Protein AF-A0A410UL80-F1 (afdb_monomer_lite)

Sequence (379 aa):
MELCAQCAARLAGAIERQRTARGSAAGHAGHALPRIAARALHQPAGEERGMSMPASYLRYLPAAYAKADDGFLARYLTIFQKLLTGIADGTLDGRRGIQELLAADVVGSLFYSRFSFLFPSGDDTFIPPISGSEHRDAILRDFDSYIGVPELRLPLTSATAANAQDDDPLASFSAWLDGVLDWLAGWVNLLLDGSWSLDRKREVIAQIMALYRLRGTAQGMNMMLDLFLDLPMEVSCYTPPGSKAVTSTVSIEVLNPSPPDIVIGDTAGSTYILPCAWRPGLPLLSGYAPWLFLVQVMLPRYSDAQHVLDDDGADQVRQLLAKLPVLLDAIKPAACRYQVQILGGMCFQPSPVSPPPAPSLPDPKLDFTTLLGSTLPSS

pLDDT: mean 70.69, std 21.51, range [24.62, 94.56]

Secondary structure (DSSP, 8-state):
-HHHHHHHHHHHHHHHHHHHTTS--------PPP-----------------PPPPGGGGGS-HHHHHS-SSHHHHHHHHHHHHHH---SSTTTTPPPHHHHHHTTHHHHHTSTT-GGGS-TT---SS---TT-TTHHHHHHHHHHHH-PPP---TTTTTSTT------TTHHHHHHHHHHHHHHHHHTTBPPPTTS-HHHHHHHHHHHHHHHHTTTSHHHHHHHHHHHHTSSEEEEE---TTSPPEEEEEEEEEE-PPPPP------TT------SS--TTS--SS---TTEEEEEEE-HHHH-TT--B-HHHHHHHHHHHHHHHHHHHHHSPTT-EEEEEEES-------SSPPPPPPPPPP---S----BS-PPPP-

Radius of gyration: 31.93 Å; chains: 1; bounding box: 88×70×87 Å

Structure (mmCIF, N/CA/C/O backbone):
data_AF-A0A410UL80-F1
#
_entry.id   AF-A0A410UL80-F1
#
loop_
_atom_site.group_PDB
_atom_site.id
_atom_site.type_symbol
_atom_site.label_atom_id
_atom_site.label_alt_id
_atom_site.label_comp_id
_atom_site.label_asym_id
_atom_site.label_entity_id
_atom_site.label_seq_id
_atom_site.pdbx_PDB_ins_code
_atom_site.Cartn_x
_atom_site.Cartn_y
_atom_site.Cartn_z
_atom_site.occupancy
_atom_site.B_iso_or_equiv
_atom_site.auth_seq_id
_atom_site.auth_comp_id
_atom_site.auth_asym_id
_atom_site.auth_atom_id
_atom_site.pdbx_PDB_model_num
ATOM 1 N N . MET A 1 1 ? 0.170 -21.281 32.552 1.00 46.34 1 MET A N 1
ATOM 2 C CA . MET A 1 1 ? 1.598 -21.010 32.271 1.00 46.34 1 MET A CA 1
ATOM 3 C C . MET A 1 1 ? 2.305 -22.197 31.605 1.00 46.34 1 MET A C 1
ATOM 5 O O . MET A 1 1 ? 3.032 -21.955 30.657 1.00 46.34 1 MET A O 1
ATOM 9 N N . GLU A 1 2 ? 2.051 -23.463 31.972 1.00 33.50 2 GLU A N 1
ATOM 10 C CA . GLU A 1 2 ? 2.700 -24.627 31.309 1.00 33.50 2 GLU A CA 1
ATOM 11 C C . GLU A 1 2 ? 2.135 -25.016 29.925 1.00 33.50 2 GLU A C 1
ATOM 13 O O . GLU A 1 2 ? 2.858 -25.572 29.101 1.00 33.50 2 GLU A O 1
ATOM 18 N N . LEU A 1 3 ? 0.884 -24.663 29.609 1.00 32.16 3 LEU A N 1
ATOM 19 C CA . LEU A 1 3 ? 0.256 -24.994 28.317 1.00 32.16 3 LEU A CA 1
ATOM 20 C C . LEU A 1 3 ? 0.788 -24.175 27.120 1.00 32.16 3 LEU A C 1
ATOM 22 O O . LEU A 1 3 ? 0.736 -24.653 25.990 1.00 32.16 3 LEU A O 1
ATOM 26 N N . CYS A 1 4 ? 1.369 -22.989 27.346 1.00 38.12 4 CYS A N 1
ATOM 27 C CA . CYS A 1 4 ? 1.958 -22.176 26.268 1.00 38.12 4 CYS A CA 1
ATOM 28 C C . CYS A 1 4 ? 3.329 -22.699 25.810 1.00 38.12 4 CYS A C 1
ATOM 30 O O . CYS A 1 4 ? 3.645 -22.654 24.622 1.00 38.12 4 CYS A O 1
ATOM 32 N N . ALA A 1 5 ? 4.130 -23.259 26.723 1.00 42.91 5 ALA A N 1
ATOM 33 C CA . ALA A 1 5 ? 5.467 -23.759 26.396 1.00 42.91 5 ALA A CA 1
ATOM 34 C C . ALA A 1 5 ? 5.424 -25.046 25.545 1.00 42.91 5 ALA A C 1
ATOM 36 O O . ALA A 1 5 ? 6.257 -25.247 24.661 1.00 42.91 5 ALA A O 1
ATOM 37 N N . GLN A 1 6 ? 4.412 -25.897 25.748 1.00 41.72 6 GLN A N 1
ATOM 38 C CA . GLN A 1 6 ? 4.248 -27.145 24.990 1.00 41.72 6 GLN A CA 1
ATOM 39 C C . GLN A 1 6 ? 3.712 -26.940 23.566 1.00 41.72 6 GLN A C 1
ATOM 41 O O . GLN A 1 6 ? 3.941 -27.792 22.704 1.00 41.72 6 GLN A O 1
ATOM 46 N N . CYS A 1 7 ? 3.067 -25.803 23.285 1.00 33.31 7 CYS A N 1
ATOM 47 C CA . CYS A 1 7 ? 2.610 -25.466 21.935 1.00 33.31 7 CYS A CA 1
ATOM 48 C C . CYS A 1 7 ? 3.768 -24.961 21.051 1.00 33.31 7 CYS A C 1
ATOM 50 O O . CYS A 1 7 ? 3.907 -25.392 19.906 1.00 33.31 7 CYS A O 1
ATOM 52 N N . ALA A 1 8 ? 4.675 -24.151 21.611 1.00 41.12 8 ALA A N 1
ATOM 53 C CA . ALA A 1 8 ? 5.854 -23.644 20.901 1.00 41.12 8 ALA A CA 1
ATOM 54 C C . ALA A 1 8 ? 6.850 -24.761 20.516 1.00 41.12 8 ALA A C 1
ATOM 56 O O . ALA A 1 8 ? 7.368 -24.783 19.398 1.00 41.12 8 ALA A O 1
ATOM 57 N N . ALA A 1 9 ? 7.055 -25.753 21.392 1.00 42.00 9 ALA A N 1
ATOM 58 C CA . ALA A 1 9 ? 7.954 -26.880 21.119 1.00 42.00 9 ALA A CA 1
ATOM 59 C C . ALA A 1 9 ? 7.432 -27.830 20.019 1.00 42.00 9 ALA A C 1
ATOM 61 O O . ALA A 1 9 ? 8.220 -28.445 19.296 1.00 42.00 9 ALA A O 1
ATOM 62 N N . ARG A 1 10 ? 6.105 -27.939 19.849 1.00 38.62 10 ARG A N 1
ATOM 63 C CA . ARG A 1 10 ? 5.492 -28.775 18.801 1.00 38.62 10 ARG A CA 1
ATOM 64 C C . ARG A 1 10 ? 5.550 -28.135 17.411 1.00 38.62 10 ARG A C 1
ATOM 66 O O . ARG A 1 10 ? 5.654 -28.877 16.436 1.00 38.62 10 ARG A O 1
ATOM 73 N N . LEU A 1 11 ? 5.555 -26.802 17.314 1.00 40.12 11 LEU A N 1
ATOM 74 C CA . LEU A 1 11 ? 5.692 -26.095 16.035 1.00 40.12 11 LEU A CA 1
ATOM 75 C C . LEU A 1 11 ? 7.131 -26.153 15.489 1.00 40.12 11 LEU A C 1
ATOM 77 O O . LEU A 1 11 ? 7.330 -26.420 14.304 1.00 40.12 11 LEU A O 1
ATOM 81 N N . ALA A 1 12 ? 8.138 -26.001 16.356 1.00 40.22 12 ALA A N 1
ATOM 82 C CA . ALA A 1 12 ? 9.548 -26.066 15.959 1.00 40.22 12 ALA A CA 1
ATOM 83 C C . ALA A 1 12 ? 9.944 -27.454 15.408 1.00 40.22 12 ALA A C 1
ATOM 85 O O . ALA A 1 12 ? 10.647 -27.560 14.404 1.00 40.22 12 ALA A O 1
ATOM 86 N N . GLY A 1 13 ? 9.411 -28.535 15.992 1.00 33.78 13 GLY A N 1
ATOM 87 C CA . GLY A 1 13 ? 9.669 -29.909 15.538 1.00 33.78 13 GLY A CA 1
ATOM 88 C C . GLY A 1 13 ? 8.969 -30.323 14.231 1.00 33.78 13 GLY A C 1
ATOM 89 O O . GLY A 1 13 ? 9.272 -31.396 13.696 1.00 33.78 13 GLY A O 1
ATOM 90 N N . ALA A 1 14 ? 8.026 -29.520 13.725 1.00 38.59 14 ALA A N 1
ATOM 91 C CA . ALA A 1 14 ? 7.349 -29.750 12.445 1.00 38.59 14 ALA A CA 1
ATOM 92 C C . ALA A 1 14 ? 8.093 -29.088 11.270 1.00 38.59 14 ALA A C 1
ATOM 94 O O . ALA A 1 14 ? 8.132 -29.649 10.174 1.00 38.59 14 ALA A O 1
ATOM 95 N N . ILE A 1 15 ? 8.755 -27.954 11.518 1.00 38.44 15 ILE A N 1
ATOM 96 C CA . ILE A 1 15 ? 9.513 -27.197 10.509 1.00 38.44 15 ILE A CA 1
ATOM 97 C C . ILE A 1 15 ? 10.828 -27.920 10.147 1.00 38.44 15 ILE A C 1
ATOM 99 O O . ILE A 1 15 ? 11.175 -28.027 8.969 1.00 38.44 15 ILE A O 1
ATOM 103 N N . GLU A 1 16 ? 11.502 -28.544 11.120 1.00 38.78 16 GLU A N 1
ATOM 104 C CA . GLU A 1 16 ? 12.755 -29.288 10.884 1.00 38.78 16 GLU A CA 1
ATOM 105 C C . GLU A 1 16 ? 12.541 -30.593 10.079 1.00 38.78 16 GLU A C 1
ATOM 107 O O . GLU A 1 16 ? 13.395 -31.029 9.300 1.00 38.78 16 GLU A O 1
ATOM 112 N N . ARG A 1 17 ? 11.349 -31.200 10.193 1.00 36.00 17 ARG A N 1
ATOM 113 C CA . ARG A 1 17 ? 10.971 -32.400 9.422 1.00 36.00 17 ARG A CA 1
ATOM 114 C C . ARG A 1 17 ? 10.630 -32.099 7.961 1.00 36.00 17 ARG A C 1
ATOM 116 O O . ARG A 1 17 ? 10.806 -32.970 7.113 1.00 36.00 17 ARG A O 1
ATOM 123 N N . GLN A 1 18 ? 10.212 -30.874 7.633 1.00 40.59 18 GLN A N 1
ATOM 124 C CA . GLN A 1 18 ? 10.004 -30.467 6.238 1.00 40.59 18 GLN A CA 1
ATOM 125 C C . GLN A 1 18 ? 11.312 -30.122 5.511 1.00 40.59 18 GLN A C 1
ATOM 127 O O . GLN A 1 18 ? 11.399 -30.320 4.298 1.00 40.59 18 GLN A O 1
ATOM 132 N N . ARG A 1 19 ? 12.354 -29.679 6.231 1.00 36.84 19 ARG A N 1
ATOM 133 C CA . ARG A 1 19 ? 13.685 -29.424 5.645 1.00 36.84 19 ARG A CA 1
ATOM 134 C C . ARG A 1 19 ? 14.435 -30.703 5.270 1.00 36.84 19 ARG A C 1
ATOM 136 O O . ARG A 1 19 ? 15.104 -30.733 4.243 1.00 36.84 19 ARG A O 1
ATOM 143 N N . THR A 1 20 ? 14.276 -31.775 6.041 1.00 37.84 20 THR A N 1
ATOM 144 C CA . THR A 1 20 ? 14.961 -33.056 5.786 1.00 37.84 20 THR A CA 1
ATOM 145 C C . THR A 1 20 ? 14.305 -33.894 4.681 1.00 37.84 20 THR A C 1
ATOM 147 O O . THR A 1 20 ? 14.998 -34.636 3.992 1.00 37.84 20 THR A O 1
ATOM 150 N N . ALA A 1 21 ? 13.004 -33.721 4.419 1.00 33.16 21 ALA A N 1
ATOM 151 C CA . ALA A 1 21 ? 12.285 -34.465 3.376 1.00 33.16 21 ALA A CA 1
ATOM 152 C C . ALA A 1 21 ? 12.490 -33.936 1.938 1.00 33.16 21 ALA A C 1
ATOM 154 O O . ALA A 1 21 ? 12.156 -34.631 0.982 1.00 33.16 21 ALA A O 1
ATOM 155 N N . ARG A 1 22 ? 13.050 -32.730 1.753 1.00 33.47 22 ARG A N 1
ATOM 156 C CA . ARG A 1 22 ? 13.337 -32.158 0.417 1.00 33.47 22 ARG A CA 1
ATOM 157 C C . ARG A 1 22 ? 14.765 -32.406 -0.083 1.00 33.47 22 ARG A C 1
ATOM 159 O O . ARG A 1 22 ? 15.085 -32.033 -1.206 1.00 33.47 22 ARG A O 1
ATOM 166 N N . GLY A 1 23 ? 15.602 -33.062 0.719 1.00 31.42 23 GLY A N 1
ATOM 167 C CA . GLY A 1 23 ? 16.997 -33.365 0.404 1.00 31.42 23 GLY A CA 1
ATOM 168 C C . GLY A 1 23 ? 17.236 -34.799 -0.067 1.00 31.42 23 GLY A C 1
ATOM 169 O O . GLY A 1 23 ? 18.150 -35.435 0.437 1.00 31.42 23 GLY A O 1
ATOM 170 N N . SER A 1 24 ? 16.425 -35.358 -0.972 1.00 34.50 24 SER A N 1
ATOM 171 C CA . SER A 1 24 ? 16.798 -36.613 -1.648 1.00 34.50 24 SER A CA 1
ATOM 172 C C . SER A 1 24 ? 15.921 -36.904 -2.870 1.00 34.50 24 SER A C 1
ATOM 174 O O . SER A 1 24 ? 14.883 -37.542 -2.743 1.00 34.50 24 SER A O 1
ATOM 176 N N . ALA A 1 25 ? 16.322 -36.429 -4.054 1.00 27.52 25 ALA A N 1
ATOM 177 C CA . ALA A 1 25 ? 16.064 -37.110 -5.329 1.00 27.52 25 ALA A CA 1
ATOM 178 C C . ALA A 1 25 ? 16.779 -36.415 -6.502 1.00 27.52 25 ALA A C 1
ATOM 180 O O . ALA A 1 25 ? 16.576 -35.233 -6.751 1.00 27.52 25 ALA A O 1
ATOM 181 N N . ALA A 1 26 ? 17.521 -37.232 -7.255 1.00 28.28 26 ALA A N 1
ATOM 182 C CA . ALA A 1 26 ? 17.905 -37.070 -8.659 1.00 28.28 26 ALA A CA 1
ATOM 183 C C . ALA A 1 26 ? 18.995 -36.041 -9.019 1.00 28.28 26 ALA A C 1
ATOM 185 O O . ALA A 1 26 ? 18.733 -34.916 -9.433 1.00 28.28 26 ALA A O 1
ATOM 186 N N . GLY A 1 27 ? 20.242 -36.522 -9.025 1.00 26.80 27 GLY A N 1
ATOM 187 C CA . GLY A 1 27 ? 21.200 -36.102 -10.046 1.00 26.80 27 GLY A CA 1
ATOM 188 C C . GLY A 1 27 ? 20.856 -36.734 -11.397 1.00 26.80 27 GLY A C 1
ATOM 189 O O . GLY A 1 27 ? 20.306 -37.830 -11.416 1.00 26.80 27 GLY A O 1
ATOM 190 N N . HIS A 1 28 ? 21.199 -36.059 -12.495 1.00 26.97 28 HIS A N 1
ATOM 191 C CA . HIS A 1 28 ? 21.641 -36.636 -13.772 1.00 26.97 28 HIS A CA 1
ATOM 192 C C . HIS A 1 28 ? 22.466 -35.579 -14.527 1.00 26.97 28 HIS A C 1
ATOM 194 O O . HIS A 1 28 ? 22.290 -34.377 -14.347 1.00 26.97 28 HIS A O 1
ATOM 200 N N . ALA A 1 29 ? 23.446 -36.065 -15.279 1.00 28.14 29 ALA A N 1
ATOM 201 C CA . ALA A 1 29 ? 24.634 -35.356 -15.728 1.00 28.14 29 ALA A CA 1
ATOM 202 C C . ALA A 1 29 ? 24.456 -34.471 -16.978 1.00 28.14 29 ALA A C 1
ATOM 204 O O . ALA A 1 29 ? 23.638 -34.760 -17.842 1.00 28.14 29 ALA A O 1
ATOM 205 N N . GLY A 1 30 ? 25.373 -33.502 -17.115 1.00 27.30 30 GLY A N 1
ATOM 206 C CA . GLY A 1 30 ? 26.062 -33.215 -18.380 1.00 27.30 30 GLY A CA 1
ATOM 207 C C . GLY A 1 30 ? 25.508 -32.096 -19.266 1.00 27.30 30 GLY A C 1
ATOM 208 O O . GLY A 1 30 ? 24.679 -32.345 -20.125 1.00 27.30 30 GLY A O 1
ATOM 209 N N . HIS A 1 31 ? 26.068 -30.888 -19.148 1.00 25.89 31 HIS A N 1
ATOM 210 C CA . HIS A 1 31 ? 26.904 -30.278 -20.198 1.00 25.89 31 HIS A CA 1
ATOM 211 C C . HIS A 1 31 ? 27.417 -28.911 -19.722 1.00 25.89 31 HIS A C 1
ATOM 213 O O . HIS A 1 31 ? 26.672 -27.946 -19.584 1.00 25.89 31 HIS A O 1
ATOM 219 N N . ALA A 1 32 ? 28.720 -28.848 -19.446 1.00 26.25 32 ALA A N 1
ATOM 220 C CA . ALA A 1 32 ? 29.422 -27.627 -19.088 1.00 26.25 32 ALA A CA 1
ATOM 221 C C . ALA A 1 32 ? 29.706 -26.793 -20.348 1.00 26.25 32 ALA A C 1
ATOM 223 O O . ALA A 1 32 ? 30.390 -27.260 -21.259 1.00 26.25 32 ALA A O 1
ATOM 224 N N . LEU A 1 33 ? 29.216 -25.553 -20.379 1.00 28.66 33 LEU A N 1
ATOM 225 C CA . LEU A 1 33 ? 29.741 -24.499 -21.248 1.00 28.66 33 LEU A CA 1
ATOM 226 C C . LEU A 1 33 ? 30.873 -23.771 -20.500 1.00 28.66 33 LEU A C 1
ATOM 228 O O . LEU A 1 33 ? 30.757 -23.546 -19.291 1.00 28.66 33 LEU A O 1
ATOM 232 N N . PRO A 1 34 ? 31.988 -23.425 -21.165 1.00 27.67 34 PRO A N 1
ATOM 233 C CA . PRO A 1 34 ? 33.151 -22.879 -20.484 1.00 27.67 34 PRO A CA 1
ATOM 234 C C . PRO A 1 34 ? 32.894 -21.437 -20.034 1.00 27.67 34 PRO A C 1
ATOM 236 O O . PRO A 1 34 ? 32.447 -20.590 -20.806 1.00 27.67 34 PRO A O 1
ATOM 239 N N . ARG A 1 35 ? 33.232 -21.152 -18.770 1.00 27.33 35 ARG A N 1
ATOM 240 C CA . ARG A 1 35 ? 33.336 -19.794 -18.222 1.00 27.33 35 ARG A CA 1
ATOM 241 C C . ARG A 1 35 ? 34.462 -19.065 -18.951 1.00 27.33 35 ARG A C 1
ATOM 243 O O . ARG A 1 35 ? 35.628 -19.421 -18.794 1.00 27.33 35 ARG A O 1
ATOM 250 N N . ILE A 1 36 ? 34.122 -18.033 -19.715 1.00 29.41 36 ILE A N 1
ATOM 251 C CA . ILE A 1 36 ? 35.108 -17.063 -20.190 1.00 29.41 36 ILE A CA 1
ATOM 252 C C . ILE A 1 36 ? 35.460 -16.179 -18.994 1.00 29.41 36 ILE A C 1
ATOM 254 O O . ILE A 1 36 ? 34.617 -15.463 -18.457 1.00 29.41 36 ILE A O 1
ATOM 258 N N . ALA A 1 37 ? 36.704 -16.291 -18.536 1.00 25.95 37 ALA A N 1
ATOM 259 C CA . ALA A 1 37 ? 37.263 -15.445 -17.498 1.00 25.95 37 ALA A CA 1
ATOM 260 C C . ALA A 1 37 ? 37.281 -13.985 -17.979 1.00 25.95 37 ALA A C 1
ATOM 262 O O . ALA A 1 37 ? 37.941 -13.662 -18.969 1.00 25.95 37 ALA A O 1
ATOM 263 N N . ALA A 1 38 ? 36.577 -13.104 -17.267 1.00 29.45 38 ALA A N 1
ATOM 264 C CA . ALA A 1 38 ? 36.696 -11.664 -17.443 1.00 29.45 38 ALA A CA 1
ATOM 265 C C . ALA A 1 38 ? 38.079 -11.224 -16.942 1.00 29.45 38 ALA A C 1
ATOM 267 O O . ALA A 1 38 ? 38.305 -11.010 -15.751 1.00 29.45 38 ALA A O 1
ATOM 268 N N . ARG A 1 39 ? 39.039 -11.155 -17.864 1.00 24.62 39 ARG A N 1
ATOM 269 C CA . ARG A 1 39 ? 40.348 -10.557 -17.622 1.00 24.62 39 ARG A CA 1
ATOM 270 C C . ARG A 1 39 ? 40.176 -9.043 -17.672 1.00 24.62 39 ARG A C 1
ATOM 272 O O . ARG A 1 39 ? 40.000 -8.479 -18.747 1.00 24.62 39 ARG A O 1
ATOM 279 N N . ALA A 1 40 ? 40.224 -8.411 -16.503 1.00 33.81 40 ALA A N 1
ATOM 280 C CA . ALA A 1 40 ? 40.366 -6.970 -16.376 1.00 33.81 40 ALA A CA 1
ATOM 281 C C . ALA A 1 40 ? 41.619 -6.516 -17.144 1.00 33.81 40 ALA A C 1
ATOM 283 O O . ALA A 1 40 ? 42.736 -6.934 -16.831 1.00 33.81 40 ALA A O 1
ATOM 284 N N . LEU A 1 41 ? 41.424 -5.683 -18.163 1.00 28.30 41 LEU A N 1
ATOM 285 C CA . LEU A 1 41 ? 42.485 -4.923 -18.808 1.00 28.30 41 LEU A CA 1
ATOM 286 C C . LEU A 1 41 ? 42.182 -3.445 -18.588 1.00 28.30 41 LEU A C 1
ATOM 288 O O . LEU A 1 41 ? 41.286 -2.875 -19.200 1.00 28.30 41 LEU A O 1
ATOM 292 N N . HIS A 1 42 ? 42.945 -2.843 -17.678 1.00 30.45 42 HIS A N 1
ATOM 293 C CA . HIS A 1 42 ? 43.237 -1.420 -17.730 1.00 30.45 42 HIS A CA 1
ATOM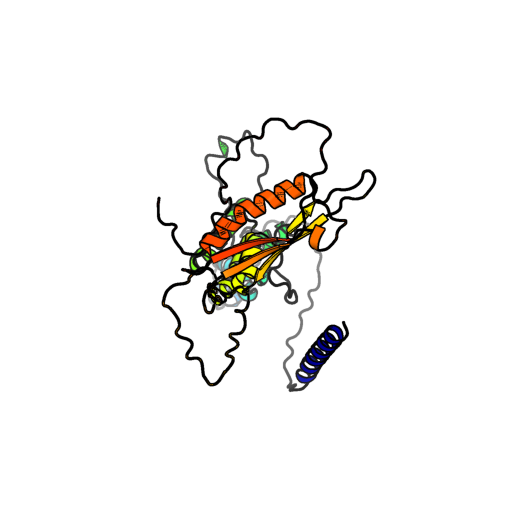 294 C C . HIS A 1 42 ? 43.892 -1.100 -19.076 1.00 30.45 42 HIS A C 1
ATOM 296 O O . HIS A 1 42 ? 44.847 -1.772 -19.472 1.00 30.45 42 HIS A O 1
ATOM 302 N N . GLN A 1 43 ? 43.427 -0.040 -19.730 1.00 32.41 43 GLN A N 1
ATOM 303 C CA . GLN A 1 43 ? 44.138 0.586 -20.836 1.00 32.41 43 GLN A CA 1
ATOM 304 C C . GLN A 1 43 ? 44.022 2.116 -20.698 1.00 32.41 43 GLN A C 1
ATOM 306 O O . GLN A 1 43 ? 42.991 2.594 -20.218 1.00 32.41 43 GLN A O 1
ATOM 311 N N . PRO A 1 44 ? 45.101 2.868 -20.985 1.00 32.47 44 PRO A N 1
ATOM 312 C CA . PRO A 1 44 ? 45.275 4.235 -20.512 1.00 32.47 44 PRO A CA 1
ATOM 313 C C . PRO A 1 44 ? 44.588 5.262 -21.414 1.00 32.47 44 PRO A C 1
ATOM 315 O O . PRO A 1 44 ? 44.294 5.003 -22.579 1.00 32.47 44 PRO A O 1
ATOM 318 N N . ALA A 1 45 ? 44.379 6.447 -20.843 1.00 33.91 45 ALA A N 1
ATOM 319 C CA . ALA A 1 45 ? 43.873 7.630 -21.517 1.00 33.91 45 ALA A CA 1
ATOM 320 C C . ALA A 1 45 ? 44.776 8.029 -22.699 1.00 33.91 45 ALA A C 1
ATOM 322 O O . ALA A 1 45 ? 45.955 8.335 -22.521 1.00 33.91 45 ALA A O 1
ATOM 323 N N . GLY A 1 46 ? 44.190 8.029 -23.894 1.00 25.89 46 GLY A N 1
ATOM 324 C CA . GLY A 1 46 ? 44.775 8.517 -25.134 1.00 25.89 46 GLY A CA 1
ATOM 325 C C . GLY A 1 46 ? 43.652 9.033 -26.026 1.00 25.89 46 GLY A C 1
ATOM 326 O O . GLY A 1 46 ? 42.745 8.293 -26.395 1.00 25.89 46 GLY A O 1
ATOM 327 N N . GLU A 1 47 ? 43.689 10.328 -26.293 1.00 36.16 47 GLU A N 1
ATOM 328 C CA . GLU A 1 47 ? 42.737 11.083 -27.096 1.00 36.16 47 GLU A CA 1
ATOM 329 C C . GLU A 1 47 ? 42.930 10.741 -28.584 1.00 36.16 47 GLU A C 1
ATOM 331 O O . GLU A 1 47 ? 43.826 11.269 -29.238 1.00 36.16 47 GLU A O 1
ATOM 336 N N . GLU A 1 48 ? 42.110 9.834 -29.129 1.00 27.50 48 GLU A N 1
ATOM 337 C CA . GLU A 1 48 ? 42.085 9.526 -30.565 1.00 27.50 48 GLU A CA 1
ATOM 338 C C . GLU A 1 48 ? 40.676 9.658 -31.157 1.00 27.50 48 GLU A C 1
ATOM 340 O O . GLU A 1 48 ? 39.684 9.131 -30.653 1.00 27.50 48 GLU A O 1
ATOM 345 N N . ARG A 1 49 ? 40.608 10.394 -32.272 1.00 33.00 49 ARG A N 1
ATOM 346 C CA . ARG A 1 49 ? 39.420 10.594 -33.109 1.00 33.00 49 ARG A CA 1
ATOM 347 C C . ARG A 1 49 ? 38.817 9.252 -33.534 1.00 33.00 49 ARG A C 1
ATOM 349 O O . ARG A 1 49 ? 39.522 8.371 -34.013 1.00 33.00 49 ARG A O 1
ATOM 356 N N . GLY A 1 50 ? 37.492 9.160 -33.417 1.00 35.50 50 GLY A N 1
ATOM 357 C CA . GLY A 1 50 ? 36.687 7.959 -33.624 1.00 35.50 50 GLY A CA 1
ATOM 358 C C . GLY A 1 50 ? 36.990 7.166 -34.896 1.00 35.50 50 GLY A C 1
ATOM 359 O O . GLY A 1 50 ? 36.537 7.511 -35.986 1.00 35.50 50 GLY A O 1
ATOM 360 N N . MET A 1 51 ? 37.659 6.029 -34.719 1.00 32.22 51 MET A N 1
ATOM 361 C CA . MET A 1 51 ? 37.606 4.902 -35.642 1.00 32.22 51 MET A CA 1
ATOM 362 C C . MET A 1 51 ? 36.572 3.915 -35.085 1.00 32.22 51 MET A C 1
ATOM 364 O O . MET A 1 51 ? 36.853 3.133 -34.181 1.00 32.22 51 MET A O 1
ATOM 368 N N . SER A 1 52 ? 35.335 4.017 -35.580 1.00 46.25 52 SER A N 1
ATOM 369 C CA . SER A 1 52 ? 34.223 3.122 -35.238 1.00 46.25 52 SER A CA 1
ATOM 370 C C . SER A 1 52 ? 34.644 1.667 -35.450 1.00 46.25 52 SER A C 1
ATOM 372 O O . SER A 1 52 ? 34.877 1.261 -36.589 1.00 46.25 52 SER A O 1
ATOM 374 N N . MET A 1 53 ? 34.691 0.868 -34.380 1.00 52.38 53 MET A N 1
ATOM 375 C CA . MET A 1 53 ? 34.738 -0.594 -34.494 1.00 52.38 53 MET A CA 1
ATOM 376 C C . MET A 1 53 ? 33.620 -1.050 -35.454 1.00 52.38 53 MET A C 1
ATOM 378 O O . MET A 1 53 ? 32.504 -0.522 -35.369 1.00 52.38 53 MET A O 1
ATOM 382 N N . PRO A 1 54 ? 33.883 -1.973 -36.399 1.00 62.91 54 PRO A N 1
ATOM 383 C CA . PRO A 1 54 ? 32.847 -2.452 -37.305 1.00 62.91 54 PRO A CA 1
ATOM 384 C C . PRO A 1 54 ? 31.730 -3.118 -36.495 1.00 62.91 54 PRO A C 1
ATOM 386 O O . PRO A 1 54 ? 32.005 -3.904 -35.586 1.00 62.91 54 PRO A O 1
ATOM 389 N N . ALA A 1 55 ? 30.472 -2.796 -36.817 1.00 69.06 55 ALA A N 1
ATOM 390 C CA . ALA A 1 55 ? 29.308 -3.349 -36.131 1.00 69.06 55 ALA A CA 1
ATOM 391 C C . ALA A 1 55 ? 29.408 -4.878 -36.070 1.00 69.06 55 ALA A C 1
ATOM 393 O O . ALA A 1 55 ? 29.577 -5.539 -37.100 1.00 69.06 55 ALA A O 1
ATOM 394 N N . SER A 1 56 ? 29.272 -5.457 -34.873 1.00 78.56 56 SER A N 1
ATOM 395 C CA . SER A 1 56 ? 29.423 -6.905 -34.671 1.00 78.56 56 SER A CA 1
ATOM 396 C C . SER A 1 56 ? 28.400 -7.702 -35.481 1.00 78.56 56 SER A C 1
ATOM 398 O O . SER A 1 56 ? 28.614 -8.876 -35.767 1.00 78.56 56 SER A O 1
ATOM 400 N N . TYR A 1 57 ? 27.309 -7.056 -35.895 1.00 83.00 57 TYR A N 1
ATOM 401 C CA . TYR A 1 57 ? 26.236 -7.645 -36.686 1.00 83.00 57 TYR A CA 1
ATOM 402 C C . TYR A 1 57 ? 26.588 -7.847 -38.162 1.00 83.00 57 TYR A C 1
ATOM 404 O O . TYR A 1 57 ? 25.968 -8.687 -38.812 1.00 83.00 57 TYR A O 1
ATOM 412 N N . LEU A 1 58 ? 27.624 -7.178 -38.685 1.00 84.81 58 LEU A N 1
ATOM 413 C CA . LEU A 1 58 ? 28.110 -7.428 -40.048 1.00 84.81 58 LEU A CA 1
ATOM 414 C C . LEU A 1 58 ? 28.558 -8.880 -40.250 1.00 84.81 58 LEU A C 1
ATOM 416 O O . LEU A 1 58 ? 28.433 -9.405 -41.352 1.00 84.81 58 LEU A O 1
ATOM 420 N N . ARG A 1 59 ? 29.017 -9.558 -39.186 1.00 84.25 59 ARG A N 1
ATOM 421 C CA . ARG A 1 59 ? 29.443 -10.969 -39.244 1.00 84.25 59 ARG A CA 1
ATOM 422 C C . ARG A 1 59 ? 28.314 -11.940 -39.591 1.00 84.25 59 ARG A C 1
ATOM 424 O O . ARG A 1 59 ? 28.592 -13.067 -39.983 1.00 84.25 59 ARG A O 1
ATOM 431 N N . TYR A 1 60 ? 27.063 -11.524 -39.394 1.00 85.88 60 TYR A N 1
ATOM 432 C CA . TYR A 1 60 ? 25.888 -12.351 -39.655 1.00 85.88 60 TYR A CA 1
ATOM 433 C C . TYR A 1 60 ? 25.342 -12.174 -41.076 1.00 85.88 60 TYR A C 1
ATOM 435 O O . TYR A 1 60 ? 24.431 -12.902 -41.466 1.00 85.88 60 TYR A O 1
ATOM 443 N N . LEU A 1 61 ? 25.885 -11.236 -41.860 1.00 87.12 61 LEU A N 1
ATOM 444 C CA . LEU A 1 61 ? 25.462 -10.999 -43.237 1.00 87.12 61 LEU A CA 1
ATOM 445 C C . LEU A 1 61 ? 26.343 -11.755 -44.247 1.00 87.12 61 LEU A C 1
ATOM 447 O O . LEU A 1 61 ? 27.538 -11.950 -44.010 1.00 87.12 61 LEU A O 1
ATOM 451 N N . PRO A 1 62 ? 25.791 -12.150 -45.410 1.00 88.44 62 PRO A N 1
ATOM 452 C CA . PRO A 1 62 ? 26.575 -12.721 -46.501 1.00 88.44 62 PRO A CA 1
ATOM 453 C C . PRO A 1 62 ? 27.726 -11.809 -46.949 1.00 88.44 62 PRO A C 1
ATOM 455 O O . PRO A 1 62 ? 27.589 -10.586 -46.992 1.00 88.44 62 PRO A O 1
ATOM 458 N N . ALA A 1 63 ? 28.837 -12.409 -47.386 1.00 80.75 63 ALA A N 1
ATOM 459 C CA . ALA A 1 63 ? 30.076 -11.699 -47.730 1.00 80.75 63 ALA A CA 1
ATOM 460 C C . ALA A 1 63 ? 29.928 -10.616 -48.822 1.00 80.75 63 ALA A C 1
ATOM 462 O O . ALA A 1 63 ? 30.750 -9.703 -48.887 1.00 80.75 63 ALA A O 1
ATOM 463 N N . ALA A 1 64 ? 28.882 -10.688 -49.654 1.00 79.56 64 ALA A N 1
ATOM 464 C CA . ALA A 1 64 ? 28.559 -9.657 -50.640 1.00 79.56 64 ALA A CA 1
ATOM 465 C C . ALA A 1 64 ? 28.287 -8.286 -49.990 1.00 79.56 64 ALA A C 1
ATOM 467 O O . ALA A 1 64 ? 28.698 -7.266 -50.532 1.00 79.56 64 ALA A O 1
ATOM 468 N N . TYR A 1 65 ? 27.677 -8.262 -48.802 1.00 74.25 65 TYR A N 1
ATOM 469 C CA . TYR A 1 65 ? 27.356 -7.033 -48.068 1.00 74.25 65 TYR A CA 1
ATOM 470 C C . TYR A 1 65 ? 28.533 -6.491 -47.249 1.00 74.25 65 TYR A C 1
ATOM 472 O O . TYR A 1 65 ? 28.579 -5.303 -46.959 1.00 74.25 65 TYR A O 1
ATOM 480 N N . ALA A 1 66 ? 29.510 -7.337 -46.906 1.00 70.25 66 ALA A N 1
ATOM 481 C CA . ALA A 1 66 ? 30.709 -6.919 -46.177 1.00 70.25 66 ALA A CA 1
ATOM 482 C C . ALA A 1 66 ? 31.754 -6.230 -47.076 1.00 70.25 66 ALA A C 1
ATOM 484 O O . ALA A 1 66 ? 32.596 -5.488 -46.581 1.00 70.25 66 ALA A O 1
ATOM 485 N N . LYS A 1 67 ? 31.721 -6.491 -48.391 1.00 65.94 67 LYS A N 1
ATOM 486 C CA . LYS A 1 67 ? 32.671 -5.938 -49.375 1.00 65.94 67 LYS A CA 1
ATOM 487 C C . LYS A 1 67 ? 32.165 -4.706 -50.127 1.00 65.94 67 LYS A C 1
ATOM 489 O O . LYS A 1 67 ? 32.973 -4.049 -50.772 1.00 65.94 67 LYS A O 1
ATOM 494 N N . ALA A 1 68 ? 30.861 -4.441 -50.107 1.00 60.25 68 ALA A N 1
ATOM 495 C CA . ALA A 1 68 ? 30.217 -3.510 -51.033 1.00 60.25 68 ALA A CA 1
ATOM 496 C C . ALA A 1 68 ? 30.042 -2.075 -50.506 1.00 60.25 68 ALA A C 1
ATOM 498 O O . ALA A 1 68 ? 29.439 -1.272 -51.208 1.00 60.25 68 ALA A O 1
ATOM 499 N N . ASP A 1 69 ? 30.510 -1.746 -49.298 1.00 58.75 69 ASP A N 1
ATOM 500 C CA . ASP A 1 69 ? 30.045 -0.537 -48.614 1.00 58.75 69 ASP A CA 1
ATOM 501 C C . ASP A 1 69 ? 31.169 0.376 -48.094 1.00 58.75 69 ASP A C 1
ATOM 503 O O . ASP A 1 69 ? 32.097 -0.082 -47.426 1.00 58.75 69 ASP A O 1
ATOM 507 N N . ASP A 1 70 ? 30.997 1.686 -48.304 1.00 64.88 70 ASP A N 1
ATOM 508 C CA . ASP A 1 70 ? 31.754 2.820 -47.745 1.00 64.88 70 ASP A CA 1
ATOM 509 C C . ASP A 1 70 ? 31.533 3.001 -46.219 1.00 64.88 70 ASP A C 1
ATOM 511 O O . ASP A 1 70 ? 31.748 4.071 -45.640 1.00 64.88 70 ASP A O 1
ATOM 515 N N . GLY A 1 71 ? 31.071 1.950 -45.534 1.00 75.19 71 GLY A N 1
ATOM 516 C CA . GLY A 1 71 ? 30.762 1.943 -44.107 1.00 75.19 71 GLY A CA 1
ATOM 517 C C . GLY A 1 71 ? 29.352 2.426 -43.745 1.00 75.19 71 GLY A C 1
ATOM 518 O O . GLY A 1 71 ? 29.073 2.595 -42.555 1.00 75.19 71 GLY A O 1
ATOM 519 N N . PHE A 1 72 ? 28.445 2.621 -44.709 1.00 83.38 72 PHE A N 1
ATOM 520 C CA . PHE A 1 72 ? 27.057 3.013 -44.438 1.00 83.38 72 PHE A CA 1
ATOM 521 C C . PHE A 1 72 ? 26.289 1.915 -43.690 1.00 83.38 72 PHE A C 1
ATOM 523 O O . PHE A 1 72 ? 25.767 2.164 -42.604 1.00 83.38 72 PHE A O 1
ATOM 530 N N . LEU A 1 73 ? 26.271 0.686 -44.207 1.00 82.88 73 LEU A N 1
ATOM 531 C CA . LEU A 1 73 ? 25.591 -0.462 -43.605 1.00 82.88 73 LEU A CA 1
ATOM 532 C C . LEU A 1 73 ? 26.186 -0.813 -42.245 1.00 82.88 73 LEU A C 1
ATOM 534 O O . LEU A 1 73 ? 25.449 -1.178 -41.335 1.00 82.88 73 LEU A O 1
ATOM 538 N N . ALA A 1 74 ? 27.500 -0.645 -42.077 1.00 81.50 74 ALA A N 1
ATOM 539 C CA . ALA A 1 74 ? 28.149 -0.778 -40.777 1.00 81.50 74 ALA A CA 1
ATOM 540 C C . ALA A 1 74 ? 27.523 0.187 -39.758 1.00 81.50 74 ALA A C 1
ATOM 542 O O . ALA A 1 74 ? 27.055 -0.253 -38.713 1.00 81.50 74 ALA A O 1
ATOM 543 N N . ARG A 1 75 ? 27.434 1.482 -40.095 1.00 82.81 75 ARG A N 1
ATOM 544 C CA . ARG A 1 75 ? 26.816 2.513 -39.241 1.00 82.81 75 ARG A CA 1
ATOM 545 C C . ARG A 1 75 ? 25.321 2.276 -39.028 1.00 82.81 75 ARG A C 1
ATOM 547 O O . ARG A 1 75 ? 24.828 2.487 -37.924 1.00 82.81 75 ARG A O 1
ATOM 554 N N . TYR A 1 76 ? 24.611 1.811 -40.054 1.00 84.38 76 TYR A N 1
ATOM 555 C CA . TYR A 1 76 ? 23.192 1.469 -39.972 1.00 84.38 76 TYR A CA 1
ATOM 556 C C . TYR A 1 76 ? 22.947 0.312 -38.995 1.00 84.38 76 TYR A C 1
ATOM 558 O O . TYR A 1 76 ? 22.104 0.411 -38.106 1.00 84.38 76 TYR A O 1
ATOM 566 N N . LEU A 1 77 ? 23.727 -0.768 -39.092 1.00 85.62 77 LEU A N 1
ATOM 567 C CA . LEU A 1 77 ? 23.620 -1.919 -38.193 1.00 85.62 77 LEU A CA 1
ATOM 568 C C . LEU A 1 77 ? 24.033 -1.591 -36.759 1.00 85.62 77 LEU A C 1
ATOM 570 O O . LEU A 1 77 ? 23.505 -2.210 -35.836 1.00 85.62 77 LEU A O 1
ATOM 574 N N . THR A 1 78 ? 24.903 -0.600 -36.551 1.00 82.75 78 THR A N 1
ATOM 575 C CA . THR A 1 78 ? 25.216 -0.098 -35.208 1.00 82.75 78 THR A CA 1
ATOM 576 C C . THR A 1 78 ? 23.958 0.387 -34.478 1.00 82.75 78 THR A C 1
ATOM 578 O O . THR A 1 78 ? 23.857 0.179 -33.274 1.00 82.75 78 THR A O 1
ATOM 581 N N . ILE A 1 79 ? 22.962 0.956 -35.173 1.00 82.75 79 ILE A N 1
ATOM 582 C CA . ILE A 1 79 ? 21.689 1.382 -34.557 1.00 82.75 79 ILE A CA 1
ATOM 583 C C . ILE A 1 79 ? 20.930 0.171 -33.994 1.00 82.75 79 ILE A C 1
ATOM 585 O O . ILE A 1 79 ? 20.521 0.173 -32.835 1.00 82.75 79 ILE A O 1
ATOM 589 N N . PHE A 1 80 ? 20.785 -0.894 -34.786 1.00 84.31 80 PHE A N 1
ATOM 590 C CA . PHE A 1 80 ? 20.085 -2.111 -34.359 1.00 84.31 80 PHE A CA 1
ATOM 591 C C . PHE A 1 80 ? 20.854 -2.877 -33.292 1.00 84.31 80 PHE A C 1
ATOM 593 O O . PHE A 1 80 ? 20.251 -3.407 -32.364 1.00 84.31 80 PHE A O 1
ATOM 600 N N . GLN A 1 81 ? 22.180 -2.923 -33.398 1.00 82.88 81 GLN A N 1
ATOM 601 C CA . GLN A 1 81 ? 23.025 -3.517 -32.372 1.00 82.88 81 GLN A CA 1
ATOM 602 C C . GLN A 1 81 ? 22.881 -2.754 -31.043 1.00 82.88 81 GLN A C 1
ATOM 604 O O . GLN A 1 81 ? 22.750 -3.375 -29.991 1.00 82.88 81 GLN A O 1
ATOM 609 N N . LYS A 1 82 ? 22.808 -1.420 -31.075 1.00 80.06 82 LYS A N 1
ATOM 610 C CA . LYS A 1 82 ? 22.524 -0.605 -29.884 1.00 80.06 82 LYS A CA 1
ATOM 611 C C . LYS A 1 82 ? 21.158 -0.917 -29.283 1.00 80.06 82 LYS A C 1
ATOM 613 O O . LYS A 1 82 ? 21.080 -1.195 -28.094 1.00 80.06 82 LYS A O 1
ATOM 618 N N . LEU A 1 83 ? 20.112 -0.946 -30.103 1.00 81.31 83 LEU A N 1
ATOM 619 C CA . LEU A 1 83 ? 18.743 -1.185 -29.642 1.00 81.31 83 LEU A CA 1
ATOM 620 C C . LEU A 1 83 ? 18.532 -2.613 -29.105 1.00 81.31 83 LEU A C 1
ATOM 622 O O . LEU A 1 83 ? 17.867 -2.809 -28.091 1.00 81.31 83 LEU A O 1
ATOM 626 N N . LEU A 1 84 ? 19.097 -3.620 -29.773 1.00 82.31 84 LEU A N 1
ATOM 627 C CA . LEU A 1 84 ? 18.861 -5.026 -29.442 1.00 82.31 84 LEU A CA 1
ATOM 628 C C . LEU A 1 84 ? 19.819 -5.551 -28.373 1.00 82.31 84 LEU A C 1
ATOM 630 O O . LEU A 1 84 ? 19.357 -6.188 -27.434 1.00 82.31 84 LEU A O 1
ATOM 634 N N . THR A 1 85 ? 21.125 -5.299 -28.498 1.00 76.12 85 THR A N 1
ATOM 635 C CA . THR A 1 85 ? 22.140 -5.858 -27.581 1.00 76.12 85 THR A CA 1
ATOM 636 C C . THR A 1 85 ? 22.650 -4.882 -26.532 1.00 76.12 85 THR A C 1
ATOM 638 O O . THR A 1 85 ? 23.233 -5.341 -25.562 1.00 76.12 85 THR A O 1
ATOM 641 N N . GLY A 1 86 ? 22.435 -3.574 -26.706 1.00 74.50 86 GLY A N 1
ATOM 642 C CA . GLY A 1 86 ? 23.108 -2.555 -25.902 1.00 74.50 86 GLY A CA 1
ATOM 643 C C . GLY A 1 86 ? 24.570 -2.415 -26.334 1.00 74.50 86 GLY A C 1
ATOM 644 O O . GLY A 1 86 ? 25.306 -3.392 -26.450 1.00 74.50 86 GLY A O 1
ATOM 645 N N . ILE A 1 87 ? 25.014 -1.194 -26.629 1.00 69.31 87 ILE A N 1
ATOM 646 C CA . ILE A 1 87 ? 26.446 -0.905 -26.776 1.00 69.31 87 ILE A CA 1
ATOM 647 C C . ILE A 1 87 ? 26.777 0.229 -25.814 1.00 69.31 87 ILE A C 1
ATOM 649 O O . ILE A 1 87 ? 26.096 1.257 -25.826 1.00 69.31 87 ILE A O 1
ATOM 653 N N . ALA A 1 88 ? 27.830 0.054 -25.012 1.00 61.25 88 ALA A N 1
ATOM 654 C CA . ALA A 1 88 ? 28.342 1.043 -24.063 1.00 61.25 88 ALA A CA 1
ATOM 655 C C . ALA A 1 88 ? 29.089 2.197 -24.768 1.00 61.25 88 ALA A C 1
ATOM 657 O O . ALA A 1 88 ? 30.212 2.539 -24.415 1.00 61.25 88 ALA A O 1
ATOM 658 N N . ASP A 1 89 ? 28.460 2.793 -25.781 1.00 63.75 89 ASP A N 1
ATOM 659 C CA . ASP A 1 89 ? 29.010 3.908 -26.563 1.00 63.75 89 ASP A CA 1
ATOM 660 C C . ASP A 1 89 ? 28.514 5.275 -26.051 1.00 63.75 89 ASP A C 1
ATOM 662 O O . ASP A 1 89 ? 28.727 6.293 -26.704 1.00 63.75 89 ASP A O 1
ATOM 666 N N . GLY A 1 90 ? 27.752 5.313 -24.949 1.00 62.66 90 GLY A N 1
ATOM 667 C CA . GLY A 1 90 ? 27.167 6.536 -24.371 1.00 62.66 90 GLY A CA 1
ATOM 668 C C . GLY A 1 90 ? 26.058 7.205 -25.203 1.00 62.66 90 GLY A C 1
ATOM 669 O O . GLY A 1 90 ? 25.317 8.023 -24.686 1.00 62.66 90 GLY A O 1
ATOM 670 N N . THR A 1 91 ? 25.881 6.828 -26.473 1.00 64.12 91 THR A N 1
ATOM 671 C CA . THR A 1 91 ? 24.950 7.472 -27.428 1.00 64.12 91 THR A CA 1
ATOM 672 C C . THR A 1 91 ? 23.453 7.227 -27.198 1.00 64.12 91 THR A C 1
ATOM 674 O O . THR A 1 91 ? 22.641 7.821 -27.896 1.00 64.12 91 THR A O 1
ATOM 677 N N . LEU A 1 92 ? 23.084 6.313 -26.298 1.00 66.62 92 LEU A N 1
ATOM 678 C CA . LEU A 1 92 ? 21.692 6.086 -25.885 1.00 66.62 92 LEU A CA 1
ATOM 679 C C . LEU A 1 92 ? 21.451 6.589 -24.455 1.00 66.62 92 LEU A C 1
ATOM 681 O O . LEU A 1 92 ? 20.638 6.010 -23.745 1.00 66.62 92 LEU A O 1
ATOM 685 N N . ASP A 1 93 ? 22.217 7.582 -23.999 1.00 69.44 93 ASP A N 1
ATOM 686 C CA . ASP A 1 93 ? 22.165 8.099 -22.624 1.00 69.44 93 ASP A CA 1
ATOM 687 C C . ASP A 1 93 ? 22.297 6.990 -21.559 1.00 69.44 93 ASP A C 1
ATOM 689 O O . ASP A 1 93 ? 21.709 7.047 -20.487 1.00 69.44 93 ASP A O 1
ATOM 693 N N . GLY A 1 94 ? 23.048 5.928 -21.876 1.00 71.56 94 GLY A N 1
ATOM 694 C CA . GLY A 1 94 ? 23.232 4.779 -20.984 1.00 71.56 94 GLY A CA 1
ATOM 695 C C . GLY A 1 94 ? 22.078 3.766 -20.945 1.00 71.56 94 GLY A C 1
ATOM 696 O O . GLY A 1 94 ? 22.126 2.862 -20.113 1.00 71.56 94 GLY A O 1
ATOM 697 N N . ARG A 1 95 ? 21.076 3.856 -21.835 1.00 81.19 95 ARG A N 1
ATOM 698 C CA . ARG A 1 95 ? 19.987 2.862 -21.915 1.00 81.19 95 ARG A CA 1
ATOM 699 C C . ARG A 1 95 ? 20.500 1.462 -22.248 1.00 81.19 95 ARG A C 1
ATOM 701 O O . ARG A 1 95 ? 21.331 1.278 -23.144 1.00 81.19 95 ARG A O 1
ATOM 708 N N . ARG A 1 96 ? 19.920 0.470 -21.579 1.00 84.56 96 ARG A N 1
ATOM 709 C CA . ARG A 1 96 ? 20.165 -0.954 -21.815 1.00 84.56 96 ARG A CA 1
ATOM 710 C C . ARG A 1 96 ? 19.424 -1.444 -23.060 1.00 84.56 96 ARG A C 1
ATOM 712 O O . ARG A 1 96 ? 18.363 -0.936 -23.422 1.00 84.56 96 ARG A O 1
ATOM 719 N N . GLY A 1 97 ? 19.999 -2.439 -23.735 1.00 83.94 97 GLY A N 1
ATOM 720 C CA . GLY A 1 97 ? 19.390 -3.052 -24.917 1.00 83.94 97 GLY A CA 1
ATOM 721 C C . GLY A 1 97 ? 18.204 -3.959 -24.576 1.00 83.94 97 GLY A C 1
ATOM 722 O O . GLY A 1 97 ? 18.083 -4.457 -23.457 1.00 83.94 97 GLY A O 1
ATOM 723 N N . ILE A 1 98 ? 17.360 -4.254 -25.569 1.00 85.31 98 ILE A N 1
ATOM 724 C CA . ILE A 1 98 ? 16.187 -5.137 -25.408 1.00 85.31 98 ILE A CA 1
ATOM 725 C C . ILE A 1 98 ? 16.577 -6.528 -24.884 1.00 85.31 98 ILE A C 1
ATOM 727 O O . ILE A 1 98 ? 15.854 -7.110 -24.080 1.00 85.31 98 ILE A O 1
ATOM 731 N N . GLN A 1 99 ? 17.719 -7.073 -25.307 1.00 85.69 99 GLN A N 1
ATOM 732 C CA . GLN A 1 99 ? 18.198 -8.367 -24.825 1.00 85.69 99 GLN A CA 1
ATOM 733 C C . GLN A 1 99 ? 18.498 -8.344 -23.323 1.00 85.69 99 GLN A C 1
ATOM 735 O O . GLN A 1 99 ? 18.178 -9.311 -22.638 1.00 85.69 99 GLN A O 1
ATOM 740 N N . GLU A 1 100 ? 19.086 -7.264 -22.806 1.00 84.94 100 GLU A N 1
ATOM 741 C CA . GLU A 1 100 ? 19.333 -7.115 -21.368 1.00 84.94 100 GLU A CA 1
ATOM 742 C C . GLU A 1 100 ? 18.023 -6.961 -20.595 1.00 84.94 100 GLU A C 1
ATOM 744 O O . GLU A 1 100 ? 17.850 -7.600 -19.563 1.00 84.94 100 GLU A O 1
ATOM 749 N N . LEU A 1 101 ? 17.077 -6.186 -21.133 1.00 87.00 101 LEU A N 1
ATOM 750 C CA . LEU A 1 101 ? 15.744 -6.005 -20.557 1.00 87.00 101 LEU A CA 1
ATOM 751 C C . LEU A 1 101 ? 15.009 -7.349 -20.417 1.00 87.00 101 LEU A C 1
ATOM 753 O O . LEU A 1 101 ? 14.457 -7.656 -19.360 1.00 87.00 101 LEU A O 1
ATOM 757 N N . LEU A 1 102 ? 15.032 -8.175 -21.467 1.00 85.81 102 LEU A N 1
ATOM 758 C CA . LEU A 1 102 ? 14.432 -9.511 -21.450 1.00 85.81 102 LEU A CA 1
ATOM 759 C C . LEU A 1 102 ? 15.201 -10.481 -20.544 1.00 85.81 102 LEU A C 1
ATOM 761 O O . LEU A 1 102 ? 14.580 -11.286 -19.857 1.00 85.81 102 LEU A O 1
ATOM 765 N N . ALA A 1 103 ? 16.535 -10.409 -20.519 1.00 85.19 103 ALA A N 1
ATOM 766 C CA . ALA A 1 103 ? 17.362 -11.254 -19.657 1.00 85.19 103 ALA A CA 1
ATOM 767 C C . ALA A 1 103 ? 17.169 -10.944 -18.163 1.00 85.19 103 ALA A C 1
ATOM 769 O O . ALA A 1 103 ? 17.266 -11.852 -17.342 1.00 85.19 103 ALA A O 1
ATOM 770 N N . ALA A 1 104 ? 16.880 -9.686 -17.824 1.00 84.56 104 ALA A N 1
ATOM 771 C CA . ALA A 1 104 ? 16.559 -9.240 -16.472 1.00 84.56 104 ALA A CA 1
ATOM 772 C C . ALA A 1 104 ? 15.068 -9.410 -16.104 1.00 84.56 104 ALA A C 1
ATOM 774 O O . ALA A 1 104 ? 14.682 -9.075 -14.989 1.00 84.56 104 ALA A O 1
ATOM 775 N N . ASP A 1 105 ? 14.231 -9.932 -17.013 1.00 86.00 105 ASP A N 1
ATOM 776 C CA . ASP A 1 105 ? 12.781 -10.123 -16.828 1.00 86.00 105 ASP A CA 1
ATOM 777 C C . ASP A 1 105 ? 12.030 -8.844 -16.395 1.00 86.00 105 ASP A C 1
ATOM 779 O O . ASP A 1 105 ? 11.087 -8.858 -15.595 1.00 86.00 105 ASP A O 1
ATOM 783 N N . VAL A 1 106 ? 12.450 -7.693 -16.933 1.00 88.50 106 VAL A N 1
ATOM 784 C CA . VAL A 1 106 ? 11.874 -6.387 -16.567 1.00 88.50 106 VAL A CA 1
ATOM 785 C C . VAL A 1 106 ? 10.402 -6.312 -16.973 1.00 88.50 106 VAL A C 1
ATOM 787 O O . VAL A 1 106 ? 9.567 -5.879 -16.189 1.00 88.50 106 VAL A O 1
ATOM 790 N N . VAL A 1 107 ? 10.039 -6.791 -18.170 1.00 86.06 107 VAL A N 1
ATOM 791 C CA . VAL A 1 107 ? 8.646 -6.719 -18.659 1.00 86.06 107 VAL A CA 1
ATOM 792 C C . VAL A 1 107 ? 7.684 -7.464 -17.739 1.00 86.06 107 VAL A C 1
ATOM 794 O O . VAL A 1 107 ? 6.617 -6.942 -17.433 1.00 86.06 107 VAL A O 1
ATOM 797 N N . GLY A 1 108 ? 8.044 -8.672 -17.297 1.00 84.75 108 GLY A N 1
ATOM 798 C CA . GLY A 1 108 ? 7.195 -9.458 -16.406 1.00 84.75 108 GLY A CA 1
ATOM 799 C C . GLY A 1 108 ? 7.067 -8.803 -15.036 1.00 84.75 108 GLY A C 1
ATOM 800 O O . GLY A 1 108 ? 5.966 -8.673 -14.506 1.00 84.75 108 GLY A O 1
ATOM 801 N N . SER A 1 109 ? 8.188 -8.337 -14.491 1.00 88.50 109 SER A N 1
ATOM 802 C CA . SER A 1 109 ? 8.261 -7.740 -13.157 1.00 88.50 109 SER A CA 1
ATOM 803 C C . SER A 1 109 ? 7.669 -6.329 -13.052 1.00 88.50 109 SER A C 1
ATOM 805 O O . SER A 1 109 ? 7.260 -5.951 -11.958 1.00 88.50 109 SER A O 1
ATOM 807 N N . LEU A 1 110 ? 7.543 -5.578 -14.153 1.00 89.62 110 LEU A N 1
ATOM 808 C CA . LEU A 1 110 ? 6.901 -4.253 -14.188 1.00 89.62 110 LEU A CA 1
ATOM 809 C C . LEU A 1 110 ? 5.429 -4.274 -13.761 1.00 89.62 110 LEU A C 1
ATOM 811 O O . LEU A 1 110 ? 4.937 -3.298 -13.200 1.00 89.62 110 LEU A O 1
ATOM 815 N N . PHE A 1 111 ? 4.726 -5.383 -13.999 1.00 88.69 111 PHE A N 1
ATOM 816 C CA . PHE A 1 111 ? 3.325 -5.545 -13.595 1.00 88.69 111 PHE A CA 1
ATOM 817 C C . PHE A 1 111 ? 3.171 -6.009 -12.138 1.00 88.69 111 PHE A C 1
ATOM 819 O O . PHE A 1 111 ? 2.056 -6.274 -11.689 1.00 88.69 111 PHE A O 1
ATOM 826 N N . TYR A 1 112 ? 4.273 -6.098 -11.388 1.00 89.38 112 TYR A N 1
ATOM 827 C CA . TYR A 1 112 ? 4.281 -6.425 -9.968 1.00 89.38 112 TYR A CA 1
ATOM 828 C C . TYR A 1 112 ? 4.949 -5.304 -9.175 1.00 89.38 112 TYR A C 1
ATOM 830 O O . TYR A 1 112 ? 6.052 -4.869 -9.490 1.00 89.38 112 TYR A O 1
ATOM 838 N N . SER A 1 113 ? 4.337 -4.894 -8.065 1.00 91.50 113 SER A N 1
ATOM 839 C CA . SER A 1 113 ? 4.847 -3.780 -7.254 1.00 91.50 113 SER A CA 1
ATOM 840 C C . SER A 1 113 ? 6.202 -4.045 -6.585 1.00 91.50 113 SER A C 1
ATOM 842 O O . SER A 1 113 ? 6.860 -3.116 -6.120 1.00 91.50 113 SER A O 1
ATOM 844 N N . ARG A 1 114 ? 6.658 -5.303 -6.540 1.00 91.50 114 ARG A N 1
ATOM 845 C CA . ARG A 1 114 ? 7.958 -5.660 -5.963 1.00 91.50 114 ARG A CA 1
ATOM 846 C C . ARG A 1 114 ? 9.138 -5.156 -6.798 1.00 91.50 114 ARG A C 1
ATOM 848 O O . ARG A 1 114 ? 10.123 -4.752 -6.193 1.00 91.50 114 ARG A O 1
ATOM 855 N N . PHE A 1 115 ? 9.061 -5.185 -8.132 1.00 91.38 115 PHE A N 1
ATOM 856 C CA . PHE A 1 115 ? 10.202 -4.924 -9.030 1.00 91.38 115 PHE A CA 1
ATOM 857 C C . PHE A 1 115 ? 11.426 -5.811 -8.732 1.00 91.38 115 PHE A C 1
ATOM 859 O O . PHE A 1 115 ? 12.516 -5.338 -8.427 1.00 91.38 115 PHE A O 1
ATOM 866 N N . SER A 1 116 ? 11.240 -7.134 -8.801 1.00 89.25 116 SER A N 1
ATOM 867 C CA . SER A 1 116 ? 12.244 -8.134 -8.396 1.00 89.25 116 SER A CA 1
ATOM 868 C C . SER A 1 116 ? 13.601 -8.019 -9.096 1.00 89.25 116 SER A C 1
ATOM 870 O O . SER A 1 116 ? 14.604 -8.384 -8.500 1.00 89.25 116 SER A O 1
ATOM 872 N N . PHE A 1 117 ? 13.641 -7.509 -10.327 1.00 89.69 117 PHE A N 1
ATOM 873 C CA . PHE A 1 117 ? 14.862 -7.340 -11.124 1.00 89.69 117 PHE A CA 1
ATOM 874 C C . PHE A 1 117 ? 15.860 -6.326 -10.543 1.00 89.69 117 PHE A C 1
ATOM 876 O O . PHE A 1 117 ? 17.039 -6.386 -10.879 1.00 89.69 117 PHE A O 1
ATOM 883 N N . LEU A 1 118 ? 15.409 -5.419 -9.669 1.00 89.38 118 LEU A N 1
ATOM 884 C CA . LEU A 1 118 ? 16.261 -4.413 -9.023 1.00 89.38 118 LEU A CA 1
ATOM 885 C C . LEU A 1 118 ? 17.052 -4.973 -7.836 1.00 89.38 118 LEU A C 1
ATOM 887 O O . LEU A 1 118 ? 17.984 -4.332 -7.352 1.00 89.38 118 LEU A O 1
ATOM 891 N N . PHE A 1 119 ? 16.669 -6.151 -7.343 1.00 89.06 119 PHE A N 1
ATOM 892 C CA . PHE A 1 119 ? 17.199 -6.717 -6.111 1.00 89.06 119 PHE A CA 1
ATOM 893 C C . PHE A 1 119 ? 17.949 -8.024 -6.390 1.00 89.06 119 PHE A C 1
ATOM 895 O O . PHE A 1 119 ? 17.600 -8.762 -7.316 1.00 89.06 119 PHE A O 1
ATOM 902 N N . PRO A 1 120 ? 18.986 -8.352 -5.599 1.00 85.94 120 PRO A N 1
ATOM 903 C CA . PRO A 1 120 ? 19.706 -9.609 -5.750 1.00 85.94 120 PRO A CA 1
ATOM 904 C C . PRO A 1 120 ? 18.773 -10.822 -5.644 1.00 85.94 120 PRO A C 1
ATOM 906 O O . PRO A 1 120 ? 17.850 -10.846 -4.833 1.00 85.94 120 PRO A O 1
ATOM 909 N N . SER A 1 121 ? 19.069 -11.890 -6.389 1.00 79.94 121 SER A N 1
ATOM 910 C CA . SER A 1 121 ? 18.245 -13.111 -6.468 1.00 79.94 121 SER A CA 1
ATOM 911 C C . SER A 1 121 ? 18.125 -13.925 -5.165 1.00 79.94 121 SER A C 1
ATOM 913 O O . SER A 1 121 ? 17.559 -15.013 -5.187 1.00 79.94 121 SER A O 1
ATOM 915 N N . GLY A 1 122 ? 18.698 -13.449 -4.057 1.00 82.44 122 GLY A N 1
ATOM 916 C CA . GLY A 1 122 ? 18.606 -14.055 -2.724 1.00 82.44 122 GLY A CA 1
ATOM 917 C C . GLY A 1 122 ? 17.925 -13.164 -1.682 1.00 82.44 122 GLY A C 1
ATOM 918 O O . GLY A 1 122 ? 17.995 -13.479 -0.499 1.00 82.44 122 GLY A O 1
ATOM 919 N N . ASP A 1 123 ? 17.331 -12.039 -2.090 1.00 84.75 123 ASP A N 1
ATOM 920 C CA . ASP A 1 123 ? 16.562 -11.187 -1.185 1.00 84.75 123 ASP A CA 1
ATOM 921 C C . ASP A 1 123 ? 15.138 -11.740 -1.007 1.00 84.75 123 ASP A C 1
ATOM 923 O O . ASP A 1 123 ? 14.295 -11.626 -1.898 1.00 84.75 123 ASP A O 1
ATOM 927 N N . ASP A 1 124 ? 14.857 -12.331 0.153 1.00 85.00 124 ASP A N 1
ATOM 928 C CA . ASP A 1 124 ? 13.544 -12.900 0.488 1.00 85.00 124 ASP A CA 1
ATOM 929 C C . ASP A 1 124 ? 12.579 -11.866 1.109 1.00 85.00 124 ASP A C 1
ATOM 931 O O . ASP A 1 124 ? 11.439 -12.195 1.449 1.00 85.00 124 ASP A O 1
ATOM 935 N N . THR A 1 125 ? 12.997 -10.604 1.250 1.00 90.00 125 THR A N 1
ATOM 936 C CA . THR A 1 125 ? 12.168 -9.533 1.828 1.00 90.00 125 THR A CA 1
ATOM 937 C C . THR A 1 125 ? 10.949 -9.289 0.953 1.00 90.00 125 THR A C 1
ATOM 939 O O . THR A 1 125 ? 11.117 -9.042 -0.233 1.00 90.00 125 THR A O 1
ATOM 942 N N . PHE A 1 126 ? 9.726 -9.328 1.496 1.00 88.94 126 PHE A N 1
ATOM 943 C CA . PHE A 1 126 ? 8.480 -9.231 0.714 1.00 88.94 126 PHE A CA 1
ATOM 944 C C . PHE A 1 126 ? 8.457 -8.022 -0.245 1.00 88.94 126 PHE A C 1
ATOM 946 O O . PHE A 1 126 ? 8.329 -8.214 -1.459 1.00 88.94 126 PHE A O 1
ATOM 953 N N . ILE A 1 127 ? 8.663 -6.812 0.293 1.00 91.31 127 ILE A N 1
ATOM 954 C CA . ILE A 1 127 ? 8.828 -5.551 -0.447 1.00 91.31 127 ILE A CA 1
ATOM 955 C C . ILE A 1 127 ? 10.110 -4.868 0.049 1.00 91.31 127 ILE A C 1
ATOM 957 O O . ILE A 1 127 ? 10.104 -4.286 1.133 1.00 91.31 127 ILE A O 1
ATOM 961 N N . PRO A 1 128 ? 11.219 -4.946 -0.705 1.00 90.12 128 PRO A N 1
ATOM 962 C CA . PRO A 1 128 ? 12.440 -4.240 -0.343 1.00 90.12 128 PRO A CA 1
ATOM 963 C C . PRO A 1 128 ? 12.255 -2.716 -0.495 1.00 90.12 128 PRO A C 1
ATOM 965 O O . PRO A 1 128 ? 11.713 -2.275 -1.525 1.00 90.12 128 PRO A O 1
ATOM 968 N N . PRO A 1 129 ? 12.686 -1.907 0.493 1.00 89.44 129 PRO A N 1
ATOM 969 C CA . PRO A 1 129 ? 12.498 -0.461 0.467 1.00 89.44 129 PRO A CA 1
ATOM 970 C C . PRO A 1 129 ? 13.424 0.204 -0.559 1.00 89.44 129 PRO A C 1
ATOM 972 O O . PRO A 1 129 ? 14.620 -0.079 -0.619 1.00 89.44 129 PRO A O 1
ATOM 975 N N . ILE A 1 130 ? 12.870 1.113 -1.358 1.00 87.25 130 ILE A N 1
ATOM 976 C CA . ILE A 1 130 ? 13.614 1.987 -2.275 1.00 87.25 130 ILE A CA 1
ATOM 977 C C . ILE A 1 130 ? 13.938 3.307 -1.563 1.00 87.25 130 ILE A C 1
ATOM 979 O O . ILE A 1 130 ? 15.076 3.782 -1.596 1.00 87.25 130 ILE A O 1
ATOM 983 N N . SER A 1 131 ? 12.951 3.882 -0.880 1.00 77.38 131 SER A N 1
ATOM 984 C CA . SER A 1 131 ? 13.044 5.110 -0.088 1.00 77.38 131 SER A CA 1
ATOM 985 C C . SER A 1 131 ? 13.810 4.836 1.204 1.00 77.38 131 SER A C 1
ATOM 987 O O . SER A 1 131 ? 13.556 3.856 1.896 1.00 77.38 131 SER A O 1
ATOM 989 N N . GLY A 1 132 ? 14.770 5.701 1.535 1.00 69.25 132 GLY A N 1
ATOM 990 C CA . GLY A 1 132 ? 15.583 5.566 2.750 1.00 69.25 132 GLY A CA 1
ATOM 991 C C . GLY A 1 132 ? 16.762 4.595 2.639 1.00 69.25 132 GLY A C 1
ATOM 992 O O . GLY A 1 132 ? 17.567 4.523 3.562 1.00 69.25 132 GLY A O 1
ATOM 993 N N . SER A 1 133 ? 16.921 3.891 1.513 1.00 71.25 133 SER A N 1
ATOM 994 C CA . SER A 1 133 ? 18.158 3.159 1.237 1.00 71.25 133 SER A CA 1
ATOM 995 C C . SER A 1 133 ? 19.278 4.136 0.856 1.00 71.25 133 SER A C 1
ATOM 997 O O . SER A 1 133 ? 19.056 5.066 0.079 1.00 71.25 133 SER A O 1
ATOM 999 N N . GLU A 1 134 ? 20.508 3.902 1.332 1.00 75.69 134 GLU A N 1
ATOM 1000 C CA . GLU A 1 134 ? 21.703 4.653 0.881 1.00 75.69 134 GLU A CA 1
ATOM 1001 C C . GLU A 1 134 ? 21.893 4.578 -0.649 1.00 75.69 134 GLU A C 1
ATOM 1003 O O . GLU A 1 134 ? 22.573 5.403 -1.252 1.00 75.69 134 GLU A O 1
ATOM 1008 N N . HIS A 1 135 ? 21.255 3.590 -1.282 1.00 82.38 135 HIS A N 1
ATOM 1009 C CA . HIS A 1 135 ? 21.359 3.269 -2.697 1.00 82.38 135 HIS A CA 1
ATOM 1010 C C . HIS A 1 135 ? 20.128 3.692 -3.512 1.00 82.38 135 HIS A C 1
ATOM 1012 O O . HIS A 1 135 ? 20.033 3.294 -4.673 1.00 82.38 135 HIS A O 1
ATOM 1018 N N . ARG A 1 136 ? 19.203 4.493 -2.957 1.00 87.94 136 ARG A N 1
ATOM 1019 C CA . ARG A 1 136 ? 17.953 4.904 -3.629 1.00 87.94 136 ARG A CA 1
ATOM 1020 C C . ARG A 1 136 ? 18.202 5.371 -5.060 1.00 87.94 136 ARG A C 1
ATOM 1022 O O . ARG A 1 136 ? 17.621 4.831 -5.998 1.00 87.94 136 ARG A O 1
ATOM 1029 N N . ASP A 1 137 ? 19.097 6.337 -5.232 1.00 88.00 137 ASP A N 1
ATOM 1030 C CA . ASP A 1 137 ? 19.350 6.923 -6.546 1.00 88.00 137 ASP A CA 1
ATOM 1031 C C . ASP A 1 137 ? 20.029 5.934 -7.493 1.00 88.00 137 ASP A C 1
ATOM 1033 O O . ASP A 1 137 ? 19.815 5.987 -8.698 1.00 88.00 137 ASP A O 1
ATOM 1037 N N . ALA A 1 138 ? 20.854 5.022 -6.971 1.00 89.00 138 ALA A N 1
ATOM 1038 C CA . ALA A 1 138 ? 21.471 3.979 -7.783 1.00 89.00 138 ALA A CA 1
ATOM 1039 C C . ALA A 1 138 ? 20.418 2.989 -8.301 1.00 89.00 138 ALA A C 1
ATOM 1041 O O . ALA A 1 138 ? 20.451 2.638 -9.477 1.00 89.00 138 ALA A O 1
ATOM 1042 N N . ILE A 1 139 ? 19.458 2.608 -7.453 1.00 90.19 139 ILE A N 1
ATOM 1043 C CA . ILE A 1 139 ? 18.334 1.738 -7.820 1.00 90.19 139 ILE A CA 1
ATOM 1044 C C . ILE A 1 139 ? 17.452 2.419 -8.870 1.00 90.19 139 ILE A C 1
ATOM 1046 O O . ILE A 1 139 ? 17.131 1.814 -9.889 1.00 90.19 139 ILE A O 1
ATOM 1050 N N . LEU A 1 140 ? 17.082 3.684 -8.652 1.00 90.69 140 LEU A N 1
ATOM 1051 C CA . LEU A 1 140 ? 16.239 4.430 -9.588 1.00 90.69 140 LEU A CA 1
ATOM 1052 C C . LEU A 1 140 ? 16.947 4.693 -10.925 1.00 90.69 140 LEU A C 1
ATOM 1054 O O . LEU A 1 140 ? 16.309 4.577 -11.965 1.00 90.69 140 LEU A O 1
ATOM 1058 N N . ARG A 1 141 ? 18.259 4.972 -10.925 1.00 90.25 141 ARG A N 1
ATOM 1059 C CA . ARG A 1 141 ? 19.054 5.078 -12.163 1.00 90.25 141 ARG A CA 1
ATOM 1060 C C . ARG A 1 141 ? 19.149 3.749 -12.903 1.00 90.25 141 ARG A C 1
ATOM 1062 O O . ARG A 1 141 ? 19.054 3.738 -14.126 1.00 90.25 141 ARG A O 1
ATOM 1069 N N . ASP A 1 142 ? 19.342 2.637 -12.191 1.00 90.31 142 ASP A N 1
ATOM 1070 C CA . ASP A 1 142 ? 19.358 1.319 -12.831 1.00 90.31 142 ASP A CA 1
ATOM 1071 C C . ASP A 1 142 ? 17.990 0.994 -13.438 1.00 90.31 142 ASP A C 1
ATOM 1073 O O . ASP A 1 142 ? 17.920 0.549 -14.581 1.00 90.31 142 ASP A O 1
ATOM 1077 N N . PHE A 1 143 ? 16.901 1.313 -12.737 1.00 92.06 143 PHE A N 1
ATOM 1078 C CA . PHE A 1 143 ? 15.553 1.164 -13.274 1.00 92.06 143 PHE A CA 1
ATOM 1079 C C . PHE A 1 143 ? 15.355 2.035 -14.528 1.00 92.06 143 PHE A C 1
ATOM 1081 O O . PHE A 1 143 ? 14.983 1.523 -15.589 1.00 92.06 143 PHE A O 1
ATOM 1088 N N . ASP A 1 144 ? 15.674 3.326 -14.460 1.00 91.44 144 ASP A N 1
ATOM 1089 C CA . ASP A 1 144 ? 15.537 4.221 -15.609 1.00 91.44 144 ASP A CA 1
ATOM 1090 C C . ASP A 1 144 ? 16.412 3.784 -16.797 1.00 91.44 144 ASP A C 1
ATOM 1092 O O . ASP A 1 144 ? 15.999 3.929 -17.944 1.00 91.44 144 ASP A O 1
ATOM 1096 N N . SER A 1 145 ? 17.546 3.110 -16.568 1.00 89.19 145 SER A N 1
ATOM 1097 C CA . SER A 1 145 ? 18.366 2.557 -17.658 1.00 89.19 145 SER A CA 1
ATOM 1098 C C . SER A 1 145 ? 17.620 1.544 -18.545 1.00 89.19 145 SER A C 1
ATOM 1100 O O . SER A 1 145 ? 17.970 1.389 -19.718 1.00 89.19 145 SER A O 1
ATOM 1102 N N . TYR A 1 146 ? 16.572 0.885 -18.035 1.00 88.81 146 TYR A N 1
ATOM 1103 C CA . TYR A 1 146 ? 15.723 -0.023 -18.818 1.00 88.81 146 TYR A CA 1
ATOM 1104 C C . TYR A 1 146 ? 14.551 0.683 -19.513 1.00 88.81 146 TYR A C 1
ATOM 1106 O O . TYR A 1 146 ? 14.125 0.239 -20.579 1.00 88.81 146 TYR A O 1
ATOM 1114 N N . ILE A 1 147 ? 14.010 1.750 -18.918 1.00 90.00 147 ILE A N 1
ATOM 1115 C CA . ILE A 1 147 ? 12.805 2.442 -19.407 1.00 90.00 147 ILE A CA 1
ATOM 1116 C C . ILE A 1 147 ? 13.178 3.620 -20.312 1.00 90.00 147 ILE A C 1
ATOM 1118 O O . ILE A 1 147 ? 12.655 3.761 -21.421 1.00 90.00 147 ILE A O 1
ATOM 1122 N N . GLY A 1 148 ? 14.108 4.454 -19.847 1.00 86.69 148 GLY A N 1
ATOM 1123 C CA . GLY A 1 148 ? 14.577 5.662 -20.503 1.00 86.69 148 GLY A CA 1
ATOM 1124 C C . GLY A 1 148 ? 13.493 6.732 -20.568 1.00 86.69 148 GLY A C 1
ATOM 1125 O O . GLY A 1 148 ? 13.069 7.123 -21.666 1.00 86.69 148 GLY A O 1
ATOM 1126 N N . VAL A 1 149 ? 13.031 7.193 -19.406 1.00 87.94 149 VAL A N 1
ATOM 1127 C CA . VAL A 1 149 ? 12.032 8.262 -19.314 1.00 87.94 149 VAL A CA 1
ATOM 1128 C C . VAL A 1 149 ? 12.684 9.588 -19.725 1.00 87.94 149 VAL A C 1
ATOM 1130 O O . VAL A 1 149 ? 13.712 9.967 -19.170 1.00 87.94 149 VAL A O 1
ATOM 1133 N N . PRO A 1 150 ? 12.139 10.313 -20.718 1.00 83.12 150 PRO A N 1
ATOM 1134 C CA . PRO A 1 150 ? 12.704 11.596 -21.116 1.00 83.12 150 PRO A CA 1
ATOM 1135 C C . PRO A 1 150 ? 12.517 12.645 -20.010 1.00 83.12 150 PRO A C 1
ATOM 1137 O O . PRO A 1 150 ? 11.443 12.737 -19.414 1.00 83.12 150 PRO A O 1
ATOM 1140 N N . GLU A 1 151 ? 13.531 13.484 -19.786 1.00 76.69 151 GLU A N 1
ATOM 1141 C CA . GLU A 1 151 ? 13.420 14.642 -18.893 1.00 76.69 151 GLU A CA 1
ATOM 1142 C C . GLU A 1 151 ? 12.344 15.612 -19.410 1.00 76.69 151 GLU A C 1
ATOM 1144 O O . GLU A 1 151 ? 12.467 16.205 -20.488 1.00 76.69 151 GLU A O 1
ATOM 1149 N N . LEU A 1 152 ? 11.278 15.804 -18.632 1.00 65.00 152 LEU A N 1
ATOM 1150 C CA . LEU A 1 152 ? 10.213 16.751 -18.952 1.00 65.00 152 LEU A CA 1
ATOM 1151 C C . LEU A 1 152 ? 10.659 18.172 -18.592 1.00 65.00 152 LEU A C 1
ATOM 1153 O O . LEU A 1 152 ? 10.376 18.680 -17.509 1.00 65.00 152 LEU A O 1
ATOM 1157 N N . ARG A 1 153 ? 11.332 18.856 -19.521 1.00 61.91 153 ARG A N 1
ATOM 1158 C CA . ARG A 1 153 ? 11.602 20.295 -19.381 1.00 61.91 153 ARG A CA 1
ATOM 1159 C C . ARG A 1 153 ? 10.387 21.096 -19.831 1.00 61.91 153 ARG A C 1
ATOM 1161 O O . ARG A 1 153 ? 10.156 21.279 -21.026 1.00 61.91 153 ARG A O 1
ATOM 1168 N N . LEU A 1 154 ? 9.604 21.584 -18.871 1.00 60.94 154 LEU A N 1
ATOM 1169 C CA . LEU A 1 154 ? 8.514 22.513 -19.156 1.00 60.94 154 LEU A CA 1
ATOM 1170 C C . LEU A 1 154 ? 9.099 23.811 -19.746 1.00 60.94 154 LEU A C 1
ATOM 1172 O O . LEU A 1 154 ? 9.946 24.438 -19.121 1.00 60.94 154 LEU A O 1
ATOM 1176 N N . PRO A 1 155 ? 8.652 24.279 -20.921 1.00 59.31 155 PRO A N 1
ATOM 1177 C CA . PRO A 1 155 ? 9.255 25.438 -21.586 1.00 59.31 155 PRO A CA 1
ATOM 1178 C C . PRO A 1 155 ? 9.116 26.755 -20.799 1.00 59.31 155 PRO A C 1
ATOM 1180 O O . PRO A 1 155 ? 9.815 27.717 -21.104 1.00 59.31 155 PRO A O 1
ATOM 1183 N N . LEU A 1 156 ? 8.243 26.802 -19.785 1.00 58.53 156 LEU A N 1
ATOM 1184 C CA . LEU A 1 156 ? 8.002 27.971 -18.934 1.00 58.53 156 LEU A CA 1
ATOM 1185 C C . LEU A 1 156 ? 8.954 28.073 -17.728 1.00 58.53 156 LEU A C 1
ATOM 1187 O O . LEU A 1 156 ? 9.092 29.165 -17.181 1.00 58.53 156 LEU A O 1
ATOM 1191 N N . THR A 1 157 ? 9.635 26.993 -17.317 1.00 55.66 157 THR A N 1
ATOM 1192 C CA . THR A 1 157 ? 10.535 27.031 -16.144 1.00 55.66 157 THR A CA 1
ATOM 1193 C C . THR A 1 157 ? 11.815 27.819 -16.411 1.00 55.66 157 THR A C 1
ATOM 1195 O O . THR A 1 157 ? 12.353 28.434 -15.494 1.00 55.66 157 THR A O 1
ATOM 1198 N N . SER A 1 158 ? 12.253 27.913 -17.671 1.00 53.34 158 SER A N 1
ATOM 1199 C CA . SER A 1 158 ? 13.375 28.774 -18.075 1.00 53.34 158 SER A CA 1
ATOM 1200 C C . SER A 1 158 ? 13.085 30.273 -17.896 1.00 53.34 158 SER A C 1
ATOM 1202 O O . SER A 1 158 ? 14.014 31.059 -17.730 1.00 53.34 158 SER A O 1
ATOM 1204 N N . ALA A 1 159 ? 11.808 30.674 -17.882 1.00 55.94 159 ALA A N 1
ATOM 1205 C CA . ALA A 1 159 ? 11.377 32.063 -17.712 1.00 55.94 159 ALA A CA 1
ATOM 1206 C C . ALA A 1 159 ? 11.215 32.476 -16.237 1.00 55.94 159 ALA A C 1
ATOM 1208 O O . ALA A 1 159 ? 11.275 33.663 -15.924 1.00 55.94 159 ALA A O 1
ATOM 1209 N N . THR A 1 160 ? 11.027 31.519 -15.324 1.00 55.56 160 THR A N 1
ATOM 1210 C CA . THR A 1 160 ? 10.814 31.765 -13.885 1.00 55.56 160 THR A CA 1
ATOM 1211 C C . THR A 1 160 ? 12.002 31.341 -13.018 1.00 55.56 160 THR A C 1
ATOM 1213 O O . THR A 1 160 ? 11.863 31.262 -11.799 1.00 55.56 160 THR A O 1
ATOM 1216 N N . ALA A 1 161 ? 13.165 31.077 -13.627 1.00 50.41 161 ALA A N 1
ATOM 1217 C CA . ALA A 1 161 ? 14.384 30.536 -13.014 1.00 50.41 161 A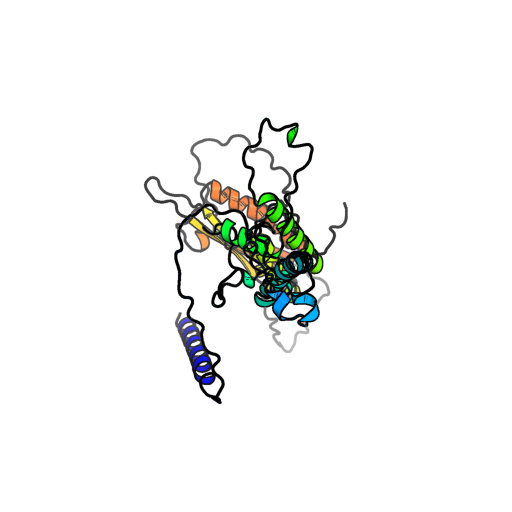LA A CA 1
ATOM 1218 C C . ALA A 1 161 ? 15.105 31.487 -12.027 1.00 50.41 161 ALA A C 1
ATOM 1220 O O . ALA A 1 161 ? 16.328 31.593 -12.028 1.00 50.41 161 ALA A O 1
ATOM 1221 N N . ALA A 1 162 ? 14.360 32.183 -11.168 1.00 46.97 162 ALA A N 1
ATOM 1222 C CA . ALA A 1 162 ? 14.899 32.847 -9.985 1.00 46.97 162 ALA A CA 1
ATOM 1223 C C . ALA A 1 162 ? 14.921 31.926 -8.747 1.00 46.97 162 ALA A C 1
ATOM 1225 O O . ALA A 1 162 ? 15.580 32.268 -7.777 1.00 46.97 162 ALA A O 1
ATOM 1226 N N . ASN A 1 163 ? 14.256 30.760 -8.781 1.00 47.00 163 ASN A N 1
ATOM 1227 C CA . ASN A 1 163 ? 14.241 29.775 -7.688 1.00 47.00 163 ASN A CA 1
ATOM 1228 C C . ASN A 1 163 ? 14.379 28.335 -8.223 1.00 47.00 163 ASN A C 1
ATOM 1230 O O . ASN A 1 163 ? 13.522 27.492 -7.975 1.00 47.00 163 ASN A O 1
ATOM 1234 N N . ALA A 1 164 ? 15.429 28.054 -9.000 1.00 50.75 164 ALA A N 1
ATOM 1235 C CA . ALA A 1 164 ? 15.824 26.680 -9.325 1.00 50.75 164 ALA A CA 1
ATOM 1236 C C . ALA A 1 164 ? 16.667 26.123 -8.165 1.00 50.75 164 ALA A C 1
ATOM 1238 O O . ALA A 1 164 ? 17.892 26.059 -8.241 1.00 50.75 164 ALA A O 1
ATOM 1239 N N . GLN A 1 165 ? 16.005 25.835 -7.046 1.00 45.78 165 GLN A N 1
ATOM 1240 C CA . GLN A 1 165 ? 16.588 25.085 -5.941 1.00 45.78 165 GLN A CA 1
ATOM 1241 C C . GLN A 1 165 ? 16.097 23.638 -6.103 1.00 45.78 165 GLN A C 1
ATOM 1243 O O . GLN A 1 165 ? 14.890 23.412 -6.096 1.00 45.78 165 GLN A O 1
ATOM 1248 N N . ASP A 1 166 ? 17.044 22.715 -6.280 1.00 47.50 166 ASP A N 1
ATOM 1249 C CA . ASP A 1 166 ? 16.885 21.257 -6.419 1.00 47.50 166 ASP A CA 1
ATOM 1250 C C . ASP A 1 166 ? 16.345 20.734 -7.768 1.00 47.50 16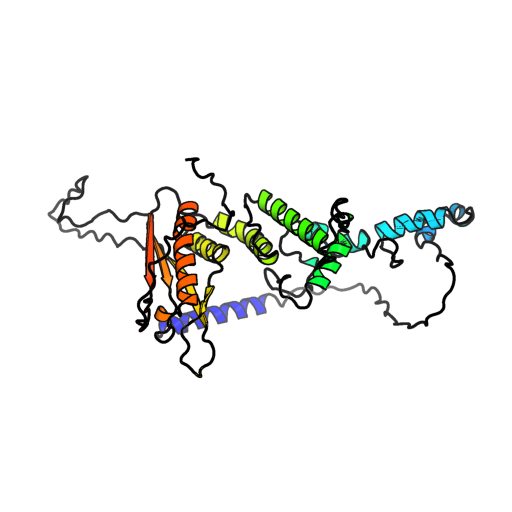6 ASP A C 1
ATOM 1252 O O . ASP A 1 166 ? 15.250 20.181 -7.859 1.00 47.50 166 ASP A O 1
ATOM 1256 N N . ASP A 1 167 ? 17.164 20.817 -8.826 1.00 64.19 167 ASP A N 1
ATOM 1257 C CA . ASP A 1 167 ? 17.004 19.957 -10.012 1.00 64.19 167 ASP A CA 1
ATOM 1258 C C . ASP A 1 167 ? 17.407 18.512 -9.642 1.00 64.19 167 ASP A C 1
ATOM 1260 O O . ASP A 1 167 ? 18.540 18.087 -9.873 1.00 64.19 167 ASP A O 1
ATOM 1264 N N . ASP A 1 168 ? 16.498 17.753 -9.021 1.00 76.12 168 ASP A N 1
ATOM 1265 C CA . ASP A 1 168 ? 16.660 16.302 -8.872 1.00 76.12 168 ASP A CA 1
ATOM 1266 C C . ASP A 1 168 ? 16.619 15.652 -10.273 1.00 76.12 168 ASP A C 1
ATOM 1268 O O . ASP A 1 168 ? 15.565 15.665 -10.923 1.00 76.12 168 ASP A O 1
ATOM 1272 N N . PRO A 1 169 ? 17.729 15.063 -10.768 1.00 78.44 169 PRO A N 1
ATOM 1273 C CA . PRO A 1 169 ? 17.782 14.464 -12.104 1.00 78.44 169 PRO A CA 1
ATOM 1274 C C . PRO A 1 169 ? 16.795 13.299 -12.269 1.00 78.44 169 PRO A C 1
ATOM 1276 O O . PRO A 1 169 ? 16.428 12.947 -13.388 1.00 78.44 169 PRO A O 1
ATOM 1279 N N . LEU A 1 170 ? 16.333 12.704 -11.165 1.00 84.56 170 LEU A N 1
ATOM 1280 C CA . LEU A 1 170 ? 15.386 11.594 -11.160 1.00 84.56 170 LEU A CA 1
ATOM 1281 C C . LEU A 1 170 ? 13.938 12.043 -10.932 1.00 84.56 170 LEU A C 1
ATOM 1283 O O . LEU A 1 170 ? 13.057 11.186 -10.836 1.00 84.56 170 LEU A O 1
ATOM 1287 N N . ALA A 1 171 ? 13.647 13.348 -10.883 1.00 85.44 171 ALA A N 1
ATOM 1288 C CA . ALA A 1 171 ? 12.295 13.852 -10.640 1.00 85.44 171 ALA A CA 1
ATOM 1289 C C . ALA A 1 171 ? 11.301 13.404 -11.724 1.00 85.44 171 ALA A C 1
ATOM 1291 O O . ALA A 1 171 ? 10.206 12.935 -11.411 1.00 85.44 171 ALA A O 1
ATOM 1292 N N . SER A 1 172 ? 11.698 13.481 -13.002 1.00 87.69 172 SER A N 1
ATOM 1293 C CA . SER A 1 172 ? 10.856 13.035 -14.128 1.00 87.69 172 SER A CA 1
ATOM 1294 C C . SER A 1 172 ? 10.570 11.532 -14.058 1.00 87.69 172 SER A C 1
ATOM 1296 O O . SER A 1 172 ? 9.431 11.107 -14.250 1.00 87.69 172 SER A O 1
ATOM 1298 N N . PHE A 1 173 ? 11.590 10.729 -13.736 1.00 90.44 173 PHE A N 1
ATOM 1299 C CA . PHE A 1 173 ? 11.444 9.283 -13.581 1.00 90.44 173 PHE A CA 1
ATOM 1300 C C . PHE A 1 173 ? 10.583 8.924 -12.366 1.00 90.44 173 PHE A C 1
ATOM 1302 O O . PHE A 1 173 ? 9.699 8.079 -12.468 1.00 90.44 173 PHE A O 1
ATOM 1309 N N . SER A 1 174 ? 10.789 9.597 -11.234 1.00 89.75 174 SER A N 1
ATOM 1310 C CA . SER A 1 174 ? 10.007 9.385 -10.012 1.00 89.75 174 SER A CA 1
ATOM 1311 C C . SER A 1 174 ? 8.532 9.721 -10.231 1.00 89.75 174 SER A C 1
ATOM 1313 O O . SER A 1 174 ? 7.675 8.948 -9.818 1.00 89.75 174 SER A O 1
ATOM 1315 N N . ALA A 1 175 ? 8.228 10.811 -10.942 1.00 89.38 175 ALA A N 1
ATOM 1316 C CA . ALA A 1 175 ? 6.860 11.172 -11.313 1.00 89.38 175 ALA A CA 1
ATOM 1317 C C . ALA A 1 175 ? 6.223 10.152 -12.273 1.00 89.38 175 ALA A C 1
ATOM 1319 O O . ALA A 1 175 ? 5.053 9.802 -12.125 1.00 89.38 175 ALA A O 1
ATOM 1320 N N . TRP A 1 176 ? 6.990 9.643 -13.244 1.00 92.62 176 TRP A N 1
ATOM 1321 C CA . TRP A 1 176 ? 6.533 8.553 -14.108 1.00 92.62 176 TRP A CA 1
ATOM 1322 C C . TRP A 1 176 ? 6.236 7.285 -13.302 1.00 92.62 176 TRP A C 1
ATOM 1324 O O . TRP A 1 176 ? 5.170 6.695 -13.472 1.00 92.62 176 TRP A O 1
ATOM 1334 N N . LEU A 1 177 ? 7.146 6.886 -12.410 1.00 92.75 177 LEU A N 1
ATOM 1335 C CA . LEU A 1 177 ? 7.002 5.693 -11.581 1.00 92.75 177 LEU A CA 1
ATOM 1336 C C . LEU A 1 177 ? 5.785 5.804 -10.659 1.00 92.75 177 LEU A C 1
ATOM 1338 O O . LEU A 1 177 ? 5.043 4.836 -10.508 1.00 92.75 177 LEU A O 1
ATOM 1342 N N . ASP A 1 178 ? 5.547 6.989 -10.101 1.00 92.44 178 ASP A N 1
ATOM 1343 C CA . ASP A 1 178 ? 4.359 7.280 -9.306 1.00 92.44 178 ASP A CA 1
ATOM 1344 C C . ASP A 1 178 ? 3.068 7.069 -10.115 1.00 92.44 178 ASP A C 1
ATOM 1346 O O . ASP A 1 178 ? 2.186 6.314 -9.705 1.00 92.44 178 ASP A O 1
ATOM 1350 N N . GLY A 1 179 ? 3.010 7.616 -11.334 1.00 93.19 179 GLY A N 1
ATOM 1351 C CA . GLY A 1 179 ? 1.881 7.417 -12.246 1.00 93.19 179 GLY A CA 1
ATOM 1352 C C . GLY A 1 179 ? 1.697 5.963 -12.697 1.00 93.19 179 GLY A C 1
ATOM 1353 O O . GLY A 1 179 ? 0.566 5.510 -12.880 1.00 93.19 179 GLY A O 1
ATOM 1354 N N . VAL A 1 180 ? 2.784 5.200 -12.849 1.00 93.38 180 VAL A N 1
ATOM 1355 C CA . VAL A 1 180 ? 2.720 3.756 -13.135 1.00 93.38 180 VAL A CA 1
ATOM 1356 C C . VAL A 1 180 ? 2.119 2.988 -11.961 1.00 93.38 180 VAL A C 1
ATOM 1358 O O . VAL A 1 180 ? 1.300 2.096 -12.185 1.00 93.38 180 VAL A O 1
ATOM 1361 N N . LEU A 1 181 ? 2.488 3.321 -10.722 1.00 94.56 181 LEU A N 1
ATOM 1362 C CA . LEU A 1 181 ? 1.914 2.695 -9.529 1.00 94.56 181 LEU A CA 1
ATOM 1363 C C . LEU A 1 181 ? 0.434 3.051 -9.361 1.00 94.56 181 LEU A C 1
ATOM 1365 O O . LEU A 1 181 ? -0.361 2.161 -9.065 1.00 94.56 181 LEU A O 1
ATOM 1369 N N . ASP A 1 182 ? 0.047 4.299 -9.618 1.00 94.12 182 ASP A N 1
ATOM 1370 C CA . ASP A 1 182 ? -1.359 4.719 -9.607 1.00 94.12 182 ASP A CA 1
ATOM 1371 C C . ASP A 1 182 ? -2.167 3.993 -10.695 1.00 94.12 182 ASP A C 1
ATOM 1373 O O . ASP A 1 182 ? -3.272 3.503 -10.446 1.00 94.12 182 ASP A O 1
ATOM 1377 N N . TRP A 1 183 ? -1.596 3.837 -11.894 1.00 94.31 183 TRP A N 1
ATOM 1378 C CA . TRP A 1 183 ? -2.191 3.029 -12.958 1.00 94.31 183 TRP A CA 1
ATOM 1379 C C . TRP A 1 183 ? -2.345 1.561 -12.540 1.00 94.31 183 TRP A C 1
ATOM 1381 O O . TRP A 1 183 ? -3.416 0.981 -12.735 1.00 94.31 183 TRP A O 1
ATOM 1391 N N . LEU A 1 184 ? -1.317 0.969 -11.919 1.00 94.19 184 LEU A N 1
ATOM 1392 C CA . LEU A 1 184 ? -1.343 -0.404 -11.406 1.00 94.19 184 LEU A CA 1
ATOM 1393 C C . LEU A 1 184 ? -2.421 -0.577 -10.322 1.00 94.19 184 LEU A C 1
ATOM 1395 O O . LEU A 1 184 ? -3.170 -1.553 -10.344 1.00 94.19 184 LEU A O 1
ATOM 1399 N N . ALA A 1 185 ? -2.545 0.388 -9.411 1.00 93.81 185 ALA A N 1
ATOM 1400 C CA . ALA A 1 185 ? -3.575 0.419 -8.376 1.00 93.81 185 ALA A CA 1
ATOM 1401 C C . ALA A 1 185 ? -4.995 0.514 -8.965 1.00 93.81 185 ALA A C 1
ATOM 1403 O O . ALA A 1 185 ? -5.923 -0.138 -8.472 1.00 93.81 185 ALA A O 1
ATOM 1404 N N . GLY A 1 186 ? -5.156 1.225 -10.084 1.00 93.12 186 GLY A N 1
ATOM 1405 C CA . GLY A 1 186 ? -6.413 1.294 -10.830 1.00 93.12 186 GLY A CA 1
ATOM 1406 C C . GLY A 1 186 ? -6.940 -0.077 -11.275 1.00 93.12 186 GLY A C 1
ATOM 1407 O O . GLY A 1 186 ? -8.143 -0.327 -11.180 1.00 93.12 186 GLY A O 1
ATOM 1408 N N . TRP A 1 187 ? -6.064 -1.013 -11.668 1.00 91.31 187 TRP A N 1
ATOM 1409 C CA . TRP A 1 187 ? -6.468 -2.382 -12.043 1.00 91.31 187 TRP A CA 1
ATOM 1410 C C . TRP A 1 187 ? -7.112 -3.160 -10.900 1.00 91.31 187 TRP A C 1
ATOM 1412 O O . TRP A 1 187 ? -7.941 -4.041 -11.127 1.00 91.31 187 TRP A O 1
ATOM 1422 N N . VAL A 1 188 ? -6.724 -2.840 -9.671 1.00 89.69 188 VAL A N 1
ATOM 1423 C CA . VAL A 1 188 ? -7.184 -3.510 -8.454 1.00 89.69 188 VAL A CA 1
ATOM 1424 C C . VAL A 1 188 ? -8.214 -2.673 -7.695 1.00 89.69 188 VAL A C 1
ATOM 1426 O O . VAL A 1 188 ? -8.512 -2.974 -6.540 1.00 89.69 188 VAL A O 1
ATOM 1429 N N . ASN A 1 189 ? -8.791 -1.658 -8.352 1.00 88.50 189 ASN A N 1
ATOM 1430 C CA . ASN A 1 189 ? -9.797 -0.748 -7.800 1.00 88.50 189 ASN A CA 1
ATOM 1431 C C . ASN A 1 189 ? -9.345 -0.075 -6.490 1.00 88.50 189 ASN A C 1
ATOM 1433 O O . ASN A 1 189 ? -10.109 0.024 -5.527 1.00 88.50 189 ASN A O 1
ATOM 1437 N N . LEU A 1 190 ? -8.078 0.336 -6.450 1.00 88.75 190 LEU A N 1
ATOM 1438 C CA . LEU A 1 190 ? -7.462 1.030 -5.330 1.00 88.75 190 LEU A CA 1
ATOM 1439 C C . LEU A 1 190 ? -7.117 2.458 -5.760 1.00 88.75 190 LEU A C 1
ATOM 1441 O O . LEU A 1 190 ? -6.408 2.664 -6.741 1.00 88.75 190 LEU A O 1
ATOM 1445 N N . LEU A 1 191 ? -7.607 3.438 -5.009 1.00 87.00 191 LEU A N 1
ATOM 1446 C CA . LEU A 1 191 ? -7.127 4.815 -5.101 1.00 87.00 191 LEU A CA 1
ATOM 1447 C C . LEU A 1 191 ? -5.918 4.938 -4.181 1.00 87.00 191 LEU A C 1
ATOM 1449 O O . LEU A 1 191 ? -5.997 4.477 -3.054 1.00 87.00 191 LEU A O 1
ATOM 1453 N N . LEU A 1 192 ? -4.810 5.504 -4.638 1.00 87.25 192 LEU A N 1
ATOM 1454 C CA . LEU A 1 192 ? -3.655 5.753 -3.778 1.00 87.25 192 LEU A CA 1
ATOM 1455 C C . LEU A 1 192 ? -3.669 7.200 -3.296 1.00 87.25 192 LEU A C 1
ATOM 1457 O O . LEU A 1 192 ? -4.229 8.088 -3.942 1.00 87.25 192 LEU A O 1
ATOM 1461 N N . ASP A 1 193 ? -3.053 7.432 -2.146 1.00 85.50 193 ASP A N 1
ATOM 1462 C CA . ASP A 1 193 ? -2.769 8.778 -1.680 1.00 85.50 193 ASP A CA 1
ATOM 1463 C C . ASP A 1 193 ? -1.475 9.288 -2.329 1.00 85.50 193 ASP A C 1
ATOM 1465 O O . ASP A 1 193 ? -0.458 8.591 -2.361 1.00 85.50 193 ASP A O 1
ATOM 1469 N N . GLY A 1 194 ? -1.520 10.514 -2.851 1.00 85.44 194 GLY A N 1
ATOM 1470 C CA . GLY A 1 194 ? -0.360 11.198 -3.416 1.00 85.44 194 GLY A CA 1
ATOM 1471 C C . GLY A 1 194 ? 0.682 11.594 -2.367 1.00 85.44 194 GLY A C 1
ATOM 1472 O O . GLY A 1 194 ? 1.828 11.840 -2.726 1.00 85.44 194 GLY A O 1
ATOM 1473 N N . SER A 1 195 ? 0.319 11.634 -1.080 1.00 87.56 195 SER A N 1
ATOM 1474 C CA . SER A 1 195 ? 1.266 11.898 0.010 1.00 87.56 195 SER A CA 1
ATOM 1475 C C . SER A 1 195 ? 2.166 10.697 0.340 1.00 87.56 195 SER A C 1
ATOM 1477 O O . SER A 1 195 ? 3.167 10.842 1.045 1.00 87.56 195 SER A O 1
ATOM 1479 N N . TRP A 1 196 ? 1.830 9.502 -0.162 1.00 89.19 196 TRP A N 1
ATOM 1480 C CA . TRP A 1 196 ? 2.549 8.273 0.161 1.00 89.19 196 TRP A CA 1
ATOM 1481 C C . TRP A 1 196 ? 3.896 8.161 -0.536 1.00 89.19 196 TRP A C 1
ATOM 1483 O O . TRP A 1 196 ? 4.064 8.518 -1.700 1.00 89.19 196 TRP A O 1
ATOM 1493 N N . SER A 1 197 ? 4.851 7.557 0.172 1.00 90.81 197 SER A N 1
ATOM 1494 C CA . SER A 1 197 ? 6.111 7.138 -0.431 1.00 90.81 197 SER A CA 1
ATOM 1495 C C . SER A 1 197 ? 5.880 6.034 -1.469 1.00 90.81 197 SER A C 1
ATOM 1497 O O . SER A 1 197 ? 4.923 5.257 -1.387 1.00 90.81 197 SER A O 1
ATOM 1499 N N . LEU A 1 198 ? 6.807 5.914 -2.424 1.00 90.88 198 LEU A N 1
ATOM 1500 C CA . LEU A 1 198 ? 6.769 4.859 -3.441 1.00 90.88 198 LEU A CA 1
ATOM 1501 C C . LEU A 1 198 ? 6.703 3.462 -2.810 1.00 90.88 198 LEU A C 1
ATOM 1503 O O . LEU A 1 198 ? 5.985 2.594 -3.298 1.00 90.88 198 LEU A O 1
ATOM 1507 N N . ASP A 1 199 ? 7.412 3.245 -1.701 1.00 91.62 199 ASP A N 1
ATOM 1508 C CA . ASP A 1 199 ? 7.395 1.956 -1.002 1.00 91.62 199 ASP A CA 1
ATOM 1509 C C . ASP A 1 199 ? 6.044 1.659 -0.384 1.00 91.62 199 ASP A C 1
ATOM 1511 O O . ASP A 1 199 ? 5.557 0.536 -0.505 1.00 91.62 199 ASP A O 1
ATOM 1515 N N . ARG A 1 200 ? 5.402 2.676 0.197 1.00 91.38 200 ARG A N 1
ATOM 1516 C CA . ARG A 1 200 ? 4.064 2.523 0.751 1.00 91.38 200 ARG A CA 1
ATOM 1517 C C . ARG A 1 200 ? 3.057 2.180 -0.340 1.00 91.38 200 ARG A C 1
ATOM 1519 O O . ARG A 1 200 ? 2.314 1.212 -0.198 1.00 91.38 200 ARG A O 1
ATOM 1526 N N . LYS A 1 201 ? 3.081 2.893 -1.470 1.00 93.00 201 LYS A N 1
ATOM 1527 C CA . LYS A 1 201 ? 2.245 2.564 -2.638 1.00 93.00 201 LYS A CA 1
ATOM 1528 C C . LYS A 1 201 ? 2.472 1.117 -3.098 1.00 93.00 201 LYS A C 1
ATOM 1530 O O . LYS A 1 201 ? 1.512 0.368 -3.287 1.00 93.00 201 LYS A O 1
ATOM 1535 N N . ARG A 1 202 ? 3.734 0.687 -3.218 1.00 93.81 202 ARG A N 1
ATOM 1536 C CA . ARG A 1 202 ? 4.104 -0.681 -3.630 1.00 93.81 202 ARG A CA 1
ATOM 1537 C C . ARG A 1 202 ? 3.606 -1.749 -2.658 1.00 93.81 202 ARG A C 1
ATOM 1539 O O . ARG A 1 202 ? 3.092 -2.783 -3.098 1.00 93.81 202 ARG A O 1
ATOM 1546 N N . GLU A 1 203 ? 3.755 -1.503 -1.362 1.00 92.75 203 GLU A N 1
ATOM 1547 C CA . GLU A 1 203 ? 3.318 -2.399 -0.297 1.00 92.75 203 GLU A CA 1
ATOM 1548 C C . GLU A 1 203 ? 1.800 -2.586 -0.308 1.00 92.75 203 GLU A C 1
ATOM 1550 O O . GLU A 1 203 ? 1.321 -3.724 -0.336 1.00 92.75 203 GLU A O 1
ATOM 1555 N N . VAL A 1 204 ? 1.044 -1.487 -0.368 1.00 93.19 204 VAL A N 1
ATOM 1556 C CA . VAL A 1 204 ? -0.421 -1.535 -0.372 1.00 93.19 204 VAL A CA 1
ATOM 1557 C C . VAL A 1 204 ? -0.928 -2.310 -1.588 1.00 93.19 204 VAL A C 1
ATOM 1559 O O . VAL A 1 204 ? -1.749 -3.216 -1.433 1.00 93.19 204 VAL A O 1
ATOM 1562 N N . ILE A 1 205 ? -0.393 -2.039 -2.786 1.00 94.00 205 ILE A N 1
ATOM 1563 C CA . ILE A 1 205 ? -0.758 -2.778 -4.007 1.00 94.00 205 ILE A CA 1
ATOM 1564 C C . ILE A 1 205 ? -0.455 -4.279 -3.861 1.00 94.00 205 ILE A C 1
ATOM 1566 O O . ILE A 1 205 ? -1.259 -5.110 -4.284 1.00 94.00 205 ILE A O 1
ATOM 1570 N N . ALA A 1 206 ? 0.676 -4.651 -3.254 1.00 93.25 206 ALA A N 1
ATOM 1571 C CA . ALA A 1 206 ? 1.049 -6.057 -3.093 1.00 93.25 206 ALA A CA 1
ATOM 1572 C C . ALA A 1 206 ? 0.085 -6.816 -2.166 1.00 93.25 206 ALA A C 1
ATOM 1574 O O . ALA A 1 206 ? -0.236 -7.983 -2.405 1.00 93.25 206 ALA A O 1
ATOM 1575 N N . GLN A 1 207 ? -0.377 -6.159 -1.102 1.00 92.31 207 GLN A N 1
ATOM 1576 C CA . GLN A 1 207 ? -1.189 -6.780 -0.055 1.00 92.31 207 GLN A CA 1
ATOM 1577 C C . GLN A 1 207 ? -2.700 -6.737 -0.338 1.00 92.31 207 GLN A C 1
ATOM 1579 O O . GLN A 1 207 ? -3.460 -7.538 0.218 1.00 92.31 207 GLN A O 1
ATOM 1584 N N . ILE A 1 208 ? -3.157 -5.865 -1.243 1.00 91.25 208 ILE A N 1
ATOM 1585 C CA . ILE A 1 208 ? -4.587 -5.609 -1.469 1.00 91.25 208 ILE A CA 1
ATOM 1586 C C . ILE A 1 208 ? -5.379 -6.849 -1.913 1.00 91.25 208 ILE A C 1
ATOM 1588 O O . ILE A 1 208 ? -6.535 -7.028 -1.532 1.00 91.25 208 ILE A O 1
ATOM 1592 N N . MET A 1 209 ? -4.759 -7.769 -2.660 1.00 89.75 209 MET A N 1
ATOM 1593 C CA . MET A 1 209 ? -5.413 -9.017 -3.077 1.00 89.75 209 MET A CA 1
ATOM 1594 C C . MET A 1 209 ? -5.747 -9.927 -1.891 1.00 89.75 209 MET A C 1
ATOM 1596 O O . MET A 1 209 ? -6.800 -10.570 -1.878 1.00 89.75 209 MET A O 1
ATOM 1600 N N . ALA A 1 210 ? -4.867 -9.988 -0.889 1.00 90.56 210 ALA A N 1
ATOM 1601 C CA . ALA A 1 210 ? -5.130 -10.742 0.330 1.00 90.56 210 ALA A CA 1
ATOM 1602 C C . ALA A 1 210 ? -6.240 -10.070 1.153 1.00 90.56 210 ALA A C 1
ATOM 1604 O O . ALA A 1 210 ? -7.145 -10.759 1.627 1.00 90.56 210 ALA A O 1
ATOM 1605 N N . LEU A 1 211 ? -6.245 -8.734 1.219 1.00 90.06 211 LEU A N 1
ATOM 1606 C CA . LEU A 1 211 ? -7.311 -7.968 1.869 1.00 90.06 211 LEU A CA 1
ATOM 1607 C C . LEU A 1 211 ? -8.689 -8.227 1.259 1.00 90.06 211 LEU A C 1
ATOM 1609 O O . LEU A 1 211 ? -9.644 -8.474 1.996 1.00 90.06 211 LEU A O 1
ATOM 1613 N N . TYR A 1 212 ? -8.808 -8.256 -0.072 1.00 88.31 212 TYR A N 1
ATOM 1614 C CA . TYR A 1 212 ? -10.087 -8.558 -0.722 1.00 88.31 212 TYR A CA 1
ATOM 1615 C C . TYR A 1 212 ? -10.626 -9.945 -0.372 1.00 88.31 212 TYR A C 1
ATOM 1617 O O . TYR A 1 212 ? -11.838 -10.112 -0.235 1.00 88.31 212 TYR A O 1
ATOM 1625 N N . ARG A 1 213 ? -9.746 -10.935 -0.185 1.00 90.44 213 ARG A N 1
ATOM 1626 C CA . ARG A 1 213 ? -10.146 -12.293 0.223 1.00 90.44 213 ARG A CA 1
ATOM 1627 C C . ARG A 1 213 ? -10.623 -12.358 1.669 1.00 90.44 213 ARG A C 1
ATOM 1629 O O . ARG A 1 213 ? -11.450 -13.204 1.990 1.00 90.44 213 ARG A O 1
ATOM 1636 N N . LEU A 1 214 ? -10.102 -11.486 2.527 1.00 89.81 21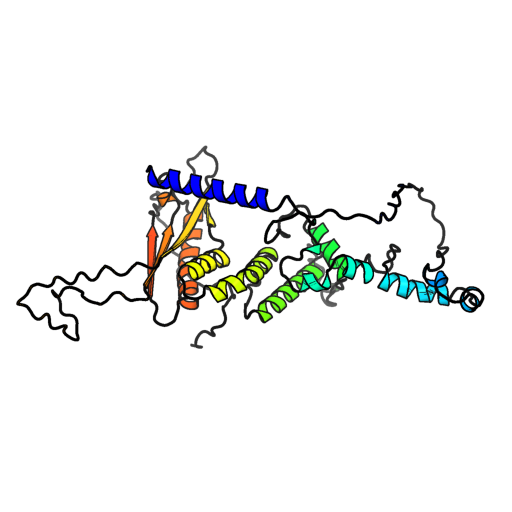4 LEU A N 1
ATOM 1637 C CA . LEU A 1 214 ? -10.416 -11.443 3.955 1.00 89.81 214 LEU A CA 1
ATOM 1638 C C . LEU A 1 214 ? -11.482 -10.394 4.299 1.00 89.81 214 LEU A C 1
ATOM 1640 O O . LEU A 1 214 ? -11.758 -10.167 5.482 1.00 89.81 214 LEU A O 1
ATOM 1644 N N . ARG A 1 215 ? -12.094 -9.750 3.297 1.00 84.81 215 ARG A N 1
ATOM 1645 C CA . ARG A 1 215 ? -13.055 -8.664 3.507 1.00 84.81 215 ARG A CA 1
ATOM 1646 C C . ARG A 1 215 ? -14.207 -9.114 4.406 1.00 84.81 215 ARG A C 1
ATOM 1648 O O . ARG A 1 215 ? -14.800 -10.170 4.210 1.00 84.81 215 ARG A O 1
ATOM 1655 N N . GLY A 1 216 ? -14.516 -8.285 5.398 1.00 78.81 216 GLY A N 1
ATOM 1656 C CA . GLY A 1 216 ? -15.580 -8.532 6.367 1.00 78.81 216 GLY A CA 1
ATOM 1657 C C . GLY A 1 216 ? -15.279 -9.562 7.453 1.00 78.81 216 GLY A C 1
ATOM 1658 O O . GLY A 1 216 ? -16.166 -9.890 8.238 1.00 78.81 216 GLY A O 1
ATOM 1659 N N . THR A 1 217 ? -14.036 -10.031 7.541 1.00 87.38 217 THR A N 1
ATOM 1660 C CA . THR A 1 217 ? -13.541 -10.784 8.698 1.00 87.38 217 THR A CA 1
ATOM 1661 C C . THR A 1 217 ? -12.804 -9.856 9.664 1.00 87.38 217 THR A C 1
ATOM 1663 O O . THR A 1 217 ? -12.269 -8.824 9.255 1.00 87.38 217 THR A O 1
ATOM 1666 N N . ALA A 1 218 ? -12.728 -10.233 10.945 1.00 88.81 218 ALA A N 1
ATOM 1667 C CA . ALA A 1 218 ? -11.925 -9.500 11.929 1.00 88.81 218 ALA A CA 1
ATOM 1668 C C . ALA A 1 218 ? -10.441 -9.438 11.515 1.00 88.81 218 ALA A C 1
ATOM 1670 O O . ALA A 1 218 ? -9.822 -8.382 11.585 1.00 88.81 218 ALA A O 1
ATOM 1671 N N . GLN A 1 219 ? -9.909 -10.542 10.974 1.00 90.12 219 GLN A N 1
ATOM 1672 C CA . GLN A 1 219 ? -8.547 -10.608 10.440 1.00 90.12 219 GLN A CA 1
ATOM 1673 C C . GLN A 1 219 ? -8.326 -9.625 9.282 1.00 90.12 219 GLN A C 1
ATOM 1675 O O . GLN A 1 219 ? -7.314 -8.933 9.255 1.00 90.12 219 GLN A O 1
ATOM 1680 N N . GLY A 1 220 ? -9.261 -9.553 8.331 1.00 90.44 220 GLY A N 1
ATOM 1681 C CA . GLY A 1 220 ? -9.164 -8.623 7.207 1.00 90.44 220 GLY A CA 1
ATOM 1682 C C . GLY A 1 220 ? -9.232 -7.164 7.645 1.00 90.44 220 GLY A C 1
ATOM 1683 O O . GLY A 1 220 ? -8.504 -6.341 7.103 1.00 90.44 220 GLY A O 1
ATOM 1684 N N . MET A 1 221 ? -10.054 -6.844 8.652 1.00 90.44 221 MET A N 1
ATOM 1685 C CA . MET A 1 221 ? -10.068 -5.497 9.226 1.00 90.44 221 MET A CA 1
ATOM 1686 C C . MET A 1 221 ? -8.763 -5.166 9.949 1.00 90.44 221 MET A C 1
ATOM 1688 O O . MET A 1 221 ? -8.254 -4.080 9.719 1.00 90.44 221 MET A O 1
ATOM 1692 N N . ASN A 1 222 ? -8.188 -6.083 10.737 1.00 92.25 222 ASN A N 1
ATOM 1693 C CA . ASN A 1 222 ? -6.862 -5.882 11.342 1.00 92.25 222 ASN A CA 1
ATOM 1694 C C . ASN A 1 222 ? -5.806 -5.576 10.290 1.00 92.25 222 ASN A C 1
ATOM 1696 O O . ASN A 1 222 ? -5.217 -4.505 10.305 1.00 92.25 222 ASN A O 1
ATOM 1700 N N . MET A 1 223 ? -5.663 -6.472 9.312 1.00 91.94 223 MET A N 1
ATOM 1701 C CA . MET A 1 223 ? -4.695 -6.307 8.232 1.00 91.94 223 MET A CA 1
ATOM 1702 C C . MET A 1 223 ? -4.890 -4.976 7.490 1.00 91.94 223 MET A C 1
ATOM 1704 O O . MET A 1 223 ? -3.925 -4.355 7.061 1.00 91.94 223 MET A O 1
ATOM 1708 N N . MET A 1 224 ? -6.137 -4.527 7.333 1.00 90.12 224 MET A N 1
ATOM 1709 C CA . MET A 1 224 ? -6.445 -3.262 6.676 1.00 90.12 224 MET A CA 1
ATOM 1710 C C . MET A 1 224 ? -6.076 -2.050 7.537 1.00 90.12 224 MET A C 1
ATOM 1712 O O . MET A 1 224 ? -5.514 -1.090 7.018 1.00 90.12 224 MET A O 1
ATOM 1716 N N . LEU A 1 225 ? -6.401 -2.077 8.831 1.00 91.94 225 LEU A N 1
ATOM 1717 C CA . LEU A 1 225 ? -6.021 -1.019 9.766 1.00 91.94 225 LEU A CA 1
ATOM 1718 C C . LEU A 1 225 ? -4.498 -0.904 9.846 1.00 91.94 225 LEU A C 1
ATOM 1720 O O . LEU A 1 225 ? -3.979 0.203 9.744 1.00 91.94 225 LEU A O 1
ATOM 1724 N N . ASP A 1 226 ? -3.797 -2.034 9.923 1.00 92.56 226 ASP A N 1
ATOM 1725 C CA . ASP A 1 226 ? -2.337 -2.081 9.929 1.00 92.56 226 ASP A CA 1
ATOM 1726 C C . ASP A 1 226 ? -1.758 -1.452 8.656 1.00 92.56 226 ASP A C 1
ATOM 1728 O O . ASP A 1 226 ? -0.905 -0.564 8.715 1.00 92.56 226 ASP A O 1
ATOM 1732 N N . LEU A 1 227 ? -2.304 -1.833 7.499 1.00 90.81 227 LEU A N 1
ATOM 1733 C CA . LEU A 1 227 ? -1.833 -1.382 6.191 1.00 90.81 227 LEU A CA 1
ATOM 1734 C C . LEU A 1 227 ? -2.198 0.062 5.828 1.00 90.81 227 LEU A C 1
ATOM 1736 O O . LEU A 1 227 ? -1.595 0.595 4.911 1.00 90.81 227 LEU A O 1
ATOM 1740 N N . PHE A 1 228 ? -3.187 0.702 6.454 1.00 88.38 228 PHE A N 1
ATOM 1741 C CA . PHE A 1 228 ? -3.534 2.099 6.132 1.00 88.38 228 PHE A CA 1
ATOM 1742 C C . PHE A 1 228 ? -3.165 3.088 7.233 1.00 88.38 228 PHE A C 1
ATOM 1744 O O . PHE A 1 228 ? -3.048 4.279 6.954 1.00 88.38 228 PHE A O 1
ATOM 1751 N N . LEU A 1 229 ? -2.992 2.617 8.469 1.00 88.88 229 LEU A N 1
ATOM 1752 C CA . LEU A 1 229 ? -2.618 3.449 9.613 1.00 88.88 229 LEU A CA 1
ATOM 1753 C C . LEU A 1 229 ? -1.162 3.233 10.051 1.00 88.88 229 LEU A C 1
ATOM 1755 O O . LEU A 1 229 ? -0.772 3.803 11.064 1.00 88.88 229 LEU A O 1
ATOM 1759 N N . ASP A 1 230 ? -0.384 2.438 9.305 1.00 87.88 230 ASP A N 1
ATOM 1760 C CA . ASP A 1 230 ? 1.016 2.106 9.625 1.00 87.88 230 ASP A CA 1
ATOM 1761 C C . ASP A 1 230 ? 1.154 1.537 11.042 1.00 87.88 230 ASP A C 1
ATOM 1763 O O . ASP A 1 230 ? 1.978 1.980 11.842 1.00 87.88 230 ASP A O 1
ATOM 1767 N N . LEU A 1 231 ? 0.301 0.560 11.368 1.00 89.44 231 LEU A N 1
ATOM 1768 C CA . LEU A 1 231 ? 0.366 -0.120 12.657 1.00 89.44 231 LEU A CA 1
ATOM 1769 C C . LEU A 1 231 ? 1.240 -1.379 12.549 1.00 89.44 231 LEU A C 1
ATOM 1771 O O . LEU A 1 231 ? 1.185 -2.075 11.534 1.00 89.44 231 LEU A O 1
ATOM 1775 N N . PRO A 1 232 ? 2.008 -1.728 13.594 1.00 90.00 232 PRO A N 1
ATOM 1776 C CA . PRO A 1 232 ? 2.195 -0.981 14.839 1.00 90.00 232 PRO A CA 1
ATOM 1777 C C . PRO A 1 232 ? 2.894 0.378 14.647 1.00 90.00 232 PRO A C 1
ATOM 1779 O O . PRO A 1 232 ? 3.974 0.440 14.069 1.00 90.00 232 PRO A O 1
ATOM 1782 N N . MET A 1 233 ? 2.305 1.448 15.190 1.00 89.62 233 MET A N 1
ATOM 1783 C CA . MET A 1 233 ? 2.839 2.809 15.069 1.00 89.62 233 MET A CA 1
ATOM 1784 C C . MET A 1 233 ? 3.744 3.123 16.259 1.00 89.62 233 MET A C 1
ATOM 1786 O O . MET A 1 233 ? 3.373 2.886 17.412 1.00 89.62 233 MET A O 1
ATOM 1790 N N . GLU A 1 234 ? 4.916 3.688 15.985 1.00 90.19 234 GLU A N 1
ATOM 1791 C CA . GLU A 1 234 ? 5.827 4.187 17.012 1.00 90.19 234 GLU A CA 1
ATOM 1792 C C . GLU A 1 234 ? 5.379 5.561 17.527 1.00 90.19 234 GLU A C 1
ATOM 1794 O O . GLU A 1 234 ? 5.177 6.491 16.750 1.00 90.19 234 GLU A O 1
ATOM 1799 N N . VAL A 1 235 ? 5.235 5.688 18.848 1.00 88.31 235 VAL A N 1
ATOM 1800 C CA . VAL A 1 235 ? 4.811 6.918 19.528 1.00 88.31 235 VAL A CA 1
ATOM 1801 C C . VAL A 1 235 ? 5.804 7.334 20.605 1.00 88.31 235 VAL A C 1
ATOM 1803 O O . VAL A 1 235 ? 6.344 6.499 21.345 1.00 88.31 235 VAL A O 1
ATOM 1806 N N . SER A 1 236 ? 6.023 8.643 20.723 1.00 86.44 236 SER A N 1
ATOM 1807 C CA . SER A 1 236 ? 6.898 9.213 21.745 1.00 86.44 236 SER A CA 1
ATOM 1808 C C . SER A 1 236 ? 6.283 9.088 23.141 1.00 86.44 236 SER A C 1
ATOM 1810 O O . SER A 1 236 ? 5.094 9.338 23.370 1.00 86.44 236 SER A O 1
ATOM 1812 N N . CYS A 1 237 ? 7.112 8.672 24.094 1.00 85.00 237 CYS A N 1
ATOM 1813 C CA . CYS A 1 237 ? 6.767 8.633 25.506 1.00 85.00 237 CYS A CA 1
ATOM 1814 C C . CYS A 1 237 ? 7.476 9.739 26.269 1.00 85.00 237 CYS A C 1
ATOM 1816 O O . CYS A 1 237 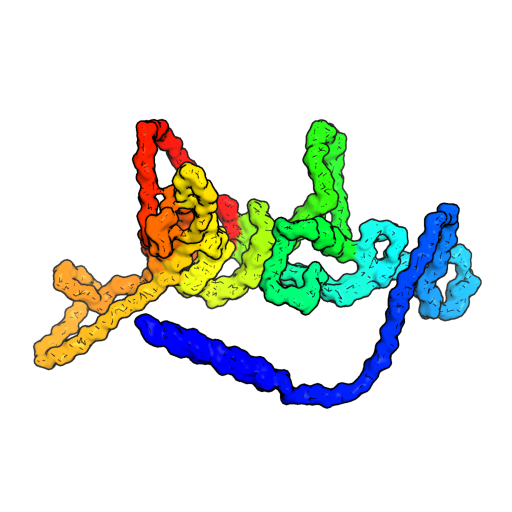? 8.569 10.175 25.909 1.00 85.00 237 CYS A O 1
ATOM 1818 N N . TYR A 1 238 ? 6.864 10.123 27.382 1.00 82.31 238 TYR A N 1
ATOM 1819 C CA . TYR A 1 238 ? 7.451 11.028 28.342 1.00 82.31 238 TYR A CA 1
ATOM 1820 C C . TYR A 1 238 ? 8.802 10.495 28.810 1.00 82.31 238 TYR A C 1
ATOM 1822 O O . TYR A 1 238 ? 8.925 9.372 29.312 1.00 82.31 238 TYR A O 1
ATOM 1830 N N . THR A 1 239 ? 9.809 11.350 28.699 1.00 80.06 239 THR A N 1
ATOM 1831 C CA . THR A 1 239 ? 11.155 11.047 29.164 1.00 80.06 239 THR A CA 1
ATOM 1832 C C . THR A 1 239 ? 11.496 11.914 30.361 1.00 80.06 239 THR A C 1
ATOM 1834 O O . THR A 1 239 ? 11.469 13.142 30.245 1.00 80.06 239 THR A O 1
ATOM 1837 N N . PRO A 1 240 ? 11.859 11.325 31.512 1.00 79.38 240 PRO A N 1
ATOM 1838 C CA . PRO A 1 240 ? 12.325 12.117 32.634 1.00 79.38 240 PRO A CA 1
ATOM 1839 C C . PRO A 1 240 ? 13.612 12.878 32.259 1.00 79.38 240 PRO A C 1
ATOM 1841 O O . PRO A 1 240 ? 14.454 12.352 31.518 1.00 79.38 240 PRO A O 1
ATOM 1844 N N . PRO A 1 241 ? 13.800 14.104 32.775 1.00 78.06 241 PRO A N 1
ATOM 1845 C CA . PRO A 1 241 ? 14.959 14.926 32.447 1.00 78.06 241 PRO A CA 1
ATOM 1846 C C . PRO A 1 241 ? 16.267 14.200 32.796 1.00 78.06 241 PRO A C 1
ATOM 1848 O O . PRO A 1 241 ? 16.446 13.722 33.915 1.00 78.06 241 PRO A O 1
ATOM 1851 N N . GLY A 1 242 ? 17.180 14.110 31.822 1.00 77.50 242 GLY A N 1
ATOM 1852 C CA . GLY A 1 242 ? 18.464 13.404 31.949 1.00 77.50 242 GLY A CA 1
ATOM 1853 C C . GLY A 1 242 ? 18.464 11.945 31.473 1.00 77.50 242 GLY A C 1
ATOM 1854 O O . GLY A 1 242 ? 19.504 11.290 31.545 1.00 77.50 242 GLY A O 1
ATOM 1855 N N . SER A 1 243 ? 17.337 11.434 30.968 1.00 80.31 243 SER A N 1
ATOM 1856 C CA . SER A 1 243 ? 17.238 10.109 30.337 1.00 80.31 243 SER A CA 1
ATOM 1857 C C . SER A 1 243 ? 17.206 10.193 28.802 1.00 80.31 243 SER A C 1
ATOM 1859 O O . SER A 1 243 ? 17.083 11.276 28.231 1.00 80.31 243 SER A O 1
ATOM 1861 N N . LYS A 1 244 ? 17.382 9.054 28.119 1.00 82.00 244 LYS A N 1
ATOM 1862 C CA . LYS A 1 244 ? 17.265 8.966 26.653 1.00 82.00 244 LYS A CA 1
ATOM 1863 C C . LYS A 1 244 ? 15.795 8.960 26.238 1.00 82.00 244 LYS A C 1
ATOM 1865 O O . LYS A 1 244 ? 14.976 8.429 26.979 1.00 82.00 244 LYS A O 1
ATOM 1870 N N . ALA A 1 245 ? 15.509 9.481 25.042 1.00 81.12 245 ALA A N 1
ATOM 1871 C CA . ALA A 1 245 ? 14.189 9.416 24.420 1.00 81.12 245 ALA A CA 1
ATOM 1872 C C . ALA A 1 245 ? 13.639 7.977 24.440 1.00 81.12 245 ALA A C 1
ATOM 1874 O O . ALA A 1 245 ? 14.351 7.042 24.065 1.00 81.12 245 ALA A O 1
ATOM 1875 N N . VAL A 1 246 ? 12.399 7.814 24.903 1.00 83.88 246 VAL A N 1
ATOM 1876 C CA . VAL A 1 246 ? 11.708 6.527 24.977 1.00 83.88 246 VAL A CA 1
ATOM 1877 C C . VAL A 1 246 ? 10.584 6.550 23.954 1.00 83.88 246 VAL A C 1
ATOM 1879 O O . VAL A 1 246 ? 9.714 7.418 23.995 1.00 83.88 246 VAL A O 1
ATOM 1882 N N . THR A 1 247 ? 10.605 5.581 23.050 1.00 86.62 247 THR A N 1
ATOM 1883 C CA . THR A 1 247 ? 9.544 5.349 22.071 1.00 86.62 247 THR A CA 1
ATOM 1884 C C . THR A 1 247 ? 8.846 4.050 22.432 1.00 86.62 247 THR A C 1
ATOM 1886 O O . THR A 1 247 ? 9.468 3.117 22.941 1.00 86.62 247 THR A O 1
ATOM 1889 N N . SER A 1 248 ? 7.547 3.995 22.191 1.00 86.19 248 SER A N 1
ATOM 1890 C CA . SER A 1 248 ? 6.736 2.805 22.419 1.00 86.19 248 SER A CA 1
ATOM 1891 C C . SER A 1 248 ? 5.794 2.581 21.250 1.00 86.19 248 SER A C 1
ATOM 1893 O O . SER A 1 248 ? 5.789 3.350 20.293 1.00 86.19 248 SER A O 1
ATOM 1895 N N . THR A 1 249 ? 4.991 1.531 21.327 1.00 91.19 249 THR A N 1
ATOM 1896 C CA . THR A 1 249 ? 4.187 1.087 20.201 1.00 91.19 249 THR A CA 1
ATOM 1897 C C . THR A 1 249 ? 2.702 1.148 20.524 1.00 91.19 249 THR A C 1
ATOM 1899 O O . THR A 1 249 ? 2.270 0.680 21.578 1.00 91.19 249 THR A O 1
ATOM 1902 N N . VAL A 1 250 ? 1.921 1.688 19.590 1.00 90.44 250 VAL A N 1
ATOM 1903 C CA . VAL A 1 250 ? 0.458 1.609 19.579 1.00 90.44 250 VAL A CA 1
ATOM 1904 C C . VAL A 1 250 ? 0.038 0.593 18.529 1.00 90.44 250 VAL A C 1
ATOM 1906 O O . VAL A 1 250 ? 0.478 0.649 17.380 1.00 90.44 250 VAL A O 1
ATOM 1909 N N . SER A 1 251 ? -0.840 -0.324 18.916 1.00 93.19 251 SER A N 1
ATOM 1910 C CA . SER A 1 251 ? -1.417 -1.321 18.017 1.00 93.19 251 SER A CA 1
ATOM 1911 C C . SER A 1 251 ? -2.930 -1.380 18.174 1.00 93.19 251 SER A C 1
ATOM 1913 O O . SER A 1 251 ? -3.496 -0.960 19.189 1.00 93.19 251 SER A O 1
ATOM 1915 N N . ILE A 1 252 ? -3.598 -1.876 17.137 1.00 93.69 252 ILE A N 1
ATOM 1916 C CA . ILE A 1 252 ? -5.043 -2.066 17.135 1.00 93.69 252 ILE A CA 1
ATOM 1917 C C . ILE A 1 252 ? -5.330 -3.544 16.914 1.00 93.69 252 ILE A C 1
ATOM 1919 O O . ILE A 1 252 ? -4.736 -4.175 16.048 1.00 93.69 252 ILE A O 1
ATOM 1923 N N . GLU A 1 253 ? -6.255 -4.089 17.694 1.00 92.81 253 GLU A N 1
ATOM 1924 C CA . GLU A 1 253 ? -6.740 -5.450 17.522 1.00 92.81 253 GLU A CA 1
ATOM 1925 C C . GLU A 1 253 ? -8.261 -5.461 17.393 1.00 92.81 253 GLU A C 1
ATOM 1927 O O . GLU A 1 253 ? -9.002 -4.921 18.211 1.00 92.81 253 GLU A O 1
ATOM 1932 N N . VAL A 1 254 ? -8.737 -6.092 16.333 1.00 91.31 254 VAL A N 1
ATOM 1933 C CA . VAL A 1 254 ? -10.141 -6.287 16.018 1.00 91.31 254 VAL A CA 1
ATOM 1934 C C . VAL A 1 254 ? -10.519 -7.714 16.368 1.00 91.31 254 VAL A C 1
ATOM 1936 O O . VAL A 1 254 ? -9.977 -8.681 15.829 1.00 91.31 254 VAL A O 1
ATOM 1939 N N . LEU A 1 255 ? -11.498 -7.833 17.253 1.00 88.12 255 LEU A N 1
ATOM 1940 C CA . LEU A 1 255 ? -12.013 -9.089 17.766 1.00 88.12 255 LEU A CA 1
ATOM 1941 C C . LEU A 1 255 ? -13.471 -9.266 17.345 1.00 88.12 255 LEU A C 1
ATOM 1943 O O . LEU A 1 255 ? -14.260 -8.319 17.330 1.00 88.12 255 LEU A O 1
ATOM 1947 N N . ASN A 1 256 ? -13.839 -10.510 17.050 1.00 83.12 256 ASN A N 1
ATOM 1948 C CA . ASN A 1 256 ? -15.234 -10.915 16.945 1.00 83.12 256 ASN A CA 1
ATOM 1949 C C . ASN A 1 256 ? -15.616 -11.617 18.260 1.00 83.12 256 ASN A C 1
ATOM 1951 O O . ASN A 1 256 ? -15.146 -12.737 18.485 1.00 83.12 256 ASN A O 1
ATOM 1955 N N . PRO A 1 257 ? -16.385 -10.978 19.160 1.00 74.69 257 PRO A N 1
ATOM 1956 C CA . PRO A 1 257 ? -16.797 -11.601 20.406 1.00 74.69 257 PRO A CA 1
ATOM 1957 C C . PRO A 1 257 ? -17.621 -12.854 20.100 1.00 74.69 257 PRO A C 1
ATOM 1959 O O . PRO A 1 257 ? -18.572 -12.812 19.318 1.00 74.69 257 PRO A O 1
ATOM 1962 N N . SER A 1 258 ? -17.266 -13.981 20.720 1.00 68.75 258 SER A N 1
ATOM 1963 C CA . SER A 1 258 ? -18.065 -15.195 20.580 1.00 68.75 258 SER A CA 1
ATOM 1964 C C . SER A 1 258 ? -19.424 -14.986 21.250 1.00 68.75 258 SER A C 1
ATOM 1966 O O . SER A 1 258 ? -19.470 -14.454 22.367 1.00 68.75 258 SER A O 1
ATOM 1968 N N . PRO A 1 259 ? -20.531 -15.410 20.618 1.00 62.69 259 PRO A N 1
ATOM 1969 C CA . PRO A 1 259 ? -21.824 -15.373 21.280 1.00 62.69 259 PRO A CA 1
ATOM 1970 C C . PRO A 1 259 ? -21.761 -16.223 22.563 1.00 62.69 259 PRO A C 1
ATOM 1972 O O . PRO A 1 259 ? -21.071 -17.244 22.577 1.00 62.69 259 PRO A O 1
ATOM 1975 N N . PRO A 1 260 ? -22.440 -15.816 23.650 1.00 63.00 260 PRO A N 1
ATOM 1976 C CA . PRO A 1 260 ? -22.532 -16.626 24.854 1.00 63.00 260 PRO A CA 1
ATOM 1977 C C . PRO A 1 260 ? -23.268 -17.931 24.542 1.00 63.00 260 PRO A C 1
ATOM 1979 O O . PRO A 1 260 ? -24.197 -17.945 23.729 1.00 63.00 260 PRO A O 1
ATOM 1982 N N . ASP A 1 261 ? -22.881 -19.012 25.215 1.00 59.62 261 ASP A N 1
ATOM 1983 C CA . ASP A 1 261 ? -23.537 -20.306 25.049 1.00 59.62 261 ASP A CA 1
ATOM 1984 C C . ASP A 1 261 ? -25.015 -20.226 25.461 1.00 59.62 261 ASP A C 1
ATOM 1986 O O . ASP A 1 261 ? -25.361 -19.765 26.553 1.00 59.62 261 ASP A O 1
ATOM 1990 N N . ILE A 1 262 ? -25.905 -20.709 24.589 1.00 58.91 262 ILE A N 1
ATOM 1991 C CA . ILE A 1 262 ? -27.321 -20.877 24.920 1.00 58.91 262 ILE A CA 1
ATOM 1992 C C . ILE A 1 262 ? -27.456 -22.183 25.703 1.00 58.91 262 ILE A C 1
ATOM 1994 O O . ILE A 1 262 ? -27.507 -23.270 25.127 1.00 58.91 262 ILE A O 1
ATOM 1998 N N . VAL A 1 263 ? -27.517 -22.082 27.029 1.00 59.59 263 VAL A N 1
ATOM 1999 C CA . VAL A 1 263 ? -27.750 -23.239 27.901 1.00 59.59 263 VAL A CA 1
ATOM 2000 C C . VAL A 1 263 ? -29.256 -23.471 28.029 1.00 59.59 263 VAL A C 1
ATOM 2002 O O . VAL A 1 263 ? -29.958 -22.713 28.698 1.00 59.59 263 VAL A O 1
ATOM 2005 N N . ILE A 1 264 ? -29.764 -24.524 27.385 1.00 62.62 264 ILE A N 1
ATOM 2006 C CA . ILE A 1 264 ? -31.155 -24.967 27.543 1.00 62.62 264 ILE A CA 1
ATOM 2007 C C . ILE A 1 264 ? -31.210 -25.933 28.729 1.00 62.62 264 ILE A C 1
ATOM 2009 O O . ILE A 1 264 ? -30.711 -27.053 28.651 1.00 62.62 264 ILE A O 1
ATOM 2013 N N . GLY A 1 265 ? -31.803 -25.493 29.838 1.00 65.06 265 GLY A N 1
ATOM 2014 C CA . GLY A 1 265 ? -32.123 -26.367 30.964 1.00 65.06 265 GLY A CA 1
ATOM 2015 C C . GLY A 1 265 ? -33.460 -27.060 30.725 1.00 65.06 265 GLY A C 1
ATOM 2016 O O . GLY A 1 265 ? -34.500 -26.406 30.787 1.00 65.06 265 GLY A O 1
ATOM 2017 N N . ASP A 1 266 ? -33.449 -28.366 30.462 1.00 57.66 266 ASP A N 1
ATOM 2018 C CA . ASP A 1 266 ? -34.678 -29.151 30.337 1.00 57.66 266 ASP A CA 1
ATOM 2019 C C . ASP A 1 266 ? -35.252 -29.422 31.734 1.00 57.66 266 ASP A C 1
ATOM 2021 O O . ASP A 1 266 ? -34.837 -30.336 32.447 1.00 57.66 266 ASP A O 1
ATOM 2025 N N . THR A 1 267 ? -36.159 -28.550 32.173 1.00 61.75 267 THR A N 1
ATOM 2026 C CA . THR A 1 267 ? -36.923 -28.769 33.403 1.00 61.75 267 THR A CA 1
ATOM 2027 C C . THR A 1 267 ? -38.297 -29.270 32.987 1.00 61.75 267 THR A C 1
ATOM 2029 O O . THR A 1 267 ? -39.124 -28.494 32.505 1.00 61.75 267 THR A O 1
ATOM 2032 N N . ALA A 1 268 ? -38.545 -30.573 33.140 1.00 55.25 268 ALA A N 1
ATOM 2033 C CA . ALA A 1 268 ? -39.825 -31.181 32.794 1.00 55.25 268 ALA A CA 1
ATOM 2034 C C . ALA A 1 268 ? -40.968 -30.502 33.580 1.00 55.25 268 ALA A C 1
ATOM 2036 O O . ALA A 1 268 ? -41.122 -30.724 34.779 1.00 55.25 268 ALA A O 1
ATOM 2037 N N . GLY A 1 269 ? -41.747 -29.644 32.911 1.00 59.44 269 GLY A N 1
ATOM 2038 C CA . GLY A 1 269 ? -42.909 -28.963 33.499 1.00 59.44 269 GLY A CA 1
ATOM 2039 C C . GLY A 1 269 ? -43.097 -27.488 33.127 1.00 59.44 269 GLY A C 1
ATOM 2040 O O . GLY A 1 269 ? -44.182 -26.961 33.363 1.00 59.44 269 GLY A O 1
ATOM 2041 N N . SER A 1 270 ? -42.110 -26.814 32.525 1.00 57.50 270 SER A N 1
ATOM 2042 C CA . SER A 1 270 ? -42.250 -25.415 32.092 1.00 57.50 270 SER A CA 1
ATOM 2043 C C . SER A 1 270 ? -42.032 -25.259 30.585 1.00 57.50 270 SER A C 1
ATOM 2045 O O . SER A 1 270 ? -40.921 -25.329 30.069 1.00 57.50 270 SER A O 1
ATOM 2047 N N . THR A 1 271 ? -43.109 -25.0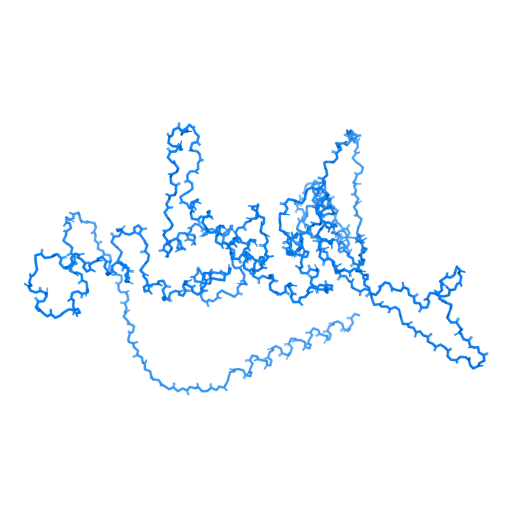05 29.840 1.00 58.22 271 THR A N 1
ATOM 2048 C CA . THR A 1 271 ? -42.994 -24.547 28.450 1.00 58.22 271 THR A CA 1
ATOM 2049 C C . THR A 1 271 ? -42.488 -23.107 28.454 1.00 58.22 271 THR A C 1
ATOM 2051 O O . THR A 1 271 ? -43.216 -22.189 28.833 1.00 58.22 271 THR A O 1
ATOM 2054 N N . TYR A 1 272 ? -41.240 -22.893 28.037 1.00 61.41 272 TYR A N 1
ATOM 2055 C CA . TYR A 1 272 ? -40.707 -21.549 27.836 1.00 61.41 272 TYR A CA 1
ATOM 2056 C C . TYR A 1 272 ? -41.205 -20.993 26.492 1.00 61.41 272 TYR A C 1
ATOM 2058 O O . TYR A 1 272 ? -40.756 -21.419 25.430 1.00 61.41 272 TYR A O 1
ATOM 2066 N N . ILE A 1 273 ? -42.156 -20.054 26.521 1.00 63.19 273 ILE A N 1
ATOM 2067 C CA . ILE A 1 273 ? -42.643 -19.364 25.317 1.00 63.19 273 ILE A CA 1
ATOM 2068 C C . ILE A 1 273 ? -41.775 -18.126 25.089 1.00 63.19 273 ILE A C 1
ATOM 2070 O O . ILE A 1 273 ? -41.770 -17.216 25.914 1.00 63.19 273 ILE A O 1
ATOM 2074 N N . LEU A 1 274 ? -41.066 -18.081 23.959 1.00 61.56 274 LEU A N 1
ATOM 2075 C CA . LEU A 1 274 ? -40.277 -16.922 23.536 1.00 61.56 274 LEU A CA 1
ATOM 2076 C C . LEU A 1 274 ? -41.209 -15.790 23.068 1.00 61.56 274 LEU A C 1
ATOM 2078 O O . LEU A 1 274 ? -41.890 -15.949 22.052 1.00 61.56 274 LEU A O 1
ATOM 2082 N N . PRO A 1 275 ? -41.257 -14.638 23.759 1.00 60.56 275 PRO A N 1
ATOM 2083 C CA . PRO A 1 275 ? -41.982 -13.482 23.253 1.00 60.56 275 PRO A CA 1
ATOM 2084 C C . PRO A 1 275 ? -41.218 -12.843 22.082 1.00 60.56 275 PRO A C 1
ATOM 2086 O O . PRO A 1 275 ? -39.997 -12.726 22.118 1.00 60.56 275 PRO A O 1
ATOM 2089 N N . CYS A 1 276 ? -41.932 -12.349 21.064 1.00 54.62 276 CYS A N 1
ATOM 2090 C CA . CYS A 1 276 ? -41.329 -11.667 19.904 1.00 54.62 276 CYS A CA 1
ATOM 2091 C C . CYS A 1 276 ? -40.718 -10.284 20.219 1.00 54.62 276 CYS A C 1
ATOM 2093 O O . CYS A 1 276 ? -40.257 -9.601 19.310 1.00 54.62 276 CYS A O 1
ATOM 2095 N N . ALA A 1 277 ? -40.736 -9.842 21.479 1.00 59.84 277 ALA A N 1
ATOM 2096 C CA . ALA A 1 277 ? -40.168 -8.571 21.911 1.00 59.84 277 ALA A CA 1
ATOM 2097 C C . ALA A 1 277 ? -39.537 -8.702 23.300 1.00 59.84 277 ALA A C 1
ATOM 2099 O O . ALA A 1 277 ? -40.102 -9.337 24.196 1.00 59.84 277 ALA A O 1
ATOM 2100 N N . TRP A 1 278 ? -38.381 -8.060 23.480 1.00 64.88 278 TRP A N 1
ATOM 2101 C CA . TRP A 1 278 ? -37.699 -7.995 24.769 1.00 64.88 278 TRP A CA 1
ATOM 2102 C C . TRP A 1 278 ? -38.498 -7.150 25.772 1.00 64.88 278 TRP A C 1
ATOM 2104 O O . TRP A 1 278 ? -39.065 -6.114 25.419 1.00 64.88 278 TRP A O 1
ATOM 2114 N N . ARG A 1 279 ? -38.528 -7.586 27.036 1.00 64.94 279 ARG A N 1
ATOM 2115 C CA . ARG A 1 279 ? -39.085 -6.830 28.166 1.00 64.94 279 ARG A CA 1
ATOM 2116 C C . ARG A 1 279 ? -38.035 -6.733 29.277 1.00 64.94 279 ARG A C 1
ATOM 2118 O O . ARG A 1 279 ? -37.340 -7.725 29.511 1.00 64.94 279 ARG A O 1
ATOM 2125 N N . PRO A 1 280 ? -37.946 -5.598 29.992 1.00 50.44 280 PRO A N 1
ATOM 2126 C CA . PRO A 1 280 ? -37.066 -5.468 31.149 1.00 50.44 280 PRO A CA 1
ATOM 2127 C C . PRO A 1 280 ? -37.299 -6.600 32.158 1.00 50.44 280 PRO A C 1
ATOM 2129 O O . PRO A 1 280 ? -38.440 -6.882 32.517 1.00 50.44 280 PRO A O 1
ATOM 2132 N N . GLY A 1 281 ? -36.223 -7.260 32.594 1.00 65.00 281 GLY A N 1
ATOM 2133 C CA . GLY A 1 281 ? -36.271 -8.385 33.537 1.00 65.00 281 GLY A CA 1
ATOM 2134 C C . GLY A 1 281 ? -36.351 -9.779 32.902 1.00 65.00 281 GLY A C 1
ATOM 2135 O O . GLY A 1 281 ? -36.197 -10.764 33.621 1.00 65.00 281 GLY A O 1
ATOM 2136 N N . LEU A 1 282 ? -36.538 -9.894 31.580 1.00 59.62 282 LEU A N 1
ATOM 2137 C CA . LEU A 1 282 ? -36.381 -11.176 30.886 1.00 59.62 282 LEU A CA 1
ATOM 2138 C C . LEU A 1 282 ? -34.898 -11.473 30.614 1.00 59.62 282 LEU A C 1
ATOM 2140 O O . LEU A 1 282 ? -34.153 -10.556 30.249 1.00 59.62 282 LEU A O 1
ATOM 2144 N N . PRO A 1 283 ? -34.464 -12.743 30.735 1.00 55.03 283 PRO A N 1
ATOM 2145 C CA . PRO A 1 283 ? -33.136 -13.141 30.289 1.00 55.03 283 PRO A CA 1
ATOM 2146 C C . PRO A 1 283 ? -32.992 -12.844 28.791 1.00 55.03 283 PRO A C 1
ATOM 2148 O O . PRO A 1 283 ? -33.893 -13.128 27.998 1.00 55.03 283 PRO A O 1
ATOM 2151 N N . LEU A 1 284 ? -31.870 -12.238 28.396 1.00 55.12 284 LEU A N 1
ATOM 2152 C CA . LEU A 1 284 ? -31.563 -11.953 26.996 1.00 55.12 284 LEU A CA 1
ATOM 2153 C C . LEU A 1 284 ? -31.237 -13.279 26.289 1.00 55.12 284 LEU A C 1
ATOM 2155 O O . LEU A 1 284 ? -30.093 -13.712 26.259 1.00 55.12 284 LEU A O 1
ATOM 2159 N N . LEU A 1 285 ? -32.263 -13.951 25.770 1.00 52.41 285 LEU A N 1
ATOM 2160 C CA . LEU A 1 285 ? -32.133 -15.267 25.125 1.00 52.41 285 LEU A CA 1
ATOM 2161 C C . LEU A 1 285 ? -31.603 -15.203 23.691 1.00 52.41 285 LEU A C 1
ATOM 2163 O O . LEU A 1 285 ? -31.220 -16.217 23.121 1.00 52.41 285 LEU A O 1
ATOM 2167 N N . SER A 1 286 ? -31.615 -14.016 23.098 1.00 49.91 286 SER A N 1
ATOM 2168 C CA . SER A 1 286 ? -31.145 -13.734 21.749 1.00 49.91 286 SER A CA 1
ATOM 2169 C C . SER A 1 286 ? -31.126 -12.217 21.593 1.00 49.91 286 SER A C 1
ATOM 2171 O O . SER A 1 286 ? -32.044 -11.528 22.037 1.00 49.91 286 SER A O 1
ATOM 2173 N N . GLY A 1 287 ? -30.040 -11.684 21.048 1.00 47.16 287 GLY A N 1
ATOM 2174 C CA . GLY A 1 287 ? -29.750 -10.250 21.082 1.00 47.16 287 GLY A CA 1
ATOM 2175 C C . GLY A 1 287 ? -28.263 -9.922 21.036 1.00 47.16 287 GLY A C 1
ATOM 2176 O O . GLY A 1 287 ? -27.898 -8.752 21.124 1.00 47.16 287 GLY A O 1
ATOM 2177 N N . TYR A 1 288 ? -27.395 -10.922 20.866 1.00 50.97 288 TYR A N 1
ATOM 2178 C CA . TYR A 1 288 ? -26.074 -10.638 20.332 1.00 50.97 288 TYR A CA 1
ATOM 2179 C C . TYR A 1 288 ? -26.268 -10.068 18.936 1.00 50.97 288 TYR A C 1
ATOM 2181 O O . TYR A 1 288 ? -26.915 -10.702 18.104 1.00 50.97 288 TYR A O 1
ATOM 2189 N N . ALA A 1 289 ? -25.742 -8.871 18.687 1.00 53.78 289 ALA A N 1
ATOM 2190 C CA . ALA A 1 289 ? -25.548 -8.428 17.320 1.00 53.78 289 ALA A CA 1
ATOM 2191 C C . ALA A 1 289 ? -24.601 -9.466 16.700 1.00 53.78 289 ALA A C 1
ATOM 2193 O O . ALA A 1 289 ? -23.446 -9.506 17.125 1.00 53.78 289 ALA A O 1
ATOM 2194 N N . PRO A 1 290 ? -25.036 -10.316 15.747 1.00 53.09 290 PRO A N 1
ATOM 2195 C CA . PRO A 1 290 ? -24.207 -11.411 15.214 1.00 53.09 290 PRO A CA 1
ATOM 2196 C C . PRO A 1 290 ? -22.990 -10.916 14.404 1.00 53.09 290 PRO A C 1
ATOM 2198 O O . PRO A 1 290 ? -22.353 -11.673 13.683 1.00 53.09 290 PRO A O 1
ATOM 2201 N N . TRP A 1 291 ? -22.714 -9.618 14.501 1.00 67.56 291 TRP A N 1
ATOM 2202 C CA . TRP A 1 291 ? -21.970 -8.770 13.591 1.00 67.56 291 TRP A CA 1
ATOM 2203 C C . TRP A 1 291 ? -21.385 -7.561 14.354 1.00 67.56 291 TRP A C 1
ATOM 2205 O O . TRP A 1 291 ? -21.329 -6.454 13.814 1.00 67.56 291 TRP A O 1
ATOM 2215 N N . LEU A 1 292 ? -21.079 -7.723 15.650 1.00 81.94 292 LEU A N 1
ATOM 2216 C CA . LEU A 1 292 ? -20.383 -6.711 16.449 1.00 81.94 292 LEU A CA 1
ATOM 2217 C C . LEU A 1 292 ? -18.882 -6.977 16.386 1.00 81.94 292 LEU A C 1
ATOM 2219 O O . LEU A 1 292 ? -18.450 -8.061 16.742 1.00 81.94 292 LEU A O 1
ATOM 2223 N N . PHE A 1 293 ? -18.090 -5.978 16.022 1.00 87.56 293 PHE A N 1
ATOM 2224 C CA . PHE A 1 293 ? -16.635 -6.042 16.126 1.00 87.56 293 PHE A CA 1
ATOM 2225 C C . PHE A 1 293 ? -16.145 -5.201 17.304 1.00 87.56 293 PHE A C 1
ATOM 2227 O O . PHE A 1 293 ? -16.540 -4.045 17.461 1.00 87.56 293 PHE A O 1
ATOM 2234 N N . LEU A 1 294 ? -15.283 -5.771 18.140 1.00 89.75 294 LEU A N 1
ATOM 2235 C CA . LEU A 1 294 ? -14.588 -5.037 19.193 1.00 89.75 294 LEU A CA 1
ATOM 2236 C C . LEU A 1 294 ? -13.250 -4.567 18.640 1.00 89.75 294 LEU A C 1
ATOM 2238 O O . LEU A 1 294 ? -12.404 -5.392 18.318 1.00 89.75 294 LEU A O 1
ATOM 2242 N N . VAL A 1 295 ? -13.074 -3.255 18.517 1.00 92.81 295 VAL A N 1
ATOM 2243 C CA . VAL A 1 295 ? -11.828 -2.641 18.048 1.00 92.81 295 VAL A CA 1
ATOM 2244 C C . VAL A 1 295 ? -11.082 -2.123 19.267 1.00 92.81 295 VAL A C 1
ATOM 2246 O O . VAL A 1 295 ? -11.484 -1.130 19.872 1.00 92.81 295 VAL A O 1
ATOM 2249 N N . GLN A 1 296 ? -10.027 -2.819 19.660 1.00 93.12 296 GLN A N 1
ATOM 2250 C CA . GLN A 1 296 ? -9.225 -2.512 20.832 1.00 93.12 296 GLN A CA 1
ATOM 2251 C C . GLN A 1 296 ? -7.987 -1.730 20.414 1.00 93.12 296 GLN A C 1
ATOM 2253 O O . GLN A 1 296 ? -7.115 -2.254 19.731 1.00 93.12 296 GLN A O 1
ATOM 2258 N N . VAL A 1 297 ? -7.912 -0.469 20.827 1.00 92.50 297 VAL A N 1
ATOM 2259 C CA . VAL A 1 297 ? -6.721 0.367 20.660 1.00 92.50 297 VAL A CA 1
ATOM 2260 C C . VAL A 1 297 ? -5.859 0.178 21.899 1.00 92.50 297 VAL A C 1
ATOM 2262 O O . VAL A 1 297 ? -6.234 0.618 22.989 1.00 92.50 297 VAL A O 1
ATOM 2265 N N . MET A 1 298 ? -4.729 -0.504 21.745 1.00 91.50 298 MET A N 1
ATOM 2266 C CA . MET A 1 298 ? -3.779 -0.754 22.823 1.00 91.50 298 MET A CA 1
ATOM 2267 C C . MET A 1 298 ? -2.781 0.397 22.893 1.00 91.50 298 MET A C 1
ATOM 2269 O O . MET A 1 298 ? -1.940 0.569 22.011 1.00 91.50 298 MET A O 1
ATOM 2273 N N . LEU A 1 299 ? -2.888 1.199 23.950 1.00 89.19 299 LEU A N 1
ATOM 2274 C CA . LEU A 1 299 ? -1.927 2.253 24.246 1.00 89.19 299 LEU A CA 1
ATOM 2275 C C . LEU A 1 299 ? -0.701 1.680 24.976 1.00 89.19 299 LEU A C 1
ATOM 2277 O O . LEU A 1 299 ? -0.826 0.676 25.682 1.00 89.19 299 LEU A O 1
ATOM 2281 N N . PRO A 1 300 ? 0.460 2.355 24.914 1.00 85.56 300 PRO A N 1
ATOM 2282 C CA . PRO A 1 300 ? 1.724 1.838 25.449 1.00 85.56 300 PRO A CA 1
ATOM 2283 C C . PRO A 1 300 ? 1.671 1.431 26.920 1.00 85.56 300 PRO A C 1
ATOM 2285 O O . PRO A 1 300 ? 2.259 0.432 27.337 1.00 85.56 300 PRO A O 1
ATOM 2288 N N . ARG A 1 301 ? 0.883 2.169 27.709 1.00 82.31 301 ARG A N 1
ATOM 2289 C CA . ARG A 1 301 ? 0.688 1.904 29.133 1.00 82.31 301 ARG A CA 1
ATOM 2290 C C . ARG A 1 301 ? 0.050 0.543 29.425 1.00 82.31 301 ARG A C 1
ATOM 2292 O O . ARG A 1 301 ? 0.215 0.012 30.520 1.00 82.31 301 ARG A O 1
ATOM 2299 N N . TYR A 1 302 ? -0.727 0.007 28.484 1.00 82.62 302 TYR A N 1
ATOM 2300 C CA . TYR A 1 302 ? -1.347 -1.307 28.622 1.00 82.62 302 TYR A CA 1
ATOM 2301 C C . TYR A 1 302 ? -0.302 -2.426 28.572 1.00 82.62 302 TYR A C 1
ATOM 2303 O O . TYR A 1 302 ? -0.379 -3.359 29.369 1.00 82.62 302 TYR A O 1
ATOM 2311 N N . SER A 1 303 ? 0.695 -2.303 27.688 1.00 79.19 303 SER A N 1
ATOM 2312 C CA . SER A 1 303 ? 1.830 -3.229 27.628 1.00 79.19 303 SER A CA 1
ATOM 2313 C C . SER A 1 303 ? 2.826 -3.014 28.766 1.00 79.19 303 SER A C 1
ATOM 2315 O O . SER A 1 303 ? 3.319 -3.985 29.335 1.00 79.19 303 SER A O 1
ATOM 2317 N N . ASP A 1 304 ? 3.108 -1.758 29.117 1.00 79.94 304 ASP A N 1
ATOM 2318 C CA . ASP A 1 304 ? 4.058 -1.419 30.172 1.00 79.94 304 ASP A CA 1
ATOM 2319 C C . ASP A 1 304 ? 3.644 -0.132 30.892 1.00 79.94 304 ASP A C 1
ATOM 2321 O O . ASP A 1 304 ? 3.600 0.953 30.314 1.00 79.94 304 ASP A O 1
ATOM 2325 N N . ALA A 1 305 ? 3.401 -0.249 32.197 1.00 77.25 305 ALA A N 1
ATOM 2326 C CA . ALA A 1 305 ? 2.932 0.835 33.048 1.00 77.25 305 ALA A CA 1
ATOM 2327 C C . ALA A 1 305 ? 3.859 2.068 33.093 1.00 77.25 305 ALA A C 1
ATOM 2329 O O . ALA A 1 305 ? 3.393 3.134 33.504 1.00 77.25 305 ALA A O 1
ATOM 2330 N N . GLN A 1 306 ? 5.135 1.938 32.708 1.00 76.44 306 GLN A N 1
ATOM 2331 C CA . GLN A 1 306 ? 6.112 3.036 32.687 1.00 76.44 306 GLN A CA 1
ATOM 2332 C C . GLN A 1 306 ? 6.046 3.892 31.414 1.00 76.44 306 GLN A C 1
ATOM 2334 O O . GLN A 1 306 ? 6.511 5.031 31.425 1.00 76.44 306 GLN A O 1
ATOM 2339 N N . HIS A 1 307 ? 5.439 3.381 30.341 1.00 81.12 307 HIS A N 1
ATOM 2340 C CA . HIS A 1 307 ? 5.339 4.078 29.061 1.00 81.12 307 HIS A CA 1
ATOM 2341 C C . HIS A 1 307 ? 4.103 4.981 29.048 1.00 81.12 307 HIS A C 1
ATOM 2343 O O . HIS A 1 307 ? 2.988 4.575 28.708 1.00 81.12 307 HIS A O 1
ATOM 2349 N N . VAL A 1 308 ? 4.307 6.222 29.483 1.00 82.25 308 VAL A N 1
ATOM 2350 C CA . VAL A 1 308 ? 3.312 7.298 29.441 1.00 82.25 308 VAL A CA 1
ATOM 2351 C C . VAL A 1 308 ? 3.561 8.140 28.198 1.00 82.25 308 VAL A C 1
ATOM 2353 O O . VAL A 1 308 ? 4.702 8.489 27.928 1.00 82.25 308 VAL A O 1
ATOM 2356 N N . LEU A 1 309 ? 2.506 8.476 27.458 1.00 82.94 309 LEU A N 1
ATOM 2357 C CA . LEU A 1 309 ? 2.601 9.331 26.273 1.00 82.94 309 LEU A CA 1
ATOM 2358 C C . LEU A 1 309 ? 3.047 10.750 26.649 1.00 82.94 309 LEU A C 1
ATOM 2360 O O . LEU A 1 309 ? 2.583 11.291 27.654 1.00 82.94 309 LEU A O 1
ATOM 2364 N N . ASP A 1 310 ? 3.922 11.328 25.830 1.00 85.00 310 ASP A N 1
ATOM 2365 C CA . ASP A 1 310 ? 4.216 12.767 25.856 1.00 85.00 310 ASP A CA 1
ATOM 2366 C C . ASP A 1 310 ? 3.136 13.558 25.086 1.00 85.00 310 ASP A C 1
ATOM 2368 O O . ASP A 1 310 ? 2.256 12.950 24.469 1.00 85.00 310 ASP A O 1
ATOM 2372 N N . ASP A 1 311 ? 3.198 14.892 25.085 1.00 83.69 311 ASP A N 1
ATOM 2373 C CA . ASP A 1 311 ? 2.253 15.755 24.358 1.00 83.69 311 ASP A CA 1
ATOM 2374 C C . ASP A 1 311 ? 2.212 15.415 22.854 1.00 83.69 311 ASP A C 1
ATOM 2376 O O . ASP A 1 311 ? 1.129 15.193 22.303 1.00 83.69 311 ASP A O 1
ATOM 2380 N N . ASP A 1 312 ? 3.381 15.238 22.225 1.00 86.19 312 ASP A N 1
ATOM 2381 C CA . ASP A 1 312 ? 3.503 14.843 20.813 1.00 86.19 312 ASP A CA 1
ATOM 2382 C C . ASP A 1 312 ? 2.891 13.457 20.546 1.00 86.19 312 ASP A C 1
ATOM 2384 O O . ASP A 1 312 ? 2.127 13.265 19.596 1.00 86.19 312 ASP A O 1
ATOM 2388 N N . GLY A 1 313 ? 3.175 12.480 21.414 1.00 85.94 313 GLY A N 1
ATOM 2389 C CA . GLY A 1 313 ? 2.607 11.134 21.319 1.00 85.94 313 GLY A CA 1
ATOM 2390 C C . GLY A 1 313 ? 1.090 11.144 21.527 1.00 85.94 313 GLY A C 1
ATOM 2391 O O . GLY A 1 313 ? 0.353 10.409 20.866 1.00 85.94 313 GLY A O 1
ATOM 2392 N N . ALA A 1 314 ? 0.588 12.021 22.399 1.00 85.81 314 ALA A N 1
ATOM 2393 C CA . ALA A 1 314 ? -0.838 12.221 22.610 1.00 85.81 314 ALA A CA 1
ATOM 2394 C C . ALA A 1 314 ? -1.516 12.895 21.406 1.00 85.81 314 ALA A C 1
ATOM 2396 O O . ALA A 1 314 ? -2.675 12.584 21.120 1.00 85.81 314 ALA A O 1
ATOM 2397 N N . ASP A 1 315 ? -0.843 13.806 20.699 1.00 88.44 315 ASP A N 1
ATOM 2398 C CA . ASP A 1 315 ? -1.327 14.368 19.432 1.00 88.44 315 ASP A CA 1
ATOM 2399 C C . ASP A 1 315 ? -1.373 13.307 18.321 1.00 88.44 315 ASP A C 1
ATOM 2401 O O . ASP A 1 315 ? -2.393 13.190 17.637 1.00 88.44 315 ASP A O 1
ATOM 2405 N N . GLN A 1 316 ? -0.345 12.460 18.201 1.00 88.62 316 GLN A N 1
ATOM 2406 C CA . GLN A 1 316 ? -0.327 11.335 17.253 1.00 88.62 316 GLN A CA 1
ATOM 2407 C C . GLN A 1 316 ? -1.486 10.357 17.503 1.00 88.62 316 GLN A C 1
ATOM 2409 O O . GLN A 1 316 ? -2.228 10.008 16.581 1.00 88.62 316 GLN A O 1
ATOM 2414 N N . VAL A 1 317 ? -1.711 9.961 18.761 1.00 88.94 317 VAL A N 1
ATOM 2415 C CA . VAL A 1 317 ? -2.833 9.080 19.133 1.00 88.94 317 VAL A CA 1
ATOM 2416 C C . VAL A 1 317 ? -4.184 9.755 18.879 1.00 88.94 317 VAL A C 1
ATOM 2418 O O . VAL A 1 317 ? -5.116 9.100 18.412 1.00 88.94 317 VAL A O 1
ATOM 2421 N N . ARG A 1 318 ? -4.315 11.065 19.125 1.00 88.88 318 ARG A N 1
ATOM 2422 C CA . ARG A 1 318 ? -5.544 11.812 18.806 1.00 88.88 318 ARG A CA 1
ATOM 2423 C C . ARG A 1 318 ? -5.835 11.821 17.304 1.00 88.88 318 ARG A C 1
ATOM 2425 O O . ARG A 1 318 ? -6.982 11.594 16.920 1.00 88.88 318 ARG A O 1
ATOM 2432 N N . GLN A 1 319 ? -4.823 12.019 16.460 1.00 89.62 319 GLN A N 1
ATOM 2433 C CA . GLN A 1 319 ? -4.974 11.946 15.002 1.00 89.62 319 GLN A CA 1
ATOM 2434 C C . GLN A 1 319 ? -5.362 10.535 14.539 1.00 89.62 319 GLN A C 1
ATOM 2436 O O . GLN A 1 319 ? -6.263 10.389 13.711 1.00 89.62 319 GLN A O 1
ATOM 2441 N N . LEU A 1 320 ? -4.747 9.494 15.112 1.00 90.94 320 LEU A N 1
ATOM 2442 C CA . LEU A 1 320 ? -5.105 8.097 14.850 1.00 90.94 320 LEU A CA 1
ATOM 2443 C C . LEU A 1 320 ? -6.581 7.831 15.179 1.00 90.94 320 LEU A C 1
ATOM 2445 O O . LEU A 1 320 ? -7.321 7.308 14.345 1.00 90.94 320 LEU A O 1
ATOM 2449 N N . LEU A 1 321 ? -7.030 8.234 16.371 1.00 89.81 321 LEU A N 1
ATOM 2450 C CA . LEU A 1 321 ? -8.415 8.052 16.815 1.00 89.81 321 LEU A CA 1
ATOM 2451 C C . LEU A 1 321 ? -9.422 8.844 15.971 1.00 89.81 321 LEU A C 1
ATOM 2453 O O . LEU A 1 321 ? -10.565 8.410 15.851 1.00 89.81 321 LEU A O 1
ATOM 2457 N N . ALA A 1 322 ? -9.017 9.964 15.366 1.00 88.88 322 ALA A N 1
ATOM 2458 C CA . ALA A 1 322 ? -9.857 10.718 14.437 1.00 88.88 322 ALA A CA 1
ATOM 2459 C C . ALA A 1 322 ? -10.003 10.019 13.072 1.00 88.88 322 ALA A C 1
ATOM 2461 O O . ALA A 1 322 ? -11.089 10.025 12.494 1.00 88.88 322 ALA A O 1
ATOM 2462 N N . LYS A 1 323 ? -8.936 9.381 12.569 1.00 89.69 323 LYS A N 1
ATOM 2463 C CA . LYS A 1 323 ? -8.939 8.650 11.284 1.00 89.69 323 LYS A CA 1
ATOM 2464 C C . LYS A 1 323 ? -9.635 7.288 11.378 1.00 89.69 323 LYS A C 1
ATOM 2466 O O . LYS A 1 323 ? -10.313 6.871 10.438 1.00 89.69 323 LYS A O 1
ATOM 2471 N N . LEU A 1 324 ? -9.506 6.616 12.522 1.00 92.31 324 LEU A N 1
ATOM 2472 C CA . LEU A 1 324 ? -10.027 5.272 12.769 1.00 92.31 324 LEU A CA 1
ATOM 2473 C C . LEU A 1 324 ? -11.523 5.084 12.432 1.00 92.31 324 LEU A C 1
ATOM 2475 O O . LEU A 1 324 ? -11.825 4.156 11.683 1.00 92.31 324 LEU A O 1
ATOM 2479 N N . PRO A 1 325 ? -12.477 5.901 12.928 1.00 90.31 325 PRO A N 1
ATOM 2480 C CA . PRO A 1 325 ? -13.897 5.688 12.647 1.00 90.31 325 PRO A CA 1
ATOM 2481 C C . PRO A 1 325 ? -14.223 5.842 11.162 1.00 90.31 325 PRO A C 1
ATOM 2483 O O . PRO A 1 325 ? -15.015 5.066 10.640 1.00 90.31 325 PRO A O 1
ATOM 2486 N N . VAL A 1 326 ? -13.575 6.782 10.467 1.00 89.81 326 VAL A N 1
ATOM 2487 C CA . VAL A 1 326 ? -13.820 7.002 9.038 1.00 89.81 326 VAL A CA 1
ATOM 2488 C C . VAL A 1 326 ? -13.386 5.782 8.222 1.00 89.81 326 VAL A C 1
ATOM 2490 O O . VAL A 1 326 ? -14.116 5.328 7.341 1.00 89.81 326 VAL A O 1
ATOM 2493 N N . LEU A 1 327 ? -12.233 5.201 8.566 1.00 89.12 327 LEU A N 1
ATOM 2494 C CA . LEU A 1 327 ? -11.751 3.975 7.939 1.00 89.12 327 LEU A CA 1
ATOM 2495 C C . LEU A 1 327 ? -12.649 2.778 8.290 1.00 89.12 327 LEU A C 1
ATOM 2497 O O . LEU A 1 327 ? -13.035 2.027 7.400 1.00 89.12 327 LEU A O 1
ATOM 2501 N N . LEU A 1 328 ? -13.039 2.623 9.559 1.00 89.88 328 LEU A N 1
ATOM 2502 C CA . LEU A 1 328 ? -13.933 1.550 10.008 1.00 89.88 328 LEU A CA 1
ATOM 2503 C C . LEU A 1 328 ? -15.301 1.599 9.315 1.00 89.88 328 LEU A C 1
ATOM 2505 O O . LEU A 1 328 ? -15.822 0.557 8.915 1.00 89.88 328 LEU A O 1
ATOM 2509 N N . ASP A 1 329 ? -15.878 2.785 9.133 1.00 88.56 329 ASP A N 1
ATOM 2510 C CA . ASP A 1 329 ? -17.164 2.945 8.454 1.00 88.56 329 ASP A CA 1
ATOM 2511 C C . ASP A 1 329 ? -17.094 2.616 6.959 1.00 88.56 329 ASP A C 1
ATOM 2513 O O . ASP A 1 329 ? -18.058 2.070 6.419 1.00 88.56 329 ASP A O 1
ATOM 2517 N N . ALA A 1 330 ? -15.956 2.869 6.307 1.00 84.69 330 ALA A N 1
ATOM 2518 C CA . ALA A 1 330 ? -15.742 2.508 4.907 1.00 84.69 330 ALA A CA 1
ATOM 2519 C C . ALA A 1 330 ? -15.588 0.988 4.686 1.00 84.69 330 ALA A C 1
ATOM 2521 O O . ALA A 1 330 ? -15.835 0.494 3.584 1.00 84.69 330 ALA A O 1
ATOM 2522 N N . ILE A 1 331 ? -15.165 0.237 5.709 1.00 83.38 331 ILE A N 1
ATOM 2523 C CA . ILE A 1 331 ? -14.735 -1.167 5.550 1.00 83.38 331 ILE A CA 1
ATOM 2524 C C . ILE A 1 331 ? -15.652 -2.169 6.221 1.00 83.38 331 ILE A C 1
ATOM 2526 O O . ILE A 1 331 ? -15.662 -3.342 5.828 1.00 83.38 331 ILE A O 1
ATOM 2530 N N . LYS A 1 332 ? -16.385 -1.738 7.254 1.00 84.62 332 LYS A N 1
ATOM 2531 C CA . LYS A 1 332 ? -17.281 -2.623 7.987 1.00 84.62 332 LYS A CA 1
ATOM 2532 C C . LYS A 1 332 ? -18.281 -3.244 7.005 1.00 84.62 332 LYS A C 1
ATOM 2534 O O . LYS A 1 332 ? -18.787 -2.552 6.116 1.00 84.62 332 LYS A O 1
ATOM 2539 N N . PRO A 1 333 ? -18.617 -4.533 7.149 1.00 82.12 333 PRO A N 1
ATOM 2540 C CA . PRO A 1 333 ? -19.667 -5.108 6.326 1.00 82.12 333 PRO A CA 1
ATOM 2541 C C . PRO A 1 333 ? -21.004 -4.421 6.599 1.00 82.12 333 PRO A C 1
ATOM 2543 O O . PRO A 1 333 ? -21.263 -3.911 7.696 1.00 82.12 333 PRO A O 1
ATOM 2546 N N . ALA A 1 334 ? -21.885 -4.449 5.601 1.00 76.56 334 ALA A N 1
ATOM 2547 C CA . ALA A 1 334 ? -23.238 -3.939 5.752 1.00 76.56 334 ALA A CA 1
ATOM 2548 C C . ALA A 1 334 ? -23.939 -4.604 6.953 1.00 76.56 334 ALA A C 1
ATOM 2550 O O . ALA A 1 334 ? -23.756 -5.792 7.215 1.00 76.56 334 ALA A O 1
ATOM 2551 N N . ALA A 1 335 ? -24.729 -3.822 7.690 1.00 76.38 335 ALA A N 1
ATOM 2552 C CA . ALA A 1 335 ? -25.438 -4.235 8.907 1.00 76.38 335 ALA A CA 1
ATOM 2553 C C . ALA A 1 335 ? -24.562 -4.639 10.119 1.00 76.38 335 ALA A C 1
ATOM 2555 O O . ALA A 1 335 ? -25.117 -4.989 11.165 1.00 76.38 335 ALA A O 1
ATOM 2556 N N . CYS A 1 336 ? -23.229 -4.528 10.037 1.00 80.06 336 CYS A N 1
ATOM 2557 C CA . CYS A 1 336 ? -22.341 -4.721 11.186 1.00 80.06 336 CYS A CA 1
ATOM 2558 C C . CYS A 1 336 ? -22.256 -3.466 12.064 1.00 80.06 336 CYS A C 1
ATOM 2560 O O . CYS A 1 336 ? -22.402 -2.330 11.598 1.00 80.06 336 CYS A O 1
ATOM 2562 N N . ARG A 1 337 ? -21.974 -3.672 13.352 1.00 85.06 337 ARG A N 1
ATOM 2563 C CA . ARG A 1 337 ? -21.621 -2.612 14.304 1.00 85.06 337 ARG A CA 1
ATOM 2564 C C . ARG A 1 337 ? -20.196 -2.833 14.786 1.00 85.06 337 ARG A C 1
ATOM 2566 O O . ARG A 1 337 ? -19.706 -3.956 14.782 1.00 85.06 337 ARG A O 1
ATOM 2573 N N . TYR A 1 338 ? -19.548 -1.775 15.238 1.00 88.00 338 TYR A N 1
ATOM 2574 C CA . TYR A 1 338 ? -18.285 -1.891 15.947 1.00 88.00 338 TYR A CA 1
ATOM 2575 C C . TYR A 1 338 ? -18.343 -1.081 17.237 1.00 88.00 338 TYR A C 1
ATOM 2577 O O . TYR A 1 338 ? -19.119 -0.131 17.357 1.00 88.00 338 TYR A O 1
ATOM 2585 N N . GLN A 1 339 ? -17.531 -1.474 18.207 1.00 88.88 339 GLN A N 1
ATOM 2586 C CA . GLN A 1 339 ? -17.314 -0.728 19.434 1.00 88.88 339 GLN A CA 1
ATOM 2587 C C . GLN A 1 339 ? -15.813 -0.552 19.622 1.00 88.88 339 GLN A C 1
ATOM 2589 O O . GLN A 1 339 ? -15.068 -1.530 19.661 1.00 88.88 339 GLN A O 1
ATOM 2594 N N . VAL A 1 340 ? -15.388 0.703 19.749 1.00 90.12 340 VAL A N 1
ATOM 2595 C CA . VAL A 1 340 ? -13.994 1.043 20.029 1.00 90.12 340 VAL A CA 1
ATOM 2596 C C . VAL A 1 340 ? -13.770 0.999 21.538 1.00 90.12 340 VAL A C 1
ATOM 2598 O O . VAL A 1 340 ? -14.533 1.588 22.306 1.00 90.12 340 VAL A O 1
ATOM 2601 N N . GLN A 1 341 ? -12.735 0.286 21.963 1.00 89.94 341 GLN A N 1
ATOM 2602 C CA . GLN A 1 341 ? -12.270 0.217 23.342 1.00 89.94 341 GLN A CA 1
ATOM 2603 C C . GLN A 1 341 ? -10.821 0.687 23.380 1.00 89.94 341 GLN A C 1
ATOM 2605 O O . GLN A 1 341 ? -9.981 0.171 22.652 1.00 89.94 341 GLN A O 1
ATOM 2610 N N . ILE A 1 342 ? -10.522 1.662 24.231 1.00 89.19 342 ILE A N 1
ATOM 2611 C CA . ILE A 1 342 ? -9.152 2.132 24.434 1.00 89.19 342 ILE A CA 1
ATOM 2612 C C . ILE A 1 342 ? -8.619 1.426 25.678 1.00 89.19 342 ILE A C 1
ATOM 2614 O O . ILE A 1 342 ? -9.184 1.561 26.766 1.00 89.19 342 ILE A O 1
ATOM 2618 N N . LEU A 1 343 ? -7.566 0.634 25.499 1.00 85.31 343 LEU A N 1
ATOM 2619 C CA . LEU A 1 343 ? -6.905 -0.114 26.559 1.00 85.31 343 LEU A CA 1
ATOM 2620 C C . LEU A 1 343 ? -5.616 0.609 26.952 1.00 85.31 343 LEU A C 1
ATOM 2622 O O . LEU A 1 343 ? -4.766 0.890 26.113 1.00 85.31 343 LEU A O 1
ATOM 2626 N N . GLY A 1 344 ? -5.472 0.900 28.245 1.00 76.62 344 GLY A N 1
ATOM 2627 C CA . GLY A 1 344 ? -4.428 1.789 28.757 1.00 76.62 344 GLY A CA 1
ATOM 2628 C C . GLY A 1 344 ? -4.920 3.236 28.860 1.00 76.62 344 GLY A C 1
ATOM 2629 O O . GLY A 1 344 ? -5.731 3.699 28.066 1.00 76.62 344 GLY A O 1
ATOM 2630 N N . GLY A 1 345 ? -4.488 3.947 29.902 1.00 65.81 345 GLY A N 1
ATOM 2631 C CA . GLY A 1 345 ? -4.908 5.331 30.138 1.00 65.81 345 GLY A CA 1
ATOM 2632 C C . GLY A 1 345 ? -3.956 6.346 29.510 1.00 65.81 345 GLY A C 1
ATOM 2633 O O . GLY A 1 345 ? -2.742 6.182 29.613 1.00 65.81 345 GLY A O 1
ATOM 2634 N N . MET A 1 346 ? -4.502 7.435 28.964 1.00 61.94 346 MET A N 1
ATOM 2635 C CA . MET A 1 346 ? -3.759 8.673 28.709 1.00 61.94 346 MET A CA 1
ATOM 2636 C C . MET A 1 346 ? -3.678 9.437 30.035 1.00 61.94 346 MET A C 1
ATOM 2638 O O . MET A 1 346 ? -4.687 9.980 30.480 1.00 61.94 346 MET A O 1
ATOM 2642 N N . CYS A 1 347 ? -2.540 9.442 30.734 1.00 51.28 347 CYS A N 1
ATOM 2643 C CA . CYS A 1 347 ? -2.369 10.416 31.813 1.00 51.28 347 CYS A CA 1
ATOM 2644 C C . CYS A 1 347 ? -1.642 11.638 31.263 1.00 51.28 347 CYS A C 1
ATOM 2646 O O . CYS A 1 347 ? -0.430 11.609 31.087 1.00 51.28 347 CYS A O 1
ATOM 2648 N N . PHE A 1 348 ? -2.389 12.715 31.027 1.00 47.59 348 PHE A N 1
ATOM 2649 C CA . PHE A 1 348 ? -1.794 14.043 30.977 1.00 47.59 348 PHE A CA 1
ATOM 2650 C C . PHE A 1 348 ? -1.289 14.363 32.386 1.00 47.59 348 PHE A C 1
ATOM 2652 O O . PHE A 1 348 ? -2.058 14.308 33.352 1.00 47.59 348 PHE A O 1
ATOM 2659 N N . GLN A 1 349 ? 0.003 14.654 32.532 1.00 44.47 349 GLN A N 1
ATOM 2660 C CA . GLN A 1 349 ? 0.470 15.317 33.746 1.00 44.47 349 GLN A CA 1
ATOM 2661 C C . GLN A 1 349 ? -0.235 16.683 33.819 1.00 44.47 349 GLN A C 1
ATOM 2663 O O . GLN A 1 349 ? -0.379 17.346 32.790 1.00 44.47 349 GLN A O 1
ATOM 2668 N N . PRO A 1 350 ? -0.706 17.124 34.997 1.00 40.41 350 PRO A N 1
ATOM 2669 C CA . PRO A 1 350 ? -1.217 18.475 35.144 1.00 40.41 350 PRO A CA 1
ATOM 2670 C C . PRO A 1 350 ? -0.068 19.444 34.858 1.00 40.41 350 PRO A C 1
ATOM 2672 O O . PRO A 1 350 ? 0.847 19.591 35.667 1.00 40.41 350 PRO A O 1
ATOM 2675 N N . SER A 1 351 ? -0.102 20.087 33.691 1.00 39.53 351 SER A N 1
ATOM 2676 C CA . SER A 1 351 ? 0.784 21.209 33.416 1.00 39.53 351 SER A CA 1
ATOM 2677 C C . SER A 1 351 ? 0.527 22.284 34.482 1.00 39.53 351 SER A C 1
ATOM 2679 O O . SER A 1 351 ? -0.635 22.606 34.748 1.00 39.53 351 SER A O 1
ATOM 2681 N N . PRO A 1 352 ? 1.560 22.858 35.124 1.00 47.41 352 PRO A N 1
ATOM 2682 C CA . PRO A 1 352 ? 1.383 23.924 36.112 1.00 47.41 352 PRO A CA 1
ATOM 2683 C C . PRO A 1 352 ? 0.889 25.245 35.490 1.00 47.41 352 PRO A C 1
ATOM 2685 O O . PRO A 1 352 ? 0.709 26.230 36.206 1.00 47.41 352 PRO A O 1
ATOM 2688 N N . VAL A 1 353 ? 0.675 25.289 34.171 1.00 52.25 353 VAL A N 1
ATOM 2689 C CA . VAL A 1 353 ? 0.287 26.480 33.415 1.00 52.25 353 VAL A CA 1
ATOM 2690 C C . VAL A 1 353 ? -1.093 26.264 32.796 1.00 52.25 353 VAL A C 1
ATOM 2692 O O . VAL A 1 353 ? -1.331 25.290 32.087 1.00 52.25 353 VAL A O 1
ATOM 2695 N N . SER A 1 354 ? -2.012 27.189 33.082 1.00 42.72 354 SER A N 1
ATOM 2696 C CA . SER A 1 354 ? -3.371 27.196 32.533 1.00 42.72 354 SER A CA 1
ATOM 2697 C C . SER A 1 354 ? -3.330 27.185 30.996 1.00 42.72 354 SER A C 1
ATOM 2699 O O . SER A 1 354 ? -2.643 28.035 30.423 1.00 42.72 354 SER A O 1
ATOM 2701 N N . PRO A 1 355 ? -4.055 26.283 30.309 1.00 50.19 355 PRO A N 1
ATOM 2702 C CA . PRO A 1 355 ? -4.017 26.228 28.854 1.00 50.19 355 PRO A CA 1
ATOM 2703 C C . PRO A 1 355 ? -4.717 27.457 28.243 1.00 50.19 355 PRO A C 1
ATOM 2705 O O . PRO A 1 355 ? -5.716 27.931 28.799 1.00 50.19 355 PRO A O 1
ATOM 2708 N N . PRO A 1 356 ? -4.233 27.988 27.104 1.00 54.56 356 PRO A N 1
ATOM 2709 C CA . PRO A 1 356 ? -5.010 28.922 26.296 1.00 54.56 356 PRO A CA 1
ATOM 2710 C C . PRO A 1 356 ? -6.289 28.234 25.775 1.00 54.56 356 PRO A C 1
ATOM 2712 O O . PRO A 1 356 ? -6.331 27.003 25.686 1.00 54.56 356 PRO A O 1
ATOM 2715 N N . PRO A 1 357 ? -7.352 28.994 25.443 1.00 46.97 357 PRO A N 1
ATOM 2716 C CA . PRO A 1 357 ? -8.586 28.419 24.917 1.00 46.97 357 PRO A CA 1
ATOM 2717 C C . PRO A 1 357 ? -8.281 27.578 23.673 1.00 46.97 357 PRO A C 1
ATOM 2719 O O . PRO A 1 357 ? -7.598 28.039 22.758 1.00 46.97 357 PRO A O 1
ATOM 2722 N N . ALA A 1 358 ? -8.766 26.335 23.679 1.00 51.59 358 ALA A N 1
ATOM 2723 C CA . ALA A 1 358 ? -8.514 25.370 22.621 1.00 51.59 358 ALA A CA 1
ATOM 2724 C C . ALA A 1 358 ? -8.944 25.946 21.259 1.00 51.59 358 ALA A C 1
ATOM 2726 O O . ALA A 1 358 ? -10.081 26.419 21.142 1.00 51.59 358 ALA A O 1
ATOM 2727 N N . PRO A 1 359 ? -8.089 25.906 20.221 1.00 47.50 359 PRO A N 1
ATOM 2728 C CA . PRO A 1 359 ? -8.554 26.165 18.871 1.00 47.50 359 PRO A CA 1
ATOM 2729 C C . PRO A 1 359 ? -9.598 25.101 18.521 1.00 47.50 359 PRO A C 1
ATOM 2731 O O . PRO A 1 359 ? -9.387 23.907 18.740 1.00 47.50 359 PRO A O 1
ATOM 2734 N N . SER A 1 360 ? -10.750 25.536 18.014 1.00 46.94 360 SER A N 1
ATOM 2735 C CA . SER A 1 360 ? -11.756 24.634 17.460 1.00 46.94 360 SER A CA 1
ATOM 2736 C C . SER A 1 360 ? -11.101 23.776 16.381 1.00 46.94 360 SER A C 1
ATOM 2738 O O . SER A 1 360 ? -10.576 24.314 15.404 1.00 46.94 360 SER A O 1
ATOM 2740 N N . LEU A 1 361 ? -11.114 22.458 16.585 1.00 44.56 361 LEU A N 1
ATOM 2741 C CA . LEU A 1 361 ? -10.626 21.491 15.611 1.00 44.56 361 LEU A CA 1
ATOM 2742 C C . LEU A 1 361 ? -11.372 21.695 14.283 1.00 44.56 361 LEU A C 1
ATOM 2744 O O . LEU A 1 361 ? -12.605 21.736 14.295 1.00 44.56 361 LEU A O 1
ATOM 2748 N N . PRO A 1 362 ? -10.668 21.828 13.147 1.00 47.16 362 PRO A N 1
ATOM 2749 C CA . PRO A 1 362 ? -11.303 21.653 11.851 1.00 47.16 362 PRO A CA 1
ATOM 2750 C C . PRO A 1 362 ? -11.822 20.214 11.733 1.00 47.16 362 PRO A C 1
ATOM 2752 O O . PRO A 1 362 ? -11.256 19.298 12.336 1.00 47.16 362 PRO A O 1
ATOM 2755 N N . ASP A 1 363 ? -12.894 20.019 10.960 1.00 35.81 363 ASP A N 1
ATOM 2756 C CA . ASP A 1 363 ? -13.426 18.685 10.673 1.00 35.81 363 ASP A CA 1
ATOM 2757 C C . ASP A 1 363 ? -12.290 17.749 10.224 1.00 35.81 363 ASP A C 1
ATOM 2759 O O . ASP A 1 363 ? -11.472 18.154 9.386 1.00 35.81 363 ASP A O 1
ATOM 2763 N N . PRO A 1 364 ? -12.203 16.518 10.767 1.00 40.03 364 PRO A N 1
ATOM 2764 C CA . PRO A 1 364 ? -11.148 15.587 10.407 1.00 40.03 364 PRO A CA 1
ATOM 2765 C C . PRO A 1 364 ? -11.260 15.274 8.918 1.00 40.03 364 PRO A C 1
ATOM 2767 O O . PRO A 1 364 ? -12.186 14.600 8.467 1.00 40.03 364 PRO A O 1
ATOM 2770 N N . LYS A 1 365 ? -10.305 15.777 8.139 1.00 38.97 365 LYS A N 1
ATOM 2771 C CA . LYS A 1 365 ? -10.113 15.342 6.764 1.00 38.97 365 LYS A CA 1
ATOM 2772 C C . LYS A 1 365 ? -9.268 14.080 6.808 1.00 38.97 365 LYS A C 1
ATOM 2774 O O . LYS A 1 365 ? -8.220 14.035 7.445 1.00 38.97 365 LYS A O 1
ATOM 2779 N N . LEU A 1 366 ? -9.753 13.031 6.155 1.00 38.59 366 LEU A N 1
ATOM 2780 C CA . LEU A 1 366 ? -8.879 11.947 5.742 1.00 38.59 366 LEU A CA 1
ATOM 2781 C C . LEU A 1 366 ? -7.835 12.566 4.810 1.00 38.59 366 LEU A C 1
ATOM 2783 O O . LEU A 1 366 ? -8.163 12.923 3.684 1.00 38.59 366 LEU A O 1
ATOM 2787 N N . ASP A 1 367 ? -6.597 12.691 5.275 1.00 42.94 367 ASP A N 1
ATOM 2788 C CA . ASP A 1 367 ? -5.477 13.039 4.392 1.00 42.94 367 ASP A CA 1
ATOM 2789 C C . ASP A 1 367 ? -5.136 11.886 3.432 1.00 42.94 367 ASP A C 1
ATOM 2791 O O . ASP A 1 367 ? -4.328 12.068 2.539 1.00 42.94 367 ASP A O 1
ATOM 2795 N N . PHE A 1 368 ? -5.796 10.727 3.574 1.00 44.69 368 PHE A N 1
ATOM 2796 C CA . PHE A 1 368 ? -5.712 9.603 2.649 1.00 44.69 368 PHE A CA 1
ATOM 2797 C C . PHE A 1 368 ? -6.911 9.614 1.686 1.00 44.69 368 PHE A C 1
ATOM 2799 O O . PHE A 1 368 ? -8.048 9.374 2.095 1.00 44.69 368 PHE A O 1
ATOM 2806 N N . THR A 1 369 ? -6.671 9.826 0.389 1.00 41.94 369 THR A N 1
ATOM 2807 C CA . THR A 1 369 ? -7.683 9.670 -0.682 1.00 41.94 369 THR A CA 1
ATOM 2808 C C . THR A 1 369 ? -7.972 8.211 -1.048 1.00 41.94 369 THR A C 1
ATOM 2810 O O . THR A 1 369 ? -8.774 7.927 -1.942 1.00 41.94 369 THR A O 1
ATOM 2813 N N . THR A 1 370 ? -7.337 7.272 -0.351 1.00 38.53 370 THR A N 1
ATOM 2814 C CA . THR A 1 370 ? -7.426 5.842 -0.621 1.00 38.53 370 THR A CA 1
ATOM 2815 C C . THR A 1 370 ? -8.773 5.266 -0.196 1.00 38.53 370 THR A C 1
ATOM 2817 O O . THR A 1 370 ? -8.992 4.928 0.965 1.00 38.53 370 THR A O 1
ATOM 2820 N N . LEU A 1 371 ? -9.692 5.129 -1.155 1.00 48.53 371 LEU A N 1
ATOM 2821 C CA . LEU A 1 371 ? -11.003 4.512 -0.957 1.00 48.53 371 LEU A CA 1
ATOM 2822 C C . LEU A 1 371 ? -11.081 3.155 -1.660 1.00 48.53 371 LEU A C 1
ATOM 2824 O O . LEU A 1 371 ? -10.819 3.027 -2.855 1.00 48.53 371 LEU A O 1
ATOM 2828 N N . LEU A 1 372 ? -11.509 2.141 -0.909 1.00 46.75 372 LEU A N 1
ATOM 2829 C CA . LEU A 1 372 ? -11.746 0.784 -1.394 1.00 46.75 372 LEU A CA 1
ATOM 2830 C C . LEU A 1 372 ? -13.152 0.659 -2.002 1.00 46.75 372 LEU A C 1
ATOM 2832 O O . LEU A 1 372 ? -14.073 0.122 -1.385 1.00 46.75 372 LEU A O 1
ATOM 2836 N N . GLY A 1 373 ? -13.318 1.136 -3.237 1.00 44.62 373 GLY A N 1
ATOM 2837 C CA . GLY A 1 373 ? -14.378 0.676 -4.141 1.00 44.62 373 GLY A CA 1
ATOM 2838 C C . GLY A 1 373 ? -15.837 0.806 -3.680 1.00 44.62 373 GLY A C 1
ATOM 2839 O O . GLY A 1 373 ? -16.676 0.046 -4.160 1.00 44.62 373 GLY A O 1
ATOM 2840 N N . SER A 1 374 ? -16.177 1.740 -2.794 1.00 37.16 374 SER A N 1
ATOM 2841 C CA . SER A 1 374 ? -17.564 2.165 -2.591 1.00 37.16 374 SER A CA 1
ATOM 2842 C C . SER A 1 374 ? -17.621 3.683 -2.584 1.00 37.16 374 SER A C 1
ATOM 2844 O O . SER A 1 374 ? -17.092 4.327 -1.680 1.00 37.16 374 SER A O 1
ATOM 2846 N N . THR A 1 375 ? -18.253 4.246 -3.610 1.00 35.03 375 THR A N 1
ATOM 2847 C CA . THR A 1 375 ? -18.644 5.653 -3.649 1.00 35.03 375 THR A CA 1
ATOM 2848 C C . THR A 1 375 ? -19.422 5.972 -2.378 1.00 35.03 375 THR A C 1
ATOM 2850 O O . THR A 1 375 ? -20.457 5.349 -2.125 1.00 35.03 375 THR A O 1
ATOM 2853 N N . LEU A 1 376 ? -18.933 6.925 -1.580 1.00 33.62 376 LEU A N 1
ATOM 2854 C CA . LEU A 1 376 ? -19.758 7.565 -0.560 1.00 33.62 376 LEU A CA 1
ATOM 2855 C C . LEU A 1 376 ? -21.060 8.031 -1.237 1.00 33.62 376 LEU A C 1
ATOM 2857 O O . LEU A 1 376 ? -20.988 8.547 -2.359 1.00 33.62 376 LEU A O 1
ATOM 2861 N N . PRO A 1 377 ? -22.241 7.847 -0.622 1.00 30.41 377 PRO A N 1
ATOM 2862 C CA . PRO A 1 377 ? -23.427 8.536 -1.100 1.00 30.41 377 PRO A CA 1
ATOM 2863 C C . PRO A 1 377 ? -23.110 10.032 -1.080 1.00 30.41 377 PRO A C 1
ATOM 2865 O O . PRO A 1 377 ? -22.736 10.577 -0.043 1.00 30.41 377 PRO A O 1
ATOM 2868 N N . SER A 1 378 ? -23.180 10.660 -2.251 1.00 29.75 378 SER A N 1
ATOM 2869 C CA . SER A 1 378 ? -23.073 12.105 -2.393 1.00 29.75 378 SER A CA 1
ATOM 2870 C C . SER A 1 378 ? -24.101 12.759 -1.475 1.00 29.75 378 SER A C 1
ATOM 2872 O O . SER A 1 378 ? -25.296 12.481 -1.619 1.00 29.75 378 SER A O 1
ATOM 2874 N N . SER A 1 379 ? -23.622 13.572 -0.535 1.00 33.19 379 SER A N 1
ATOM 2875 C CA . SER A 1 379 ? -24.440 14.479 0.271 1.00 33.19 379 SER A CA 1
ATOM 2876 C C . SER A 1 379 ? -25.237 15.438 -0.603 1.00 33.19 379 SER A C 1
ATOM 2878 O O . SER A 1 379 ? -24.651 15.935 -1.594 1.00 33.19 379 SER A O 1
#

Foldseek 3Di:
DVVVVVVVVVVVVVVVVVVVVVPDDDDDDDDDDDDDDPDDDDDDDDDDDDPDDFAPCVVVDPPVVVPPDPCPVSVVVVVVCCQAQNDPPCPLVLAGHPPVCVVLVQVVQLLALQSPSLDPPPDPPPRDDLPPDPCNVVSLVVVCSHVVQDDDDDPCCVVVPPDPDDPPVCPRVLVVLVVSLCVSCVVVQKHFFPVDDSSLSNVCSNCVVVLVVCFQPQVSVQVVLCSPVVPQDKAWFDDDPPDDTDIFTKGKGKDQDDDDDQDDDPDPPDDDDDDPDDDPPDDCNDDPQNAEIEIEIEDRCLVPVRGAGDPRRVVSVVLSVLVVVVSCVLRHDPSHHYDYHYGGDHDDDPDPDDDDPDDDDDRNDPSTPIHRPDDDPDD